Protein AF-A0A813EVW3-F1 (afdb_monomer)

pLDDT: mean 71.46, std 19.92, range [24.86, 95.69]

Nearest PDB structures (foldseek):
  7ob9-assembly1_B  TM=1.752E-01  e=8.265E-01  Homo sapiens
  9b45-assembly1_f  TM=1.928E-01  e=2.963E+00  Pseudomonas virus Pa193

Radius of gyration: 30.44 Å; Cα contacts (8 Å, |Δi|>4): 816; chains: 1; bounding box: 100×58×87 Å

Sequence (503 aa):
MAPGRTLALPTAAAERWCQHVGGEVSHIAEATGFVNFELSFDPVQQQRVLSPSHCVITWSNRDKGRARYTSSLLSLRIVPEDALPEQIQVGVEVRGKDGESVLCGGEYLEFELLSLPSDAAKQSHLAVASGPVRVNPETKQREFMRIDLGRCLRQIVADVIDDPKHKGQKLCRQRWWICVRVLRLVCSANSLSCAALDEVGVAPLEWVLCILDERAAPRIAAAASTGTNEPSIDELAKFIDGGAKKAKPKKKPSAGARVIEVDAVGEKSGTEDVGVSDVPAMPRIASSRGAIRPAPPPGWSRTVDLAPSLIDAWRDLAGCDVRHVAESTGFVHFAVSRDEERKCREVTPSSYVLAFPRVAPGQRYQSALLTIKLVDDKFLEELGGARACRTPGQGDKASDSESLLFELFSKQDESVDMTPLRFTAGPVRINAETGQRESMRLDLGSCVHWATPDIVDGTLGGRQQRLLRQRWSVSLETLKLVCVANELDCSGLESKNGPPLEW

Secondary structure (DSSP, 8-state):
-PPP------HHHHHHHHHHHTS---EEEETTSEEEEEEEEETTTTEEEEE-SEEEEEEEEEETTEEEEEEEEEEEEEEEGGGS-TTS---EEEE-TTS-EEEE-SEEEEEEEEE-HHHHTT---EEEEEEEEEE-TTT--EEE---B-GGGSEEEEEEEEE-SSSTT-EEEEEEEEEEHHHHHHHHHHTT---GGGTSTTSPPEEEEEEEEETTTHHHHHHHHHS---PPPHHHHHHHHTT--------------------------------------------------PPPPPTTS-------HHHHHHHHHHHTS---EEEETTS----EEEE-TTT-SEEEES-EEEEEE--SSTTPPPEEEEEEEEEEEHHHHHHTT-------TT--S-----EEEEEEEEEEHHHHTT-PPPP-B---EEE-TTT--EEE---B-GGGSEEEEEEEEEEEETTEEEEEEEEEEEEEHHHHHHHHHTTT---GGGTSTTSPPEE-

Structure (mmCIF, N/CA/C/O backbone):
data_AF-A0A813EVW3-F1
#
_entry.id   AF-A0A813EVW3-F1
#
loop_
_atom_site.group_PDB
_atom_site.id
_atom_site.type_symbol
_atom_site.label_atom_id
_atom_site.label_alt_id
_atom_site.label_comp_id
_atom_site.label_asym_id
_atom_site.label_entity_id
_atom_site.label_seq_id
_atom_site.pdbx_PDB_ins_code
_atom_site.Cartn_x
_atom_site.Cartn_y
_atom_site.Cartn_z
_atom_site.occupancy
_atom_site.B_iso_or_equiv
_atom_site.auth_seq_id
_atom_site.auth_comp_id
_atom_site.auth_asym_id
_atom_site.auth_atom_id
_atom_site.pdbx_PDB_model_num
ATOM 1 N N . MET A 1 1 ? -14.574 15.710 -15.502 1.00 31.70 1 MET A N 1
ATOM 2 C CA . MET A 1 1 ? -13.882 14.472 -15.918 1.00 31.70 1 MET A CA 1
ATOM 3 C C . MET A 1 1 ? -13.793 14.471 -17.431 1.00 31.70 1 MET A C 1
ATOM 5 O O . MET A 1 1 ? -14.831 14.601 -18.068 1.00 31.70 1 MET A O 1
ATOM 9 N N . ALA A 1 2 ? -12.593 14.361 -18.002 1.00 24.86 2 ALA A N 1
ATOM 10 C CA . ALA A 1 2 ? -12.486 13.951 -19.398 1.00 24.86 2 ALA A CA 1
ATOM 11 C C . ALA A 1 2 ? -13.010 12.504 -19.487 1.00 24.86 2 ALA A C 1
ATOM 13 O O . ALA A 1 2 ? -12.648 11.702 -18.621 1.00 24.86 2 ALA A O 1
ATOM 14 N N . PRO A 1 3 ? -13.887 12.165 -20.447 1.00 31.16 3 PRO A N 1
ATOM 15 C CA . PRO A 1 3 ? -14.313 10.786 -20.646 1.00 31.16 3 PRO A CA 1
ATOM 16 C C . PRO A 1 3 ? -13.063 9.926 -20.835 1.00 31.16 3 PRO A C 1
ATOM 18 O O . PRO A 1 3 ? -12.179 10.291 -21.614 1.00 31.16 3 PRO A O 1
ATOM 21 N N . GLY A 1 4 ? -12.962 8.831 -20.074 1.00 38.69 4 GLY A N 1
ATOM 22 C CA . GLY A 1 4 ? -11.855 7.887 -20.190 1.00 38.69 4 GLY A CA 1
ATOM 23 C C . GLY A 1 4 ? -11.658 7.554 -21.662 1.00 38.69 4 GLY A C 1
ATOM 24 O O . GLY A 1 4 ? -12.603 7.142 -22.334 1.00 38.69 4 GLY A O 1
ATOM 25 N N . ARG A 1 5 ? -10.463 7.841 -22.187 1.00 41.03 5 ARG A N 1
ATOM 26 C CA . ARG A 1 5 ? -10.140 7.654 -23.600 1.00 41.03 5 ARG A CA 1
ATOM 27 C C . ARG A 1 5 ? -10.386 6.181 -23.912 1.00 41.03 5 ARG A C 1
ATOM 29 O O . ARG A 1 5 ? -9.629 5.335 -23.447 1.00 41.03 5 ARG A O 1
ATOM 36 N N . THR A 1 6 ? -11.469 5.872 -24.622 1.00 44.19 6 THR A N 1
ATOM 37 C CA . THR A 1 6 ? -11.831 4.492 -24.942 1.00 44.19 6 THR A CA 1
ATOM 38 C C . THR A 1 6 ? -10.713 3.934 -25.806 1.00 44.19 6 THR A C 1
ATOM 40 O O . THR A 1 6 ? -10.545 4.328 -26.962 1.00 44.19 6 THR A O 1
ATOM 43 N N . LEU A 1 7 ? -9.870 3.094 -25.214 1.00 54.75 7 LEU A N 1
ATOM 44 C CA . LEU A 1 7 ? -8.793 2.449 -25.940 1.00 54.75 7 LEU A CA 1
ATOM 45 C C . LEU A 1 7 ? -9.442 1.503 -26.943 1.00 54.75 7 LEU A C 1
ATOM 47 O O . LEU A 1 7 ? -10.085 0.525 -26.567 1.00 54.75 7 LEU A O 1
ATOM 51 N N . ALA A 1 8 ? -9.304 1.827 -28.228 1.00 56.78 8 ALA A N 1
ATOM 52 C CA . ALA A 1 8 ? -9.753 0.968 -29.308 1.00 56.78 8 ALA A CA 1
ATOM 53 C C . ALA A 1 8 ? -8.841 -0.265 -29.356 1.00 56.78 8 ALA A C 1
ATOM 55 O O . ALA A 1 8 ? -7.832 -0.294 -30.064 1.00 56.78 8 ALA A O 1
ATOM 56 N N . LEU A 1 9 ? -9.174 -1.279 -28.558 1.00 64.31 9 LEU A N 1
ATOM 57 C CA . LEU A 1 9 ? -8.647 -2.618 -28.768 1.00 64.31 9 LEU A CA 1
ATOM 58 C C . LEU A 1 9 ? -9.052 -3.090 -30.166 1.00 64.31 9 LEU A C 1
ATOM 60 O O . LEU A 1 9 ? -10.184 -2.848 -30.587 1.00 64.31 9 LEU A O 1
ATOM 64 N N . PRO A 1 10 ? -8.176 -3.818 -30.876 1.00 67.75 10 PRO A N 1
ATOM 65 C CA . PRO A 1 10 ? -8.608 -4.583 -32.034 1.00 67.75 10 PRO A CA 1
ATOM 66 C C . PRO A 1 10 ? -9.784 -5.485 -31.634 1.00 67.75 10 PRO A C 1
ATOM 68 O O . PRO A 1 10 ? -9.663 -6.234 -30.665 1.00 67.75 10 PRO A O 1
ATOM 71 N N . THR A 1 11 ? -10.894 -5.441 -32.376 1.00 72.19 11 THR A N 1
ATOM 72 C CA . THR A 1 11 ? -12.130 -6.190 -32.070 1.00 72.19 11 THR A CA 1
ATOM 73 C C . THR A 1 11 ? -11.858 -7.673 -31.809 1.00 72.19 11 THR A C 1
ATOM 75 O O . THR A 1 11 ? -12.336 -8.227 -30.826 1.00 72.19 11 THR A O 1
ATOM 78 N N . ALA A 1 12 ? -10.961 -8.273 -32.596 1.00 75.38 12 ALA A N 1
ATOM 79 C CA . ALA A 1 12 ? -10.537 -9.664 -32.448 1.00 75.38 12 ALA A CA 1
ATOM 80 C C . ALA A 1 12 ? -9.914 -9.997 -31.074 1.00 75.38 12 ALA A C 1
ATOM 82 O O . ALA A 1 12 ? -10.013 -11.129 -30.606 1.00 75.38 12 ALA A O 1
ATOM 83 N N . ALA A 1 13 ? -9.260 -9.034 -30.415 1.00 74.50 13 ALA A N 1
ATOM 84 C CA . ALA A 1 13 ? -8.688 -9.237 -29.085 1.00 74.50 13 ALA A CA 1
ATOM 85 C C . ALA A 1 13 ? -9.771 -9.241 -27.996 1.00 74.50 13 ALA A C 1
ATOM 87 O O . ALA A 1 13 ? -9.698 -10.051 -27.077 1.00 74.50 13 ALA A O 1
ATOM 88 N N . ALA A 1 14 ? -10.784 -8.377 -28.113 1.00 79.06 14 ALA A N 1
ATOM 89 C CA . ALA A 1 14 ? -11.924 -8.363 -27.198 1.00 79.06 14 ALA A CA 1
ATOM 90 C C . ALA A 1 14 ? -12.817 -9.602 -27.396 1.00 79.06 14 ALA A C 1
ATOM 92 O O . ALA A 1 14 ? -13.114 -10.300 -26.431 1.00 79.06 14 ALA A O 1
ATOM 93 N N . GLU A 1 15 ? -13.154 -9.934 -28.647 1.00 84.56 15 GLU A N 1
ATOM 94 C CA . GLU A 1 15 ? -13.959 -11.112 -29.003 1.00 84.56 15 GLU A CA 1
ATOM 95 C C . GLU A 1 15 ? -13.355 -12.409 -28.473 1.00 84.56 15 GLU A C 1
ATOM 97 O O . GLU A 1 15 ? -14.076 -13.262 -27.958 1.00 84.56 15 GLU A O 1
ATOM 102 N N . ARG A 1 16 ? -12.027 -12.547 -28.540 1.00 86.69 16 ARG A N 1
ATOM 103 C CA . ARG A 1 16 ? -11.332 -13.708 -27.983 1.00 86.69 16 ARG A CA 1
ATOM 104 C C . ARG A 1 16 ? -11.612 -13.885 -26.491 1.00 86.69 16 ARG A C 1
ATOM 106 O O . ARG A 1 16 ? -11.860 -15.006 -26.049 1.00 86.69 16 ARG A O 1
ATOM 113 N N . TRP A 1 17 ? -11.548 -12.808 -25.713 1.00 90.25 17 TRP A N 1
ATOM 114 C CA . TRP A 1 17 ? -11.798 -12.887 -24.275 1.00 90.25 17 TRP A CA 1
ATOM 115 C C . TRP A 1 17 ? -13.274 -13.119 -23.967 1.00 90.25 17 TRP A C 1
ATOM 117 O O . TRP A 1 17 ? -13.560 -13.950 -23.112 1.00 90.25 17 TRP A O 1
ATOM 127 N N . CYS A 1 18 ? -14.193 -12.507 -24.722 1.00 87.62 18 CYS A N 1
ATOM 128 C CA . CYS A 1 18 ? -15.626 -12.809 -24.634 1.00 87.62 18 CYS A CA 1
ATOM 129 C C . CYS A 1 18 ? -15.913 -14.299 -24.896 1.00 87.62 18 CYS A C 1
ATOM 131 O O . CYS A 1 18 ? -16.654 -14.939 -24.152 1.00 87.62 18 CYS A O 1
ATOM 133 N N . GLN A 1 19 ? -15.275 -14.890 -25.914 1.00 88.00 19 GLN A N 1
ATOM 134 C CA . GLN A 1 19 ? -15.388 -16.324 -26.207 1.00 88.00 19 GLN A CA 1
ATOM 135 C C . GLN A 1 19 ? -14.820 -17.193 -25.079 1.00 88.00 19 GLN A C 1
ATOM 137 O O . GLN A 1 19 ? -15.410 -18.224 -24.751 1.00 88.00 19 GLN A O 1
ATOM 142 N N . HIS A 1 20 ? -13.698 -16.778 -24.480 1.00 88.00 20 HIS A N 1
ATOM 143 C CA . HIS A 1 20 ? -13.079 -17.485 -23.360 1.00 88.00 20 HIS A CA 1
ATOM 144 C C . HIS A 1 20 ? -14.010 -17.541 -22.140 1.00 88.00 20 HIS A C 1
ATOM 146 O O . HIS A 1 20 ? -14.264 -18.633 -21.630 1.00 88.00 20 HIS A O 1
ATOM 152 N N . VAL A 1 21 ? -14.573 -16.399 -21.721 1.00 88.94 21 VAL A N 1
ATOM 153 C CA . VAL A 1 21 ? -15.502 -16.339 -20.573 1.00 88.94 21 VAL A CA 1
ATOM 154 C C . VAL A 1 21 ? -16.900 -16.872 -20.898 1.00 88.94 21 VAL A C 1
ATOM 156 O O . VAL A 1 21 ? -17.656 -17.197 -19.991 1.00 88.94 21 VAL A O 1
ATOM 159 N N . GLY A 1 22 ? -17.245 -17.013 -22.184 1.00 82.38 22 GLY A N 1
ATOM 160 C CA . GLY A 1 22 ? -18.572 -17.458 -22.616 1.00 82.38 22 GLY A CA 1
ATOM 161 C C . GLY A 1 22 ? -19.674 -16.435 -22.328 1.00 82.38 22 GLY A C 1
ATOM 162 O O . GLY A 1 22 ? -20.823 -16.821 -22.137 1.00 82.38 22 GLY A O 1
ATOM 163 N N . GLY A 1 23 ? -19.321 -15.150 -22.278 1.00 79.06 23 GLY A N 1
ATOM 164 C CA . GLY A 1 23 ? -20.192 -14.056 -21.857 1.00 79.06 23 GLY A CA 1
ATOM 165 C C . GLY A 1 23 ? -19.641 -12.688 -22.259 1.00 79.06 23 GLY A C 1
ATOM 166 O O . GLY A 1 23 ? -18.692 -12.588 -23.042 1.00 79.06 23 GLY A O 1
ATOM 167 N N . GLU A 1 24 ? -20.249 -11.627 -21.733 1.00 75.94 24 GLU A N 1
ATOM 168 C CA . GLU A 1 24 ? -19.824 -10.256 -22.015 1.00 75.94 24 GLU A CA 1
ATOM 169 C C . GLU A 1 24 ? -18.630 -9.846 -21.147 1.00 75.94 24 GLU A C 1
ATOM 171 O O . GLU A 1 24 ? -18.611 -10.046 -19.933 1.00 75.94 24 GLU A O 1
ATOM 176 N N . VAL A 1 25 ? -17.635 -9.225 -21.782 1.00 78.75 25 VAL A N 1
ATOM 177 C CA . VAL A 1 25 ? -16.630 -8.419 -21.087 1.00 78.75 25 VAL A CA 1
ATOM 178 C C . VAL A 1 25 ? -17.163 -6.996 -21.017 1.00 78.75 25 VAL A C 1
ATOM 180 O O . VAL A 1 25 ? -17.389 -6.348 -22.035 1.00 78.75 25 VAL A O 1
ATOM 183 N N . SER A 1 26 ? -17.323 -6.495 -19.805 1.00 71.38 26 SER A N 1
ATOM 184 C CA . SER A 1 26 ? -17.969 -5.214 -19.511 1.00 71.38 26 SER A CA 1
ATOM 185 C C . SER A 1 26 ? -17.047 -4.002 -19.633 1.00 71.38 26 SER A C 1
ATOM 187 O O . SER A 1 26 ? -17.525 -2.882 -19.816 1.00 71.38 26 SER A O 1
ATOM 189 N N . HIS A 1 27 ? -15.728 -4.182 -19.494 1.00 74.75 27 HIS A N 1
ATOM 190 C CA . HIS A 1 27 ? -14.801 -3.052 -19.484 1.00 74.75 27 HIS A CA 1
ATOM 191 C C . HIS A 1 27 ? -13.446 -3.349 -20.122 1.00 74.75 27 HIS A C 1
ATOM 193 O O . HIS A 1 27 ? -12.898 -4.441 -19.980 1.00 74.75 27 HIS A O 1
ATOM 199 N N . ILE A 1 28 ? -12.893 -2.336 -20.794 1.00 75.06 28 ILE A N 1
ATOM 200 C CA . ILE A 1 28 ? -11.544 -2.337 -21.364 1.00 75.06 28 ILE A CA 1
ATOM 201 C C . ILE A 1 28 ? -10.757 -1.214 -20.686 1.00 75.06 28 ILE A C 1
ATOM 203 O O . ILE A 1 28 ? -11.106 -0.045 -20.841 1.00 75.06 28 ILE A O 1
ATOM 207 N N . ALA A 1 29 ? -9.695 -1.561 -19.959 1.00 74.50 29 ALA A N 1
ATOM 208 C CA . ALA A 1 29 ? -8.856 -0.610 -19.229 1.00 74.50 29 ALA A CA 1
ATOM 209 C C . ALA A 1 29 ? -7.390 -0.682 -19.682 1.00 74.50 29 ALA A C 1
ATOM 211 O O . ALA A 1 29 ? -6.900 -1.746 -20.057 1.00 74.50 29 ALA A O 1
ATOM 212 N N . GLU A 1 30 ? -6.661 0.436 -19.622 1.00 74.44 30 GLU A N 1
ATOM 213 C CA . GLU A 1 30 ? -5.198 0.405 -19.751 1.00 74.44 30 GLU A CA 1
ATOM 214 C C . GLU A 1 30 ? -4.576 -0.207 -18.496 1.00 74.44 30 GLU A C 1
ATOM 216 O O . GLU A 1 30 ? -5.081 0.018 -17.401 1.00 74.44 30 GLU A O 1
ATOM 221 N N . ALA A 1 31 ? -3.463 -0.928 -18.634 1.00 66.00 31 ALA A N 1
ATOM 222 C CA . ALA A 1 31 ? -2.747 -1.519 -17.506 1.00 66.00 31 ALA A CA 1
ATOM 223 C C . ALA A 1 31 ? -2.425 -0.488 -16.417 1.00 66.00 31 ALA A C 1
ATOM 225 O O . ALA A 1 31 ? -2.772 -0.665 -15.259 1.00 66.00 31 ALA A O 1
ATOM 226 N N . THR A 1 32 ? -1.880 0.663 -16.808 1.00 64.62 32 THR A N 1
ATOM 227 C CA . THR A 1 32 ? -1.575 1.769 -15.887 1.00 64.62 32 THR A CA 1
ATOM 228 C C . THR A 1 32 ? -2.813 2.542 -15.427 1.00 64.62 32 THR A C 1
ATOM 230 O O . THR A 1 32 ? -2.686 3.540 -14.720 1.00 64.62 32 THR A O 1
ATOM 233 N N . GLY A 1 33 ? -3.993 2.144 -15.899 1.00 69.25 33 GLY A N 1
ATOM 234 C CA . GLY A 1 33 ? -5.273 2.743 -15.578 1.00 69.25 33 GLY A CA 1
ATOM 235 C C . GLY A 1 33 ? -5.896 2.159 -14.315 1.00 69.25 33 GLY A C 1
ATOM 236 O O . GLY A 1 33 ? -5.333 1.309 -13.622 1.00 69.25 33 GLY A O 1
ATOM 237 N N . PHE A 1 34 ? -7.090 2.658 -14.025 1.00 77.75 34 PHE A N 1
ATOM 238 C CA . PHE A 1 34 ? -7.908 2.225 -12.905 1.00 77.75 34 PHE A CA 1
ATOM 239 C C . PHE A 1 34 ? -9.051 1.357 -13.424 1.00 77.75 34 PHE A C 1
ATOM 241 O O . PHE A 1 34 ? -9.781 1.764 -14.329 1.00 77.75 34 PHE A O 1
ATOM 248 N N . VAL A 1 35 ? -9.212 0.174 -12.840 1.00 85.38 35 VAL A N 1
ATOM 249 C CA . VAL A 1 35 ? -10.378 -0.686 -13.037 1.00 85.38 35 VAL A CA 1
ATOM 250 C C . VAL A 1 35 ? -11.311 -0.444 -11.861 1.00 85.38 35 VAL A C 1
ATOM 252 O O . VAL A 1 35 ? -10.964 -0.766 -10.727 1.00 85.38 35 VAL A O 1
ATOM 255 N N . ASN A 1 36 ? -12.471 0.147 -12.132 1.00 87.56 36 ASN A N 1
ATOM 256 C CA . ASN A 1 36 ? -13.516 0.315 -11.127 1.00 87.56 36 ASN A CA 1
ATOM 257 C C . ASN A 1 36 ? -14.357 -0.959 -11.057 1.00 87.56 36 ASN A C 1
ATOM 259 O O . ASN A 1 36 ? -14.700 -1.527 -12.096 1.00 87.56 36 ASN A O 1
ATOM 263 N N . PHE A 1 37 ? -14.705 -1.367 -9.847 1.00 92.38 37 PHE A N 1
ATOM 264 C CA . PHE A 1 37 ? -15.673 -2.419 -9.591 1.00 92.38 37 PHE A CA 1
ATOM 265 C C . PHE A 1 37 ? -16.445 -2.121 -8.308 1.00 92.38 37 PHE A C 1
ATOM 267 O O . PHE A 1 37 ? -16.025 -1.326 -7.473 1.00 92.38 37 PHE A O 1
ATOM 274 N N . GLU A 1 38 ? -17.595 -2.751 -8.170 1.00 94.50 38 GLU A N 1
ATOM 275 C CA . GLU A 1 38 ? -18.529 -2.585 -7.072 1.00 94.50 38 GLU A CA 1
ATOM 276 C C . GLU A 1 38 ? -18.637 -3.901 -6.308 1.00 94.50 38 GLU A C 1
ATOM 278 O O . GLU A 1 38 ? -18.771 -4.968 -6.915 1.00 94.50 38 GLU A O 1
ATOM 283 N N . LEU A 1 39 ? -18.587 -3.822 -4.979 1.00 95.06 39 LEU A N 1
ATOM 284 C CA . LEU A 1 39 ? -18.900 -4.927 -4.081 1.00 95.06 39 LEU A CA 1
ATOM 285 C C . LEU A 1 39 ? -20.284 -4.703 -3.471 1.00 95.06 39 LEU A C 1
ATOM 287 O O . LEU A 1 39 ? -20.567 -3.634 -2.931 1.00 95.06 39 LEU A O 1
ATOM 291 N N . SER A 1 40 ? -21.138 -5.717 -3.523 1.00 95.69 40 SER A N 1
ATOM 292 C CA . SER A 1 40 ? -22.469 -5.682 -2.907 1.00 95.69 40 SER A CA 1
ATOM 293 C C . SER A 1 40 ? -22.862 -7.054 -2.360 1.00 95.69 40 SER A C 1
ATOM 295 O O . SER A 1 40 ? -22.147 -8.036 -2.571 1.00 95.69 40 SER A O 1
ATOM 297 N N . PHE A 1 41 ? -23.986 -7.128 -1.650 1.00 95.25 41 PHE A N 1
ATOM 298 C CA . PHE A 1 41 ? -24.551 -8.369 -1.132 1.00 95.25 41 PHE A CA 1
ATOM 299 C C . PHE A 1 41 ? -25.806 -8.747 -1.927 1.00 95.25 41 PHE A C 1
ATOM 301 O O . PHE A 1 41 ? -26.782 -7.993 -1.957 1.00 95.25 41 PHE A O 1
ATOM 308 N N . ASP A 1 42 ? -25.784 -9.907 -2.587 1.00 93.94 42 ASP A N 1
ATOM 309 C CA . ASP A 1 42 ? -26.918 -10.403 -3.368 1.00 93.94 42 ASP A CA 1
ATOM 310 C C . ASP A 1 42 ? -27.948 -11.076 -2.439 1.00 93.94 42 ASP A C 1
ATOM 312 O O . ASP A 1 42 ? -27.643 -12.112 -1.837 1.00 93.94 42 ASP A O 1
ATOM 316 N N . PRO A 1 43 ? -29.186 -10.551 -2.331 1.00 91.81 43 PRO A N 1
ATOM 317 C CA . PRO A 1 43 ? -30.225 -11.153 -1.497 1.00 91.81 43 PRO A CA 1
ATOM 318 C C . PRO A 1 43 ? -30.681 -12.533 -1.967 1.00 91.81 43 PRO A C 1
ATOM 320 O O . PRO A 1 43 ? -31.180 -13.311 -1.155 1.00 91.81 43 PRO A O 1
ATOM 323 N N . VAL A 1 44 ? -30.578 -12.831 -3.262 1.00 93.81 44 VAL A N 1
ATOM 324 C CA . VAL A 1 44 ? -31.063 -14.091 -3.833 1.00 93.81 44 VAL A CA 1
ATOM 325 C C . VAL A 1 44 ? -30.073 -15.204 -3.535 1.00 93.81 44 VAL A C 1
ATOM 327 O O . VAL A 1 44 ? -30.459 -16.280 -3.086 1.00 93.81 44 VAL A O 1
ATOM 330 N N . GLN A 1 45 ? -28.793 -14.931 -3.774 1.00 90.75 45 GLN A N 1
ATOM 331 C CA . GLN A 1 45 ? -27.720 -15.901 -3.576 1.00 90.75 45 GLN A CA 1
ATOM 332 C C . GLN A 1 45 ? -27.176 -15.902 -2.141 1.00 90.75 45 GLN A C 1
ATOM 334 O O . GLN A 1 45 ? -26.436 -16.814 -1.787 1.00 90.75 45 GLN A O 1
ATOM 339 N N . GLN A 1 46 ? -27.560 -14.916 -1.316 1.00 91.88 46 GLN A N 1
ATOM 340 C CA . GLN A 1 46 ? -27.087 -14.735 0.063 1.00 91.88 46 GLN A CA 1
ATOM 341 C C . GLN A 1 46 ? -25.555 -14.707 0.153 1.00 91.88 46 GLN A C 1
ATOM 343 O O . GLN A 1 46 ? -24.957 -15.262 1.074 1.00 91.88 46 GLN A O 1
ATOM 348 N N . GLN A 1 47 ? -24.916 -14.068 -0.827 1.00 93.31 47 GLN A N 1
ATOM 349 C CA . GLN A 1 47 ? -23.463 -13.992 -0.924 1.00 93.31 47 GLN A CA 1
ATOM 350 C C . GLN A 1 47 ? -23.004 -12.638 -1.456 1.00 93.31 47 GLN A C 1
ATOM 352 O O . GLN A 1 47 ? -23.763 -11.893 -2.082 1.00 93.31 47 GLN A O 1
ATOM 357 N N . ARG A 1 48 ? -21.729 -12.329 -1.218 1.00 94.38 48 ARG A N 1
ATOM 358 C CA . ARG A 1 48 ? -21.083 -11.130 -1.755 1.00 94.38 48 ARG A CA 1
ATOM 359 C C . ARG A 1 48 ? -20.845 -11.304 -3.249 1.00 94.38 48 ARG A C 1
ATOM 361 O O . ARG A 1 48 ? -20.366 -12.344 -3.694 1.00 94.38 48 ARG A O 1
ATOM 368 N N . VAL A 1 49 ? -21.152 -10.269 -4.018 1.00 94.31 49 VAL A N 1
ATOM 369 C CA . VAL A 1 49 ? -21.011 -10.260 -5.475 1.00 94.31 49 VAL A CA 1
ATOM 370 C C . VAL A 1 49 ? -20.211 -9.050 -5.941 1.00 94.31 49 VAL A C 1
ATOM 372 O O . VAL A 1 49 ? -20.163 -8.012 -5.277 1.00 94.31 49 VAL A O 1
ATOM 375 N N . LEU A 1 50 ? -19.563 -9.213 -7.095 1.00 93.75 50 LEU A N 1
ATOM 376 C CA . LEU A 1 50 ? -18.692 -8.221 -7.718 1.00 93.75 50 LEU A CA 1
ATOM 377 C C . LEU A 1 50 ? -19.221 -7.848 -9.092 1.00 93.75 50 LEU A C 1
ATOM 379 O O . LEU A 1 50 ? -19.515 -8.733 -9.899 1.00 93.75 50 LEU A O 1
ATOM 383 N N . SER A 1 51 ? -19.256 -6.552 -9.381 1.00 92.19 51 SER A N 1
ATOM 384 C CA . SER A 1 51 ? -19.615 -6.044 -10.701 1.00 92.19 51 SER A CA 1
ATOM 385 C C . SER A 1 51 ? -18.638 -4.957 -11.156 1.00 92.19 51 SER A C 1
ATOM 387 O O . SER A 1 51 ? -18.488 -3.956 -10.464 1.00 92.19 51 SER A O 1
ATOM 389 N N . PRO A 1 52 ? -17.973 -5.097 -12.310 1.00 91.94 52 PRO A N 1
ATOM 390 C CA . PRO A 1 52 ? -18.002 -6.259 -13.189 1.00 91.94 52 PRO A CA 1
ATOM 391 C C . PRO A 1 52 ? -17.130 -7.426 -12.709 1.00 91.94 52 PRO A C 1
ATOM 393 O O . PRO A 1 52 ? -16.130 -7.226 -12.028 1.00 91.94 52 PRO A O 1
ATOM 396 N N . SER A 1 53 ? -17.453 -8.644 -13.150 1.00 91.06 53 SER A N 1
ATOM 397 C CA . SER A 1 53 ? -16.645 -9.840 -12.856 1.00 91.06 53 SER A CA 1
ATOM 398 C C . SER A 1 53 ? -15.514 -10.079 -13.865 1.00 91.06 53 SER A C 1
ATOM 400 O O . SER A 1 53 ? -14.558 -10.779 -13.544 1.00 91.06 53 SER A O 1
ATOM 402 N N . HIS A 1 54 ? -15.586 -9.503 -15.073 1.00 92.38 54 HIS A N 1
ATOM 403 C CA . HIS A 1 54 ? -14.585 -9.697 -16.128 1.00 92.38 54 HIS A CA 1
ATOM 404 C C . HIS A 1 54 ? -14.237 -8.390 -16.848 1.00 92.38 54 HIS A C 1
ATOM 406 O O . HIS A 1 54 ? -15.099 -7.713 -17.409 1.00 92.38 54 HIS A O 1
ATOM 412 N N . CYS A 1 55 ? -12.946 -8.076 -16.901 1.00 91.00 55 CYS A N 1
ATOM 413 C CA . CYS A 1 55 ? -12.397 -6.887 -17.545 1.00 91.00 55 CYS A CA 1
ATOM 414 C C . CYS A 1 55 ? -11.243 -7.271 -18.470 1.00 91.00 55 CYS A C 1
ATOM 416 O O . CYS A 1 55 ? -10.449 -8.151 -18.152 1.00 91.00 55 CYS A O 1
ATOM 418 N N . VAL A 1 56 ? -11.082 -6.575 -19.592 1.00 90.00 56 VAL A N 1
ATOM 419 C CA . VAL A 1 56 ? -9.894 -6.721 -20.440 1.00 90.00 56 VAL A CA 1
ATOM 420 C C . VAL A 1 56 ? -8.908 -5.603 -20.136 1.00 90.00 56 VAL A C 1
ATOM 422 O O . VAL A 1 56 ? -9.230 -4.419 -20.220 1.00 90.00 56 VAL A O 1
ATOM 425 N N . ILE A 1 57 ? -7.678 -5.991 -19.818 1.00 88.06 57 ILE A N 1
ATOM 426 C CA . ILE A 1 57 ? -6.570 -5.083 -19.545 1.00 88.06 57 ILE A CA 1
ATOM 427 C C . ILE A 1 57 ? -5.679 -4.998 -20.775 1.00 88.06 57 ILE A C 1
ATOM 429 O O . ILE A 1 57 ? -5.178 -6.009 -21.273 1.00 88.06 57 ILE A O 1
ATOM 433 N N . THR A 1 58 ? -5.462 -3.786 -21.270 1.00 86.44 58 THR A N 1
ATOM 434 C CA . THR A 1 58 ? -4.604 -3.514 -22.420 1.00 86.44 58 THR A CA 1
ATOM 435 C C . THR A 1 58 ? -3.249 -3.025 -21.968 1.00 86.44 58 THR A C 1
ATOM 437 O O . THR A 1 58 ? -3.140 -2.070 -21.201 1.00 86.44 58 THR A O 1
ATOM 440 N N . TRP A 1 59 ? -2.210 -3.618 -22.524 1.00 83.88 59 TRP A N 1
ATOM 441 C CA . TRP A 1 59 ? -0.831 -3.264 -22.259 1.00 83.88 59 TRP A CA 1
ATOM 442 C C . TRP A 1 59 ? -0.279 -2.583 -23.498 1.00 83.88 59 TRP A C 1
ATOM 444 O O . TRP A 1 59 ? -0.273 -3.161 -24.590 1.00 83.88 59 TRP A O 1
ATOM 454 N N . SER A 1 60 ? 0.170 -1.342 -23.346 1.00 76.94 60 SER A N 1
ATOM 455 C CA . SER A 1 60 ? 0.821 -0.624 -24.429 1.00 76.94 60 SER A CA 1
ATOM 456 C C . SER A 1 60 ? 2.243 -1.161 -24.613 1.00 76.94 60 SER A C 1
ATOM 458 O O . SER A 1 60 ? 3.083 -1.121 -23.718 1.00 76.94 60 SER A O 1
ATOM 460 N N . ASN A 1 61 ? 2.528 -1.684 -25.803 1.00 71.12 61 ASN A N 1
ATOM 461 C CA . ASN A 1 61 ? 3.852 -2.144 -26.191 1.00 71.12 61 ASN A CA 1
ATOM 462 C C . ASN A 1 61 ? 4.333 -1.340 -27.405 1.00 71.12 61 ASN A C 1
ATOM 464 O O . ASN A 1 61 ? 3.633 -1.194 -28.409 1.00 71.12 61 ASN A O 1
ATOM 468 N N . ARG A 1 62 ? 5.545 -0.789 -27.325 1.00 64.19 62 ARG A N 1
ATOM 469 C CA . ARG A 1 62 ? 6.181 -0.118 -28.462 1.00 64.19 62 ARG A CA 1
ATOM 470 C C . ARG A 1 62 ? 7.136 -1.093 -29.128 1.00 64.19 62 ARG A C 1
ATOM 472 O O . ARG A 1 62 ? 8.283 -1.223 -28.717 1.00 64.19 62 ARG A O 1
ATOM 479 N N . ASP A 1 63 ? 6.669 -1.725 -30.196 1.00 62.53 63 ASP A N 1
ATOM 480 C CA . ASP A 1 63 ? 7.501 -2.566 -31.054 1.00 62.53 63 ASP A CA 1
ATOM 481 C C . ASP A 1 63 ? 7.827 -1.790 -32.338 1.00 62.53 63 ASP A C 1
ATOM 483 O O . ASP A 1 63 ? 6.935 -1.419 -33.107 1.00 62.53 63 ASP A O 1
ATOM 487 N N . LYS A 1 64 ? 9.114 -1.481 -32.551 1.00 61.25 64 LYS A N 1
ATOM 488 C CA . LYS A 1 64 ? 9.622 -0.755 -33.737 1.00 61.25 64 LYS A CA 1
ATOM 489 C C . LYS A 1 64 ? 8.893 0.569 -34.031 1.00 61.25 64 LYS A C 1
ATOM 491 O O . LYS A 1 64 ? 8.629 0.902 -35.184 1.00 61.25 64 LYS A O 1
ATOM 496 N N . GLY A 1 65 ? 8.538 1.321 -32.988 1.00 62.28 65 GLY A N 1
ATOM 497 C CA . GLY A 1 65 ? 7.876 2.627 -33.115 1.00 62.28 65 GLY A CA 1
ATOM 498 C C . GLY A 1 65 ? 6.390 2.573 -33.488 1.00 62.28 65 GLY A C 1
ATOM 499 O O . GLY A 1 65 ? 5.759 3.622 -33.570 1.00 62.28 65 GLY A O 1
ATOM 500 N N . ARG A 1 66 ? 5.803 1.380 -33.667 1.00 62.94 66 ARG A N 1
ATOM 501 C CA . ARG A 1 66 ? 4.351 1.210 -33.801 1.00 62.94 66 ARG A CA 1
ATOM 502 C C . ARG A 1 66 ? 3.760 0.812 -32.452 1.00 62.94 66 ARG A C 1
ATOM 504 O O . ARG A 1 66 ? 4.292 -0.070 -31.777 1.00 62.94 66 ARG A O 1
ATOM 511 N N . ALA A 1 67 ? 2.661 1.457 -32.070 1.00 60.97 67 ALA A N 1
ATOM 512 C CA . ALA A 1 67 ? 1.886 1.044 -30.909 1.00 60.97 67 ALA A CA 1
ATOM 513 C C . ALA A 1 67 ? 1.251 -0.319 -31.209 1.00 60.97 67 ALA A C 1
ATOM 515 O O . ALA A 1 67 ? 0.432 -0.449 -32.119 1.00 60.97 67 ALA A O 1
ATOM 516 N N . ARG A 1 68 ? 1.676 -1.345 -30.475 1.00 72.19 68 ARG A N 1
ATOM 517 C CA . ARG A 1 68 ? 1.020 -2.648 -30.427 1.00 72.19 68 ARG A CA 1
ATOM 518 C C . ARG A 1 68 ? 0.420 -2.802 -29.043 1.00 72.19 68 ARG A C 1
ATOM 520 O O . ARG A 1 68 ? 1.092 -2.552 -28.051 1.00 72.19 68 ARG A O 1
ATOM 527 N N . TYR A 1 69 ? -0.832 -3.220 -28.985 1.00 76.25 69 TYR A N 1
ATOM 528 C CA . TYR A 1 69 ? 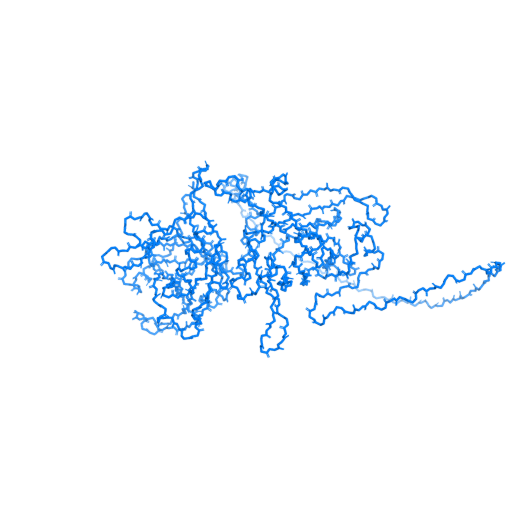-1.484 -3.525 -27.723 1.00 76.25 69 TYR A CA 1
ATOM 529 C C . TYR A 1 69 ? -1.476 -5.032 -27.535 1.00 76.25 69 TYR A C 1
ATOM 531 O O . TYR A 1 69 ? -1.832 -5.774 -28.451 1.00 76.25 69 TYR A O 1
ATOM 539 N N . THR A 1 70 ? -1.043 -5.477 -26.364 1.00 85.00 70 THR A N 1
ATOM 540 C CA . THR A 1 70 ? -1.330 -6.834 -25.897 1.00 85.00 70 THR A CA 1
ATOM 541 C C . THR A 1 70 ? -2.483 -6.753 -24.909 1.00 85.00 70 THR A C 1
ATOM 543 O O . THR A 1 70 ? -2.723 -5.705 -24.312 1.00 85.00 70 THR A O 1
ATOM 546 N N . SER A 1 71 ? -3.238 -7.832 -24.765 1.00 89.69 71 SER A N 1
ATOM 547 C CA . SER A 1 71 ? -4.433 -7.857 -23.919 1.00 89.69 71 SER A CA 1
ATOM 548 C C . SER A 1 71 ? -4.361 -9.016 -22.943 1.00 89.69 71 SER A C 1
ATOM 550 O O . SER A 1 71 ? -3.937 -10.104 -23.336 1.00 89.69 71 SER A O 1
ATOM 552 N N . SER A 1 72 ? -4.853 -8.789 -21.737 1.00 91.94 72 SER A N 1
ATOM 553 C CA . SER A 1 72 ? -5.045 -9.797 -20.700 1.00 91.94 72 SER A CA 1
ATOM 554 C C . SER A 1 72 ? -6.489 -9.752 -20.217 1.00 91.94 72 SER A C 1
ATOM 556 O O . SER A 1 72 ? -7.121 -8.698 -20.275 1.00 91.94 72 SER A O 1
ATOM 558 N N . LEU A 1 73 ? -7.002 -10.871 -19.725 1.00 93.38 73 LEU A N 1
ATOM 559 C CA . LEU A 1 73 ? -8.302 -10.938 -19.067 1.00 93.38 73 LEU A CA 1
ATOM 560 C C . LEU A 1 73 ? -8.099 -10.884 -17.557 1.00 93.38 73 LEU A C 1
ATOM 562 O O . LEU A 1 73 ? -7.391 -11.720 -17.011 1.00 93.38 73 LEU A O 1
ATOM 566 N N . LEU A 1 74 ? -8.711 -9.907 -16.902 1.00 93.38 74 LEU A N 1
ATOM 567 C CA . LEU A 1 74 ? -8.813 -9.811 -15.455 1.00 93.38 74 LEU A CA 1
ATOM 568 C C . LEU A 1 74 ? -10.192 -10.318 -15.027 1.00 93.38 74 LEU A C 1
ATOM 570 O O . LEU A 1 74 ? -11.207 -9.738 -15.412 1.00 93.38 74 LEU A O 1
ATOM 574 N N . SER A 1 75 ? -10.218 -11.360 -14.210 1.00 93.88 75 SER A N 1
ATOM 575 C CA . SER A 1 75 ? -11.417 -11.885 -13.568 1.00 93.88 75 SER A CA 1
ATOM 576 C C . SER A 1 75 ? -11.411 -11.526 -12.084 1.00 93.88 75 SER A C 1
ATOM 578 O O . SER A 1 75 ? -10.392 -11.675 -11.409 1.00 93.88 75 SER A O 1
ATOM 580 N N . LEU A 1 76 ? -12.552 -11.055 -11.590 1.00 93.94 76 LEU A N 1
ATOM 581 C CA . LEU A 1 76 ? -12.796 -10.678 -10.202 1.00 93.94 76 LEU A CA 1
ATOM 582 C C . LEU A 1 76 ? -13.849 -11.622 -9.622 1.00 93.94 76 LEU A C 1
ATOM 584 O O . LEU A 1 76 ? -14.941 -11.742 -10.181 1.00 93.94 76 LEU A O 1
ATOM 588 N N . ARG A 1 77 ? -13.539 -12.293 -8.510 1.00 94.62 77 ARG A N 1
ATOM 589 C CA . ARG A 1 77 ? -14.495 -13.176 -7.819 1.00 94.62 77 ARG A CA 1
ATOM 590 C C . ARG A 1 77 ? -14.286 -13.184 -6.309 1.00 94.62 77 ARG A C 1
ATOM 592 O O . ARG A 1 77 ? -13.173 -12.983 -5.835 1.00 94.62 77 ARG A O 1
ATOM 599 N N . ILE A 1 78 ? -15.361 -13.434 -5.566 1.00 95.06 78 ILE A N 1
ATOM 600 C CA . ILE A 1 78 ? -15.285 -13.776 -4.145 1.00 95.06 78 ILE A CA 1
ATOM 601 C C . ILE A 1 78 ? -15.115 -15.290 -4.049 1.00 95.06 78 ILE A C 1
ATOM 603 O O . ILE A 1 78 ? -15.854 -16.037 -4.690 1.00 95.06 78 ILE A O 1
ATOM 607 N N . VAL A 1 79 ? -14.121 -15.735 -3.290 1.00 93.62 79 VAL A N 1
ATOM 608 C CA . VAL A 1 79 ? -13.833 -17.149 -3.055 1.00 93.62 79 VAL A CA 1
ATOM 609 C C . VAL A 1 79 ? -13.801 -17.430 -1.556 1.00 93.62 79 VAL A C 1
ATOM 611 O O . VAL A 1 79 ? -13.321 -16.589 -0.786 1.00 93.62 79 VAL A O 1
ATOM 614 N N . PRO A 1 80 ? -14.311 -18.589 -1.119 1.00 92.19 80 PRO A N 1
ATOM 615 C CA . PRO A 1 80 ? -14.148 -19.019 0.257 1.00 92.19 80 PRO A CA 1
ATOM 616 C C . PRO A 1 80 ? -12.685 -19.392 0.538 1.00 92.19 80 PRO A C 1
ATOM 618 O O . PRO A 1 80 ? -11.893 -19.667 -0.364 1.00 92.19 80 PRO A O 1
ATOM 621 N N . GLU A 1 81 ? -12.325 -19.373 1.813 1.00 87.75 81 GLU A N 1
ATOM 622 C CA . GLU A 1 81 ? -10.988 -19.675 2.324 1.00 87.75 81 GLU A CA 1
ATOM 623 C C . GLU A 1 81 ? -10.485 -21.073 1.936 1.00 87.75 81 GLU A C 1
ATOM 625 O O . GLU A 1 81 ? -9.308 -21.235 1.631 1.00 87.75 81 GLU A O 1
ATOM 630 N N . ASP A 1 82 ? -11.366 -22.068 1.878 1.00 87.44 82 ASP A N 1
ATOM 631 C CA . ASP A 1 82 ? -11.037 -23.441 1.480 1.00 87.44 82 ASP A CA 1
ATOM 632 C C . ASP A 1 82 ? -10.731 -23.593 -0.021 1.00 87.44 82 ASP A C 1
ATOM 634 O O . ASP A 1 82 ? -10.117 -24.577 -0.432 1.00 87.44 82 ASP A O 1
ATOM 638 N N . ALA A 1 83 ? -11.110 -22.612 -0.845 1.00 89.25 83 ALA A N 1
ATOM 639 C CA . ALA A 1 83 ? -10.762 -22.559 -2.263 1.00 89.25 83 ALA A CA 1
ATOM 640 C C . ALA A 1 83 ? -9.373 -21.944 -2.521 1.00 89.25 83 ALA A C 1
ATOM 642 O O . ALA A 1 83 ? -8.907 -21.914 -3.668 1.00 89.25 83 ALA A O 1
ATOM 643 N N . LEU A 1 84 ? -8.705 -21.437 -1.481 1.00 85.50 84 LEU A N 1
ATOM 644 C CA . LEU A 1 84 ? -7.357 -20.896 -1.590 1.00 85.50 84 LEU A CA 1
ATOM 645 C C . LEU A 1 84 ? -6.324 -22.024 -1.780 1.00 85.50 84 LEU A C 1
ATOM 647 O O . LEU A 1 84 ? -6.443 -23.088 -1.176 1.00 85.50 84 LEU A O 1
ATOM 651 N N . PRO A 1 85 ? -5.270 -21.812 -2.591 1.00 83.19 85 PRO A N 1
ATOM 652 C CA . PRO A 1 85 ? -4.138 -22.734 -2.650 1.00 83.19 85 PRO A CA 1
ATOM 653 C C . PRO A 1 85 ? -3.519 -22.983 -1.266 1.00 83.19 85 PRO A C 1
ATOM 655 O O . PRO A 1 85 ? -3.305 -22.033 -0.518 1.00 83.19 85 PRO A O 1
ATOM 658 N N . GLU A 1 86 ? -3.132 -24.229 -0.971 1.00 77.69 86 GLU A N 1
ATOM 659 C CA . GLU A 1 86 ? -2.546 -24.645 0.323 1.00 77.69 86 GLU A CA 1
ATOM 660 C C . GLU A 1 86 ? -1.324 -23.813 0.756 1.00 77.69 86 GLU A C 1
ATOM 662 O O . GLU A 1 86 ? -1.004 -23.721 1.938 1.00 77.69 86 GLU A O 1
ATOM 667 N N . GLN A 1 87 ? -0.620 -23.197 -0.199 1.00 72.56 87 GLN A N 1
ATOM 668 C CA . GLN A 1 87 ? 0.549 -22.357 0.071 1.00 72.56 87 GLN A CA 1
ATOM 669 C C . GLN A 1 87 ? 0.178 -20.981 0.653 1.00 72.56 87 GLN A C 1
ATOM 671 O O . GLN A 1 87 ? 1.052 -20.258 1.137 1.00 72.56 87 GLN A O 1
ATOM 676 N N . ILE A 1 88 ? -1.098 -20.588 0.599 1.00 71.00 88 ILE A N 1
ATOM 677 C CA . ILE A 1 88 ? -1.591 -19.373 1.241 1.00 71.00 88 ILE A CA 1
ATOM 678 C C . ILE A 1 88 ? -1.834 -19.691 2.715 1.00 71.00 88 ILE A C 1
ATOM 680 O O . ILE A 1 88 ? -2.809 -20.347 3.056 1.00 71.00 88 ILE A O 1
ATOM 684 N N . GLN A 1 89 ? -0.973 -19.195 3.611 1.00 63.72 89 GLN A N 1
ATOM 685 C CA . GLN A 1 89 ? -1.298 -19.235 5.042 1.00 63.72 89 GLN A CA 1
ATOM 686 C C . GLN A 1 89 ? -2.542 -18.378 5.301 1.00 63.72 89 GLN A C 1
ATOM 688 O O . GLN A 1 89 ? -2.560 -17.187 4.970 1.00 63.72 89 GLN A O 1
ATOM 693 N N . VAL A 1 90 ? -3.565 -18.986 5.889 1.00 63.56 90 VAL A N 1
ATOM 694 C CA . VAL A 1 90 ? -4.821 -18.325 6.239 1.00 63.56 90 VAL A CA 1
ATOM 695 C C . VAL A 1 90 ? -4.904 -18.105 7.751 1.00 63.56 90 VAL A C 1
ATOM 697 O O . VAL A 1 90 ? -4.153 -18.726 8.501 1.00 63.56 90 VAL A O 1
ATOM 700 N N . GLY A 1 91 ? -5.753 -17.180 8.211 1.00 53.62 91 GLY A N 1
ATOM 701 C CA . GLY A 1 91 ? -5.945 -16.922 9.641 1.00 53.62 91 GLY A CA 1
ATOM 702 C C . GLY A 1 91 ? -5.059 -15.830 10.246 1.00 53.62 91 GLY A C 1
ATOM 703 O O . GLY A 1 91 ? -4.875 -15.822 11.459 1.00 53.62 91 GLY A O 1
ATOM 704 N N . VAL A 1 92 ? -4.521 -14.897 9.450 1.00 56.91 92 VAL A N 1
ATOM 705 C CA . VAL A 1 92 ? -3.747 -13.760 9.993 1.00 56.91 92 VAL A CA 1
ATOM 706 C C . VAL A 1 92 ? -4.653 -12.897 10.864 1.00 56.91 92 VAL A C 1
ATOM 708 O O . VAL A 1 92 ? -5.613 -12.303 10.380 1.00 56.91 92 VAL A O 1
ATOM 711 N N . GLU A 1 93 ? -4.368 -12.815 12.154 1.00 54.91 93 GLU A N 1
ATOM 712 C CA . GLU A 1 93 ? -5.089 -11.939 13.067 1.00 54.91 93 GLU A CA 1
ATOM 713 C C . GLU A 1 93 ? -4.695 -10.477 12.799 1.00 54.91 93 GLU A C 1
ATOM 715 O O . GLU A 1 93 ? -3.561 -10.071 13.029 1.00 54.91 93 GLU A O 1
ATOM 720 N N . VAL A 1 94 ? -5.625 -9.671 12.284 1.00 53.03 94 VAL A N 1
ATOM 721 C CA . VAL A 1 94 ? -5.406 -8.245 12.012 1.00 53.03 94 VAL A CA 1
ATOM 722 C C . VAL A 1 94 ? -6.178 -7.435 13.042 1.00 53.03 94 VAL A C 1
ATOM 724 O O . VAL A 1 94 ? -7.393 -7.572 13.152 1.00 53.03 94 VAL A O 1
ATOM 727 N N . ARG A 1 95 ? -5.499 -6.587 13.821 1.00 47.00 95 ARG A N 1
ATOM 728 C CA . ARG A 1 95 ? -6.180 -5.719 14.793 1.00 47.00 95 ARG A CA 1
ATOM 729 C C . ARG A 1 95 ? -6.753 -4.469 14.132 1.00 47.00 95 ARG A C 1
ATOM 731 O O . ARG A 1 95 ? -6.063 -3.794 13.371 1.00 47.00 95 ARG A O 1
ATOM 738 N N . GLY A 1 96 ? -8.013 -4.170 14.438 1.00 47.84 96 GLY A N 1
ATOM 739 C CA . GLY A 1 96 ? -8.672 -2.919 14.069 1.00 47.84 96 GLY A CA 1
ATOM 740 C C . GLY A 1 96 ? -8.289 -1.750 14.983 1.00 47.84 96 GLY A C 1
ATOM 741 O O . GLY A 1 96 ? -7.615 -1.932 15.996 1.00 47.84 96 GLY A O 1
ATOM 742 N N . LYS A 1 97 ? -8.765 -0.544 14.635 1.00 42.00 97 LYS A N 1
ATOM 743 C CA . LYS A 1 97 ? -8.526 0.713 15.380 1.00 42.00 97 LYS A CA 1
ATOM 744 C C . LYS A 1 97 ? -8.936 0.657 16.860 1.00 42.00 97 LYS A C 1
ATOM 746 O O . LYS A 1 97 ? -8.350 1.363 17.670 1.00 42.00 97 LYS A O 1
ATOM 751 N N . ASP A 1 98 ? -9.898 -0.195 17.213 1.00 48.19 98 ASP A N 1
ATOM 752 C CA . ASP A 1 98 ? -10.402 -0.344 18.586 1.00 48.19 98 ASP A CA 1
ATOM 753 C C . ASP A 1 98 ? -9.646 -1.414 19.401 1.00 48.19 98 ASP A C 1
ATOM 755 O O . ASP A 1 98 ? -10.036 -1.750 20.517 1.00 48.19 98 ASP A O 1
ATOM 759 N N . GLY A 1 99 ? -8.567 -1.985 18.849 1.00 47.75 99 GLY A N 1
ATOM 760 C CA . GLY A 1 99 ? -7.808 -3.072 19.474 1.00 47.75 99 GLY A CA 1
ATOM 761 C C . GLY A 1 99 ? -8.451 -4.456 19.327 1.00 47.75 99 GLY A C 1
ATOM 762 O O . GLY A 1 99 ? -7.841 -5.446 19.733 1.00 47.75 99 GLY A O 1
ATOM 763 N N . GLU A 1 100 ? -9.636 -4.547 18.713 1.00 45.81 100 GLU A N 1
ATOM 764 C CA . GLU A 1 100 ? -10.270 -5.821 18.375 1.00 45.81 100 GLU A CA 1
ATOM 765 C C . GLU A 1 100 ? -9.421 -6.588 17.370 1.00 45.81 100 GLU A C 1
ATOM 767 O O . GLU A 1 100 ? -9.051 -6.078 16.309 1.00 45.81 100 GLU A O 1
ATOM 772 N N . SER A 1 101 ? -9.108 -7.828 17.717 1.00 49.31 101 SER A N 1
ATOM 773 C CA . SER A 1 101 ? -8.325 -8.709 16.882 1.00 49.31 101 SER A CA 1
ATOM 774 C C . SER A 1 101 ? -9.240 -9.487 15.938 1.00 49.31 101 SER A C 1
ATOM 776 O O . SER A 1 101 ? -10.160 -10.201 16.335 1.00 49.31 101 SER A O 1
ATOM 778 N N . VAL A 1 102 ? -9.039 -9.279 14.639 1.00 56.34 102 VAL A N 1
ATOM 779 C CA . VAL A 1 102 ? -9.881 -9.831 13.584 1.00 56.34 102 VAL A CA 1
ATOM 780 C C . VAL A 1 102 ? -9.088 -10.917 12.873 1.00 56.34 102 VAL A C 1
ATOM 782 O O . VAL A 1 102 ? -8.252 -10.637 12.021 1.00 56.34 102 VAL A O 1
ATOM 785 N N . LEU A 1 103 ? -9.373 -12.179 13.191 1.00 61.22 103 LEU A N 1
ATOM 786 C CA . LEU A 1 103 ? -8.885 -13.326 12.416 1.00 61.22 103 LEU A CA 1
ATOM 787 C C . LEU A 1 103 ? -9.261 -13.150 10.937 1.00 61.22 103 LEU A C 1
ATOM 789 O O . LEU A 1 103 ? -10.442 -13.166 10.593 1.00 61.22 103 LEU A O 1
ATOM 793 N N . CYS A 1 104 ? -8.292 -12.935 10.052 1.00 66.25 104 CYS A N 1
ATOM 794 C CA . CYS A 1 104 ? -8.535 -12.884 8.615 1.00 66.25 104 CYS A CA 1
ATOM 795 C C . CYS A 1 104 ? -8.800 -14.297 8.113 1.00 66.25 104 CYS A C 1
ATOM 797 O O . CYS A 1 104 ? -7.872 -15.077 7.915 1.00 66.25 104 CYS A O 1
ATOM 799 N N . GLY A 1 105 ? -10.081 -14.588 7.928 1.00 68.19 105 GLY A N 1
ATOM 800 C CA . GLY A 1 105 ? -10.590 -15.835 7.388 1.00 68.19 105 GLY A CA 1
ATOM 801 C C . GLY A 1 105 ? -12.017 -15.661 6.871 1.00 68.19 105 GLY A C 1
ATOM 802 O O . GLY A 1 105 ? -12.638 -14.599 7.033 1.00 68.19 105 GLY A O 1
ATOM 803 N N . GLY A 1 106 ? -12.530 -16.706 6.236 1.00 84.94 106 GLY A N 1
ATOM 804 C CA . GLY A 1 106 ? -13.848 -16.756 5.615 1.00 84.94 106 GLY A CA 1
ATOM 805 C C . GLY A 1 106 ? -13.784 -16.536 4.110 1.00 84.94 106 GLY A C 1
ATOM 806 O O . GLY A 1 106 ? -13.693 -17.496 3.358 1.00 84.94 106 GLY A O 1
ATOM 807 N N . GLU A 1 107 ? -13.852 -15.283 3.661 1.00 91.50 107 GLU A N 1
ATOM 808 C CA . GLU A 1 107 ? -13.930 -14.952 2.234 1.00 91.50 107 GLU A CA 1
ATOM 809 C C . GLU A 1 107 ? -12.805 -14.031 1.774 1.00 91.50 107 GLU A C 1
ATOM 811 O O . GLU A 1 107 ? -12.344 -13.131 2.491 1.00 91.50 107 GLU A O 1
ATOM 816 N N . TYR A 1 108 ? -12.411 -14.241 0.524 1.00 91.69 108 TYR A N 1
ATOM 817 C CA . TYR A 1 108 ? -11.341 -13.540 -0.157 1.00 91.69 108 TYR A CA 1
ATOM 818 C C . TYR A 1 108 ? -11.838 -13.007 -1.491 1.00 91.69 108 TYR A C 1
ATOM 820 O O . TYR A 1 108 ? -12.504 -13.700 -2.252 1.00 91.69 108 TYR A O 1
ATOM 828 N N . LEU A 1 109 ? -11.475 -11.770 -1.790 1.00 92.88 109 LEU A N 1
ATOM 829 C CA . LEU A 1 109 ? -11.556 -11.229 -3.133 1.00 92.88 109 LEU A CA 1
ATOM 830 C C . LEU A 1 109 ? -10.324 -11.700 -3.906 1.00 92.88 109 LEU A C 1
ATOM 832 O O . LEU A 1 109 ? -9.195 -11.391 -3.523 1.00 92.88 109 LEU A O 1
ATOM 836 N N . GLU A 1 110 ? -10.547 -12.452 -4.976 1.00 92.81 110 GLU A N 1
ATOM 837 C CA . GLU A 1 110 ? -9.510 -12.902 -5.892 1.00 92.81 110 GLU A CA 1
ATOM 838 C C . GLU A 1 110 ? -9.476 -12.036 -7.153 1.00 92.81 110 GLU A C 1
ATOM 840 O O . GLU A 1 110 ? -10.500 -11.774 -7.791 1.00 92.81 110 GLU A O 1
ATOM 845 N N . PHE A 1 111 ? -8.259 -11.657 -7.530 1.00 92.06 111 PHE A N 1
ATOM 846 C CA . PHE A 1 111 ? -7.912 -11.062 -8.808 1.00 92.06 111 PHE A CA 1
ATOM 847 C C . PHE A 1 111 ? -7.165 -12.118 -9.623 1.00 92.06 111 PHE A C 1
ATOM 849 O O . PHE A 1 111 ? -6.062 -12.513 -9.250 1.00 92.06 111 PHE A O 1
ATOM 856 N N . GLU A 1 112 ? -7.737 -12.577 -10.732 1.00 92.69 112 GLU A N 1
ATOM 857 C CA . GLU A 1 112 ? -7.096 -13.532 -11.640 1.00 92.69 112 GLU A CA 1
ATOM 858 C C . GLU A 1 112 ? -6.798 -12.844 -12.972 1.00 92.69 112 GLU A C 1
ATOM 860 O O . GLU A 1 112 ? -7.708 -12.410 -13.670 1.00 92.69 112 GLU A O 1
ATOM 865 N N . LEU A 1 113 ? -5.523 -12.746 -13.344 1.00 92.50 113 LEU A N 1
ATOM 866 C CA . LEU A 1 113 ? -5.087 -12.187 -14.618 1.00 92.50 113 LEU A CA 1
ATOM 867 C C . LEU A 1 113 ? -4.595 -13.303 -15.544 1.00 92.50 113 LEU A C 1
ATOM 869 O O . LEU A 1 113 ? -3.607 -13.978 -15.253 1.00 92.50 113 LEU A O 1
ATOM 873 N N . LEU A 1 114 ? -5.263 -13.464 -16.684 1.00 93.44 114 LEU A N 1
ATOM 874 C CA . LEU A 1 114 ? -4.896 -14.391 -17.748 1.00 93.44 114 LEU A CA 1
ATOM 875 C C . LEU A 1 114 ? -4.239 -13.641 -18.907 1.00 93.44 114 LEU A C 1
ATOM 877 O O . LEU A 1 114 ? -4.825 -12.747 -19.518 1.00 93.44 114 LEU A O 1
ATOM 881 N N . SER A 1 115 ? -3.027 -14.057 -19.251 1.00 91.62 115 SER A N 1
ATOM 882 C CA . SER A 1 115 ? -2.215 -13.488 -20.325 1.00 91.62 115 SER A CA 1
ATOM 883 C C . SER A 1 115 ? -1.726 -14.586 -21.264 1.00 91.62 115 SER A C 1
ATOM 885 O O . SER A 1 115 ? -1.564 -15.743 -20.881 1.00 91.62 115 SER A O 1
ATOM 887 N N . LEU A 1 116 ? -1.402 -14.235 -22.508 1.00 89.62 116 LEU A N 1
ATOM 888 C CA . LEU A 1 116 ? -0.595 -15.130 -23.341 1.00 89.62 116 LEU A CA 1
ATOM 889 C C . LEU A 1 116 ? 0.803 -15.303 -22.722 1.00 89.62 116 LEU A C 1
ATOM 891 O O . LEU A 1 116 ? 1.368 -14.309 -22.265 1.00 89.62 116 LEU A O 1
ATOM 895 N N . PRO A 1 117 ? 1.426 -16.497 -22.766 1.00 87.62 117 PRO A N 1
ATOM 896 C CA . PRO A 1 117 ? 2.769 -16.708 -22.216 1.00 87.62 117 PRO A CA 1
ATOM 897 C C . PRO A 1 117 ? 3.822 -15.738 -22.773 1.00 87.62 117 PRO A C 1
ATOM 899 O O . PRO A 1 117 ? 4.661 -15.230 -22.032 1.00 87.62 117 PRO A O 1
ATOM 902 N N . SER A 1 118 ? 3.738 -15.412 -24.068 1.00 85.00 118 SER A N 1
ATOM 903 C CA . SER A 1 118 ? 4.617 -14.433 -24.723 1.00 85.00 118 SER A CA 1
ATOM 904 C C . SER A 1 118 ? 4.467 -13.011 -24.185 1.00 85.00 118 SER A C 1
ATOM 906 O O . SER A 1 118 ? 5.389 -12.207 -24.318 1.00 85.00 118 SER A O 1
ATOM 908 N N . ASP A 1 119 ? 3.304 -12.682 -23.630 1.00 83.75 119 ASP A N 1
ATOM 909 C CA . ASP A 1 119 ? 2.998 -11.359 -23.093 1.00 83.75 119 ASP A CA 1
ATOM 910 C C . ASP A 1 119 ? 3.258 -11.313 -21.590 1.00 83.75 119 ASP A C 1
ATOM 912 O O . ASP A 1 119 ? 3.877 -10.363 -21.120 1.00 83.75 119 ASP A O 1
ATOM 916 N N . ALA A 1 120 ? 2.941 -12.387 -20.865 1.00 83.38 120 ALA A N 1
ATOM 917 C CA . ALA A 1 120 ? 3.284 -12.544 -19.455 1.00 83.38 120 ALA A CA 1
ATOM 918 C C . ALA A 1 120 ? 4.799 -12.449 -19.205 1.00 83.38 120 ALA A C 1
ATOM 920 O O . ALA A 1 120 ? 5.230 -11.815 -18.247 1.00 83.38 120 ALA A O 1
ATOM 921 N N . ALA A 1 121 ? 5.628 -12.988 -20.107 1.00 78.12 121 ALA A N 1
ATOM 922 C CA . ALA A 1 121 ? 7.086 -12.847 -20.027 1.00 78.12 121 ALA A CA 1
ATOM 923 C C . ALA A 1 121 ? 7.560 -11.379 -20.085 1.00 78.12 121 ALA A C 1
ATOM 925 O O . ALA A 1 121 ? 8.626 -11.042 -19.569 1.00 78.12 121 ALA A O 1
ATOM 926 N N . LYS A 1 122 ? 6.770 -10.492 -20.701 1.00 75.31 122 LYS A N 1
ATOM 927 C CA . LYS A 1 122 ? 7.041 -9.048 -20.755 1.00 75.31 122 LYS A CA 1
ATOM 928 C C . LYS A 1 122 ? 6.533 -8.326 -19.500 1.00 75.31 122 LYS A C 1
ATOM 930 O O . LYS A 1 122 ? 7.026 -7.245 -19.210 1.00 75.31 122 LYS A O 1
ATOM 935 N N . GLN A 1 123 ? 5.614 -8.947 -18.758 1.00 73.00 123 GLN A N 1
ATOM 936 C CA . GLN A 1 123 ? 4.923 -8.447 -17.561 1.00 73.00 123 GLN A CA 1
ATOM 937 C C . GLN A 1 123 ? 5.533 -9.008 -16.261 1.00 73.00 123 GLN A C 1
ATOM 939 O O . GLN A 1 123 ? 4.826 -9.286 -15.300 1.00 73.00 123 GLN A O 1
ATOM 944 N N . SER A 1 124 ? 6.843 -9.257 -16.209 1.00 63.25 124 SER A N 1
ATOM 945 C CA . SER A 1 124 ? 7.421 -10.076 -15.130 1.00 63.25 124 SER A CA 1
ATOM 946 C C . SER A 1 124 ? 7.464 -9.412 -13.740 1.00 63.25 124 SER A C 1
ATOM 948 O O . SER A 1 124 ? 7.907 -10.061 -12.800 1.00 63.25 124 SER A O 1
ATOM 950 N N . HIS A 1 125 ? 7.037 -8.149 -13.604 1.00 72.75 125 HIS A N 1
ATOM 951 C CA . HIS A 1 125 ? 6.951 -7.423 -12.327 1.00 72.75 125 HIS A CA 1
ATOM 952 C C . HIS A 1 125 ? 5.660 -6.601 -12.274 1.00 72.75 125 HIS A C 1
ATOM 954 O O . HIS A 1 125 ? 5.676 -5.387 -12.483 1.00 72.75 125 HIS A O 1
ATOM 960 N N . LEU A 1 126 ? 4.531 -7.284 -12.069 1.00 77.81 126 LEU A N 1
ATOM 961 C CA . LEU A 1 126 ? 3.259 -6.610 -11.826 1.00 77.81 126 LEU A CA 1
ATOM 962 C C . LEU A 1 126 ? 3.062 -6.379 -10.330 1.00 77.81 126 LEU A C 1
ATOM 964 O O . LEU A 1 126 ? 3.060 -7.335 -9.557 1.00 77.81 126 LEU A O 1
ATOM 968 N N . ALA A 1 127 ? 2.842 -5.125 -9.957 1.00 76.88 127 ALA A N 1
ATOM 969 C CA . ALA A 1 127 ? 2.359 -4.724 -8.646 1.00 76.88 127 ALA A CA 1
ATOM 970 C C . ALA A 1 127 ? 0.869 -4.387 -8.731 1.00 76.88 127 ALA A C 1
ATOM 972 O O . ALA A 1 127 ? 0.398 -3.837 -9.728 1.00 76.88 127 ALA A O 1
ATOM 973 N N . VAL A 1 128 ? 0.121 -4.698 -7.679 1.00 79.25 128 VAL A N 1
ATOM 974 C CA . VAL A 1 128 ? -1.312 -4.415 -7.609 1.00 79.25 128 VAL A CA 1
ATOM 975 C C . VAL A 1 128 ? -1.553 -3.439 -6.468 1.00 79.25 128 VAL A C 1
ATOM 977 O O . VAL A 1 128 ? -1.267 -3.739 -5.315 1.00 79.25 128 VAL A O 1
ATOM 980 N N . ALA A 1 129 ? -2.095 -2.271 -6.795 1.00 79.19 129 ALA A N 1
ATOM 981 C CA . ALA A 1 129 ? -2.595 -1.318 -5.813 1.00 79.19 129 ALA A CA 1
ATOM 982 C C . ALA A 1 129 ? -4.120 -1.311 -5.878 1.00 79.19 129 ALA A C 1
ATOM 984 O O . ALA A 1 129 ? -4.698 -1.366 -6.965 1.00 79.19 129 ALA A O 1
ATOM 985 N N . SER A 1 130 ? -4.791 -1.243 -4.733 1.00 83.81 130 SER A N 1
ATOM 986 C CA . SER A 1 130 ? -6.249 -1.256 -4.709 1.00 83.81 130 SER A CA 1
ATOM 987 C C . SER A 1 130 ? -6.791 -0.536 -3.487 1.00 83.81 130 SER A C 1
ATOM 989 O O . SER A 1 130 ? -6.199 -0.594 -2.416 1.00 83.81 130 SER A O 1
ATOM 991 N N . GLY A 1 131 ? -7.925 0.137 -3.634 1.00 85.25 131 GLY A N 1
ATOM 992 C CA . GLY A 1 131 ? -8.572 0.811 -2.519 1.00 85.25 131 GLY A CA 1
ATOM 993 C C . GLY A 1 131 ? -9.955 1.349 -2.870 1.00 85.25 131 GLY A C 1
ATOM 994 O O . GLY A 1 131 ? -10.363 1.303 -4.036 1.00 85.25 131 GLY A O 1
ATOM 995 N N . PRO A 1 132 ? -10.694 1.833 -1.863 1.00 86.31 132 PRO A N 1
ATOM 996 C CA . PRO A 1 132 ? -12.067 2.267 -2.044 1.00 86.31 132 PRO A CA 1
ATOM 997 C C . PRO A 1 132 ? -12.156 3.592 -2.807 1.00 86.31 132 PRO A C 1
ATOM 999 O O . PRO A 1 132 ? -11.228 4.411 -2.808 1.00 86.31 132 PRO A O 1
ATOM 1002 N N . VAL A 1 133 ? -13.318 3.826 -3.411 1.00 84.75 133 VAL A N 1
ATOM 1003 C CA . VAL A 1 133 ? -13.696 5.137 -3.945 1.00 84.75 133 VAL A CA 1
ATOM 1004 C C . VAL A 1 133 ? -14.493 5.882 -2.886 1.00 84.75 133 VAL A C 1
ATOM 1006 O O . VAL A 1 133 ? -15.425 5.340 -2.294 1.00 84.75 133 VAL A O 1
ATOM 1009 N N . ARG A 1 134 ? -14.143 7.147 -2.649 1.00 82.88 134 ARG A N 1
ATOM 1010 C CA . ARG A 1 134 ? -14.907 8.031 -1.763 1.00 82.88 134 ARG A CA 1
ATOM 1011 C C . ARG A 1 134 ? -15.370 9.272 -2.503 1.00 82.88 134 ARG A C 1
ATOM 1013 O O . ARG A 1 134 ? -14.716 9.729 -3.435 1.00 82.88 134 ARG A O 1
ATOM 1020 N N . VAL A 1 135 ? -16.473 9.860 -2.059 1.00 78.38 135 VAL A N 1
ATOM 1021 C CA . VAL A 1 135 ? -16.888 11.192 -2.507 1.00 78.38 135 VAL A CA 1
ATOM 1022 C C . VAL A 1 135 ? -16.421 12.193 -1.466 1.00 78.38 135 VAL A C 1
ATOM 1024 O O . VAL A 1 135 ? -16.843 12.134 -0.313 1.00 78.38 135 VAL A O 1
ATOM 1027 N N . ASN A 1 136 ? -15.546 13.113 -1.862 1.00 74.56 136 ASN A N 1
ATOM 1028 C CA . ASN A 1 136 ? -15.099 14.175 -0.979 1.00 74.56 136 ASN A CA 1
ATOM 1029 C C . ASN A 1 136 ? -16.308 15.052 -0.592 1.00 74.56 136 ASN A C 1
ATOM 1031 O O . ASN A 1 136 ? -17.006 15.565 -1.476 1.00 74.56 136 ASN A O 1
ATOM 1035 N N . PRO A 1 137 ? -16.591 15.230 0.710 1.00 74.19 137 PRO A N 1
ATOM 1036 C CA . PRO A 1 137 ? -17.776 15.950 1.157 1.00 74.19 137 PRO A CA 1
ATOM 1037 C C . PRO A 1 137 ? -17.747 17.437 0.786 1.00 74.19 137 PRO A C 1
ATOM 1039 O O . PRO A 1 137 ? -18.820 18.009 0.575 1.00 74.19 137 PRO A O 1
ATOM 1042 N N . GLU A 1 138 ? -16.559 18.034 0.674 1.00 77.25 138 GLU A N 1
ATOM 1043 C CA . GLU A 1 138 ? -16.343 19.446 0.352 1.00 77.25 138 GLU A CA 1
ATOM 1044 C C . GLU A 1 138 ? -16.421 19.685 -1.158 1.00 77.25 138 GLU A C 1
ATOM 1046 O O . GLU A 1 138 ? -17.213 20.502 -1.623 1.00 77.25 138 GLU A O 1
ATOM 1051 N N . THR A 1 139 ? -15.638 18.940 -1.942 1.00 79.19 139 THR A N 1
ATOM 1052 C CA . THR A 1 139 ? -15.523 19.172 -3.392 1.00 79.19 139 THR A CA 1
ATOM 1053 C C . THR A 1 139 ? -16.593 18.448 -4.207 1.00 79.19 139 THR A C 1
ATOM 1055 O O . THR A 1 139 ? -16.753 18.726 -5.396 1.00 79.19 139 THR A O 1
ATOM 1058 N N . LYS A 1 140 ? -17.306 17.491 -3.595 1.00 79.88 140 LYS A N 1
ATOM 1059 C CA . LYS A 1 140 ? -18.206 16.529 -4.259 1.00 79.88 140 LYS A CA 1
ATOM 1060 C C . LYS A 1 140 ? -17.526 15.708 -5.357 1.00 79.88 140 LYS A C 1
ATOM 1062 O O . LYS A 1 140 ? -18.203 15.063 -6.157 1.00 79.88 140 LYS A O 1
ATOM 1067 N N . GLN A 1 141 ? -16.195 15.716 -5.409 1.00 76.06 141 GLN A N 1
ATOM 1068 C CA . GLN A 1 141 ? -15.437 14.941 -6.379 1.00 76.06 141 GLN A CA 1
ATOM 1069 C C . GLN A 1 141 ? -15.229 13.517 -5.874 1.00 76.06 141 GLN A C 1
ATOM 1071 O O . GLN A 1 141 ? -15.093 13.274 -4.675 1.00 76.06 141 GLN A O 1
ATOM 1076 N N . ARG A 1 142 ? -15.205 12.574 -6.816 1.00 75.38 142 ARG A N 1
ATOM 1077 C CA . ARG A 1 142 ? -14.823 11.188 -6.548 1.00 75.38 142 ARG A CA 1
ATOM 1078 C C . ARG A 1 142 ? -13.308 11.125 -6.408 1.00 75.38 142 ARG A C 1
ATOM 1080 O O . ARG A 1 142 ? -12.587 11.569 -7.299 1.00 75.38 142 ARG A O 1
ATOM 1087 N N . GLU A 1 143 ? -12.849 10.577 -5.298 1.00 75.19 143 GLU A N 1
ATOM 1088 C CA . GLU A 1 143 ? -11.445 10.381 -4.979 1.00 75.19 143 GLU A CA 1
ATOM 1089 C C . GLU A 1 143 ? -11.145 8.889 -4.903 1.00 75.19 143 GLU A C 1
ATOM 1091 O O . GLU A 1 143 ? -11.838 8.125 -4.228 1.00 75.19 143 GLU A O 1
ATOM 1096 N N . PHE A 1 144 ? -10.087 8.490 -5.601 1.00 76.88 144 PHE A N 1
ATOM 1097 C CA . PHE A 1 144 ? -9.607 7.118 -5.624 1.00 76.88 144 PHE A CA 1
ATOM 1098 C C . PHE A 1 144 ? -8.504 6.966 -4.590 1.00 76.88 144 PHE A C 1
ATOM 1100 O O . PHE A 1 144 ? -7.449 7.596 -4.701 1.00 76.88 144 PHE A O 1
ATOM 1107 N N . MET A 1 145 ? -8.732 6.124 -3.590 1.00 68.44 145 MET A N 1
ATOM 1108 C CA . MET A 1 145 ? -7.710 5.843 -2.594 1.00 68.44 145 MET A CA 1
ATOM 1109 C C . MET A 1 145 ? -6.787 4.763 -3.140 1.00 68.44 145 MET A C 1
ATOM 1111 O O . MET A 1 145 ? -7.101 3.578 -3.106 1.00 68.44 145 MET A O 1
ATOM 1115 N N . ARG A 1 146 ? -5.642 5.167 -3.692 1.00 67.56 146 ARG A N 1
ATOM 1116 C CA . ARG A 1 146 ? -4.638 4.214 -4.166 1.00 67.56 146 ARG A CA 1
ATOM 1117 C C . ARG A 1 146 ? -3.798 3.741 -2.989 1.00 67.56 146 ARG A C 1
ATOM 1119 O O . ARG A 1 146 ? -2.784 4.347 -2.664 1.00 67.56 146 ARG A O 1
ATOM 1126 N N . ILE A 1 147 ? -4.238 2.655 -2.373 1.00 65.25 147 ILE A N 1
ATOM 1127 C CA . ILE A 1 147 ? -3.502 2.002 -1.297 1.00 65.25 147 ILE A CA 1
ATOM 1128 C C . ILE A 1 147 ? -2.632 0.926 -1.941 1.00 65.25 147 ILE A C 1
ATOM 1130 O O . ILE A 1 147 ? -3.128 0.057 -2.665 1.00 65.25 147 ILE A O 1
ATOM 1134 N N . ASP A 1 148 ? -1.321 1.020 -1.729 1.00 66.38 148 ASP A N 1
ATOM 1135 C CA . ASP A 1 148 ? -0.453 -0.119 -1.989 1.00 66.38 148 ASP A CA 1
ATOM 1136 C C . ASP A 1 148 ? -0.736 -1.150 -0.903 1.00 66.38 148 ASP A C 1
ATOM 1138 O O . ASP A 1 148 ? -0.431 -0.956 0.274 1.00 66.38 148 ASP A O 1
ATOM 1142 N N . LEU A 1 149 ? -1.419 -2.218 -1.294 1.00 62.44 149 LEU A N 1
ATOM 1143 C CA . LEU A 1 149 ? -1.807 -3.258 -0.360 1.00 62.44 149 LEU A CA 1
ATOM 1144 C C . LEU A 1 149 ? -0.638 -4.202 -0.060 1.00 62.44 149 LEU A C 1
ATOM 1146 O O . LEU A 1 149 ? -0.789 -5.044 0.819 1.00 62.44 149 LEU A O 1
ATOM 1150 N N . GLY A 1 150 ? 0.519 -4.063 -0.723 1.00 61.94 150 GLY A N 1
ATOM 1151 C CA . GLY A 1 150 ? 1.762 -4.759 -0.393 1.00 61.94 150 GLY A CA 1
ATOM 1152 C C . GLY A 1 150 ? 1.555 -6.235 -0.037 1.00 61.94 150 GLY A C 1
ATOM 1153 O O . GLY A 1 150 ? 1.064 -7.019 -0.843 1.00 61.94 150 GLY A O 1
ATOM 1154 N N . ARG A 1 151 ? 1.892 -6.606 1.208 1.00 52.38 151 ARG A N 1
ATOM 1155 C CA . ARG A 1 151 ? 1.754 -7.973 1.759 1.00 52.38 151 ARG A CA 1
ATOM 1156 C C . ARG A 1 151 ? 0.315 -8.399 2.085 1.00 52.38 151 ARG A C 1
ATOM 1158 O O . ARG A 1 151 ? 0.073 -9.591 2.264 1.00 52.38 151 ARG A O 1
ATOM 1165 N N . CYS A 1 152 ? -0.632 -7.463 2.162 1.00 55.06 152 CYS A N 1
ATOM 1166 C CA . CYS A 1 152 ? -2.059 -7.765 2.321 1.00 55.06 152 CYS A CA 1
ATOM 1167 C C . CYS A 1 152 ? -2.649 -8.382 1.046 1.00 55.06 152 CYS A C 1
ATOM 1169 O O . CYS A 1 152 ? -3.654 -9.089 1.120 1.00 55.06 152 CYS A O 1
ATOM 1171 N N . LEU A 1 153 ? -2.011 -8.139 -0.105 1.00 62.97 153 LEU A N 1
ATOM 1172 C CA . LEU A 1 153 ? -2.212 -8.911 -1.323 1.00 62.97 153 LEU A CA 1
ATOM 1173 C C . LEU A 1 153 ? -1.211 -10.058 -1.348 1.00 62.97 153 LEU A C 1
ATOM 1175 O O . LEU A 1 153 ? -0.030 -9.889 -1.652 1.00 62.97 153 LEU A O 1
ATOM 1179 N N . ARG A 1 154 ? -1.688 -11.263 -1.052 1.00 65.31 154 ARG A N 1
ATOM 1180 C CA . ARG A 1 154 ? -0.856 -12.453 -1.214 1.00 65.31 154 ARG A CA 1
ATOM 1181 C C . ARG A 1 154 ? -0.800 -12.774 -2.702 1.00 65.31 154 ARG A C 1
ATOM 1183 O O . ARG A 1 154 ? -1.795 -13.197 -3.277 1.00 65.31 154 ARG A O 1
ATOM 1190 N N . GLN A 1 155 ? 0.339 -12.531 -3.342 1.00 64.62 155 GLN A N 1
ATOM 1191 C CA . GLN A 1 155 ? 0.586 -13.014 -4.697 1.00 64.62 155 GLN A CA 1
ATOM 1192 C C . GLN A 1 155 ? 1.101 -14.441 -4.596 1.00 64.62 155 GLN A C 1
ATOM 1194 O O . GLN A 1 155 ? 2.235 -14.664 -4.177 1.00 64.62 155 GLN A O 1
ATOM 1199 N N . ILE A 1 156 ? 0.291 -15.409 -4.999 1.00 59.94 156 ILE A N 1
ATOM 1200 C CA . ILE A 1 156 ? 0.759 -16.782 -5.138 1.00 59.94 156 ILE A CA 1
ATOM 1201 C C . ILE A 1 156 ? 0.317 -17.276 -6.509 1.00 59.94 156 ILE A C 1
ATOM 1203 O O . ILE A 1 156 ? -0.852 -17.226 -6.872 1.00 59.94 156 ILE A O 1
ATOM 1207 N N . VAL A 1 157 ? 1.288 -17.807 -7.245 1.00 60.38 157 VAL A N 1
ATOM 1208 C CA . VAL A 1 157 ? 1.123 -18.540 -8.500 1.00 60.38 157 VAL A CA 1
ATOM 1209 C C . VAL A 1 157 ? 1.056 -17.658 -9.750 1.00 60.38 157 VAL A C 1
ATOM 1211 O O . VAL A 1 157 ? 0.014 -17.124 -10.120 1.00 60.38 157 VAL A O 1
ATOM 1214 N N . ALA A 1 158 ? 2.198 -17.588 -10.441 1.00 70.69 158 ALA A N 1
ATOM 1215 C CA . ALA A 1 158 ? 2.209 -17.546 -11.895 1.00 70.69 158 ALA A CA 1
ATOM 1216 C C . ALA A 1 158 ? 2.284 -18.999 -12.394 1.00 70.69 158 ALA A C 1
ATOM 1218 O O . ALA A 1 158 ? 3.325 -19.640 -12.246 1.00 70.69 158 ALA A O 1
ATOM 1219 N N . ASP A 1 159 ? 1.193 -19.538 -12.931 1.00 85.50 159 ASP A N 1
ATOM 1220 C CA . ASP A 1 159 ? 1.157 -20.874 -13.532 1.00 85.50 159 ASP A CA 1
ATOM 1221 C C . ASP A 1 159 ? 0.721 -20.827 -14.993 1.00 85.50 159 ASP A C 1
ATOM 1223 O O . ASP A 1 159 ? 0.259 -19.809 -15.507 1.00 85.50 159 ASP A O 1
ATOM 1227 N N . VAL A 1 160 ? 0.933 -21.937 -15.696 1.00 88.62 160 VAL A N 1
ATOM 1228 C CA . VAL A 1 160 ? 0.543 -22.078 -17.096 1.00 88.62 160 VAL A CA 1
ATOM 1229 C C . VAL A 1 160 ? -0.582 -23.095 -17.181 1.00 88.62 160 VAL A C 1
ATOM 1231 O O . VAL A 1 160 ? -0.388 -24.259 -16.837 1.00 88.62 160 VAL A O 1
ATOM 1234 N N . ILE A 1 161 ? -1.735 -22.650 -17.667 1.00 91.06 161 ILE A N 1
ATOM 1235 C CA . ILE A 1 161 ? -2.939 -23.462 -17.846 1.00 91.06 161 ILE A CA 1
ATOM 1236 C C . ILE A 1 161 ? -3.248 -23.632 -19.335 1.00 91.06 161 ILE A C 1
ATOM 1238 O O . ILE A 1 161 ? -2.872 -22.791 -20.155 1.00 91.06 161 ILE A O 1
ATOM 1242 N N . ASP A 1 162 ? -3.936 -24.710 -19.698 1.00 91.75 162 ASP A N 1
ATOM 1243 C CA . ASP A 1 162 ? -4.470 -24.869 -21.052 1.00 91.75 162 ASP A CA 1
ATOM 1244 C C . ASP A 1 162 ? -5.739 -24.014 -21.217 1.00 91.75 162 ASP A C 1
ATOM 1246 O O . ASP A 1 162 ? -6.567 -23.936 -20.309 1.00 91.75 162 ASP A O 1
ATOM 1250 N N . ASP A 1 163 ? -5.898 -23.358 -22.370 1.00 89.12 163 ASP A N 1
ATOM 1251 C CA . ASP A 1 163 ? -7.112 -22.605 -22.691 1.00 89.12 163 ASP A CA 1
ATOM 1252 C C . ASP A 1 163 ? -8.257 -23.597 -22.980 1.00 89.12 163 ASP A C 1
ATOM 1254 O O . ASP A 1 163 ? -8.197 -24.325 -23.979 1.00 89.12 163 ASP A O 1
ATOM 1258 N N . PRO A 1 164 ? -9.319 -23.639 -22.152 1.00 84.56 164 PRO A N 1
ATOM 1259 C CA . PRO A 1 164 ? -10.398 -24.608 -22.308 1.00 84.56 164 PRO A CA 1
ATOM 1260 C C . PRO A 1 164 ? -11.192 -24.413 -23.607 1.00 84.56 164 PRO A C 1
ATOM 1262 O O . PRO A 1 164 ? -11.853 -25.347 -24.060 1.00 84.56 164 PRO A O 1
ATOM 1265 N N . LYS A 1 165 ? -11.148 -23.220 -24.218 1.00 85.69 165 LYS A N 1
ATOM 1266 C CA . LYS A 1 165 ? -11.852 -22.922 -25.475 1.00 85.69 165 LYS A CA 1
ATOM 1267 C C . LYS A 1 165 ? -10.965 -23.103 -26.705 1.00 85.69 165 LYS A C 1
ATOM 1269 O O . LYS A 1 165 ? -11.476 -23.428 -27.775 1.00 85.69 165 LYS A O 1
ATOM 1274 N N . HIS A 1 166 ? -9.650 -22.949 -26.560 1.00 84.56 166 HIS A N 1
ATOM 1275 C CA . HIS A 1 166 ? -8.694 -23.012 -27.666 1.00 84.56 166 HIS A CA 1
ATOM 1276 C C . HIS A 1 166 ? -7.710 -24.169 -27.471 1.00 84.56 166 HIS A C 1
ATOM 1278 O O . HIS A 1 166 ? -6.640 -24.022 -26.882 1.00 84.56 166 HIS A O 1
ATOM 1284 N N . LYS A 1 167 ? -8.062 -25.346 -28.001 1.00 84.75 167 LYS A N 1
ATOM 1285 C CA . LYS A 1 167 ? -7.259 -26.569 -27.848 1.00 84.75 167 LYS A CA 1
ATOM 1286 C C . LYS A 1 167 ? -5.802 -26.357 -28.288 1.00 84.75 167 LYS A C 1
ATOM 1288 O O . LYS A 1 167 ? -5.539 -25.983 -29.428 1.00 84.75 167 LYS A O 1
ATOM 1293 N N . GLY A 1 168 ? -4.862 -26.660 -27.391 1.00 85.44 168 GLY A N 1
ATOM 1294 C CA . GLY A 1 168 ? -3.418 -26.537 -27.626 1.00 85.44 168 GLY A CA 1
ATOM 1295 C C . GLY A 1 168 ? -2.841 -25.145 -27.349 1.00 85.44 168 GLY A C 1
ATOM 1296 O O . GLY A 1 168 ? -1.624 -24.971 -27.406 1.00 85.44 168 GLY A O 1
ATOM 1297 N N . GLN A 1 169 ? -3.683 -24.163 -27.022 1.00 88.62 169 GLN A N 1
ATOM 1298 C CA . GLN A 1 169 ? -3.236 -22.863 -26.549 1.00 88.62 169 GLN A CA 1
ATOM 1299 C C . GLN A 1 169 ? -3.013 -22.898 -25.038 1.00 88.62 169 GLN A C 1
ATOM 1301 O O . GLN A 1 169 ? -3.806 -23.464 -24.293 1.00 88.62 169 GLN A O 1
ATOM 1306 N N . LYS A 1 170 ? -1.935 -22.252 -24.592 1.00 91.88 170 LYS A N 1
ATOM 1307 C CA . LYS A 1 170 ? -1.612 -22.080 -23.176 1.00 91.88 170 LYS A CA 1
ATOM 1308 C C . LYS A 1 170 ? -1.809 -20.631 -22.756 1.00 91.88 170 LYS A C 1
ATOM 1310 O O . LYS A 1 170 ? -1.539 -19.721 -23.544 1.00 91.88 170 LYS A O 1
ATOM 1315 N N . LEU A 1 171 ? -2.229 -20.429 -21.515 1.00 92.38 171 LEU A N 1
ATOM 1316 C CA . LEU A 1 171 ? -2.370 -19.137 -20.857 1.00 92.38 171 LEU A CA 1
ATOM 1317 C C . LEU A 1 171 ? -1.480 -19.112 -19.619 1.00 92.38 171 LEU A C 1
ATOM 1319 O O . LEU A 1 171 ? -1.361 -20.106 -18.913 1.00 92.38 171 LEU A O 1
ATOM 1323 N N . CYS A 1 172 ? -0.845 -17.975 -19.372 1.00 91.50 172 CYS A N 1
ATOM 1324 C CA . CYS A 1 172 ? -0.212 -17.688 -18.097 1.00 91.50 172 CYS A CA 1
ATOM 1325 C C . CYS A 1 172 ? -1.262 -17.062 -17.185 1.00 91.50 172 CYS A C 1
ATOM 1327 O O . CYS A 1 172 ? -1.906 -16.087 -17.579 1.00 91.50 172 CYS A O 1
ATOM 1329 N N . ARG A 1 173 ? -1.430 -17.624 -15.995 1.00 91.62 173 ARG A N 1
ATOM 1330 C CA . ARG A 1 173 ? -2.361 -17.161 -14.979 1.00 91.62 173 ARG A CA 1
ATOM 1331 C C . ARG A 1 173 ? -1.579 -16.595 -13.809 1.00 91.62 173 ARG A C 1
ATOM 1333 O O . ARG A 1 173 ? -0.675 -17.248 -13.308 1.00 91.62 173 ARG A O 1
ATOM 1340 N N . GLN A 1 174 ? -1.945 -15.395 -13.379 1.00 89.31 174 GLN A N 1
ATOM 1341 C CA . GLN A 1 174 ? -1.437 -14.746 -12.173 1.00 89.31 174 GLN A CA 1
ATOM 1342 C C . GLN A 1 174 ? -2.604 -14.463 -11.236 1.00 89.31 174 GLN A C 1
ATOM 1344 O O . GLN A 1 174 ? -3.654 -14.015 -11.698 1.00 89.31 174 GLN A O 1
ATOM 1349 N N . ARG A 1 175 ? -2.442 -14.742 -9.941 1.00 88.88 175 ARG A N 1
ATOM 1350 C CA . ARG A 1 175 ? -3.507 -14.558 -8.950 1.00 88.88 175 ARG A CA 1
ATOM 1351 C C . ARG A 1 175 ? -3.045 -13.763 -7.736 1.00 88.88 175 ARG A C 1
ATOM 1353 O O . ARG A 1 175 ? -1.918 -13.924 -7.261 1.00 88.88 175 ARG A O 1
ATOM 1360 N N . TRP A 1 176 ? -3.948 -12.926 -7.242 1.00 89.19 176 TRP A N 1
ATOM 1361 C CA . TRP A 1 176 ? -3.804 -12.179 -5.999 1.00 89.19 176 TRP A CA 1
ATOM 1362 C C . TRP A 1 176 ? -5.081 -12.314 -5.179 1.00 89.19 176 TRP A C 1
ATOM 1364 O O . TRP A 1 176 ? -6.173 -12.324 -5.743 1.00 89.19 176 TRP A O 1
ATOM 1374 N N . TRP A 1 177 ? -4.948 -12.355 -3.856 1.00 88.12 177 TRP A N 1
ATOM 1375 C CA . TRP A 1 177 ? -6.089 -12.418 -2.944 1.00 88.12 177 TRP A CA 1
ATOM 1376 C C . TRP A 1 177 ? -5.999 -11.333 -1.881 1.00 88.12 177 TRP A C 1
ATOM 1378 O O . TRP A 1 177 ? -4.924 -11.094 -1.327 1.00 88.12 177 TRP A O 1
ATOM 1388 N N . ILE A 1 178 ? -7.142 -10.730 -1.558 1.00 87.19 178 ILE A N 1
ATOM 1389 C CA . ILE A 1 178 ? -7.327 -9.859 -0.395 1.00 87.19 178 ILE A CA 1
ATOM 1390 C C . ILE A 1 178 ? -8.506 -10.358 0.437 1.00 87.19 178 ILE A C 1
ATOM 1392 O O . ILE A 1 178 ? -9.591 -10.605 -0.081 1.00 87.19 178 ILE A O 1
ATOM 1396 N N . CYS A 1 179 ? -8.306 -10.511 1.745 1.00 87.50 179 CYS A N 1
ATOM 1397 C CA . CYS A 1 179 ? -9.381 -10.920 2.646 1.00 87.50 179 CYS A CA 1
ATOM 1398 C C . CYS A 1 179 ? -10.472 -9.839 2.708 1.00 87.50 179 CYS A C 1
ATOM 1400 O O . CYS A 1 179 ? -10.171 -8.652 2.864 1.00 87.50 179 CYS A O 1
ATOM 1402 N N . VAL A 1 180 ? -11.745 -10.240 2.685 1.00 89.94 180 VAL A N 1
ATOM 1403 C CA . VAL A 1 180 ? -12.880 -9.310 2.828 1.00 89.94 180 VAL A CA 1
ATOM 1404 C C . VAL A 1 180 ? -12.823 -8.551 4.160 1.00 89.94 180 VAL A C 1
ATOM 1406 O O . VAL A 1 180 ? -13.194 -7.381 4.231 1.00 89.94 180 VAL A O 1
ATOM 1409 N N . ARG A 1 181 ? -12.285 -9.161 5.223 1.00 84.88 181 ARG A N 1
ATOM 1410 C CA . ARG A 1 181 ? -12.059 -8.469 6.505 1.00 84.88 181 ARG A CA 1
ATOM 1411 C C . ARG A 1 181 ? -11.030 -7.339 6.385 1.00 84.88 181 ARG A C 1
ATOM 1413 O O . ARG A 1 181 ? -11.244 -6.282 6.967 1.00 84.88 181 ARG A O 1
ATOM 1420 N N . VAL A 1 182 ? -9.979 -7.504 5.578 1.00 81.56 182 VAL A N 1
ATOM 1421 C CA . VAL A 1 182 ? -9.010 -6.427 5.295 1.00 81.56 182 VAL A CA 1
ATOM 1422 C C . VAL A 1 182 ? -9.672 -5.294 4.515 1.00 81.56 182 VAL A C 1
ATOM 1424 O O . VAL A 1 182 ? -9.447 -4.132 4.838 1.00 81.56 182 VAL A O 1
ATOM 1427 N N . LEU A 1 183 ? -10.548 -5.606 3.552 1.00 86.25 183 LEU A N 1
ATOM 1428 C CA . LEU A 1 183 ? -11.343 -4.583 2.861 1.00 86.25 183 LEU A CA 1
ATOM 1429 C C . LEU A 1 183 ? -12.186 -3.765 3.852 1.00 86.25 183 LEU A C 1
ATOM 1431 O O . LEU A 1 183 ? -12.161 -2.537 3.797 1.00 86.25 183 LEU A O 1
ATOM 1435 N N . ARG A 1 184 ? -12.856 -4.423 4.814 1.00 85.12 184 ARG A N 1
ATOM 1436 C CA . ARG A 1 184 ? -13.600 -3.731 5.885 1.00 85.12 184 ARG A CA 1
ATOM 1437 C C . ARG A 1 184 ? -12.697 -2.830 6.717 1.00 85.12 184 ARG A C 1
ATOM 1439 O O . ARG A 1 184 ? -13.052 -1.685 6.959 1.00 85.12 184 ARG A O 1
ATOM 1446 N N . LEU A 1 185 ? -11.528 -3.320 7.123 1.00 77.12 185 LEU A N 1
ATOM 1447 C CA . LEU A 1 185 ? -10.568 -2.532 7.896 1.00 77.12 185 LEU A CA 1
ATOM 1448 C C . LEU A 1 185 ? -10.109 -1.288 7.132 1.00 77.12 185 LEU A C 1
ATOM 1450 O O . LEU A 1 185 ? -10.070 -0.201 7.703 1.00 77.12 185 LEU A O 1
ATOM 1454 N N . VAL A 1 186 ? -9.827 -1.425 5.835 1.00 78.38 186 VAL A N 1
ATOM 1455 C CA . VAL A 1 186 ? -9.493 -0.296 4.961 1.00 78.38 186 VAL A CA 1
ATOM 1456 C C . VAL A 1 186 ? -10.664 0.688 4.864 1.00 78.38 186 VAL A C 1
ATOM 1458 O O . VAL A 1 186 ? -10.445 1.893 4.976 1.00 78.38 186 VAL A O 1
ATOM 1461 N N . CYS A 1 187 ? -11.905 0.215 4.710 1.00 82.12 187 CYS A N 1
ATOM 1462 C CA . CYS A 1 187 ? -13.091 1.075 4.745 1.00 82.12 187 CYS A CA 1
ATOM 1463 C C . CYS A 1 187 ? -13.206 1.830 6.075 1.00 82.12 187 CYS A C 1
ATOM 1465 O O . CYS A 1 187 ? -13.288 3.057 6.068 1.00 82.12 187 CYS A O 1
ATOM 1467 N N . SER A 1 188 ? -13.140 1.124 7.206 1.00 78.44 188 SER A N 1
ATOM 1468 C CA . SER A 1 188 ? -13.244 1.706 8.548 1.00 78.44 188 SER A CA 1
ATOM 1469 C C . SER A 1 188 ? -12.135 2.720 8.822 1.00 78.44 188 SER A C 1
ATOM 1471 O O . SER A 1 188 ? -12.401 3.811 9.324 1.00 78.44 188 SER A O 1
ATOM 1473 N N . ALA A 1 189 ? -10.893 2.418 8.429 1.00 70.50 189 ALA A N 1
ATOM 1474 C CA . ALA A 1 189 ? -9.768 3.343 8.554 1.00 70.50 189 ALA A CA 1
ATOM 1475 C C . ALA A 1 189 ? -10.014 4.658 7.796 1.00 70.50 189 ALA A C 1
ATOM 1477 O O . ALA A 1 189 ? -9.597 5.717 8.268 1.00 70.50 189 ALA A O 1
ATOM 1478 N N . ASN A 1 190 ? -10.744 4.587 6.678 1.00 69.88 190 ASN A N 1
ATOM 1479 C CA . ASN A 1 190 ? -11.081 5.710 5.805 1.00 69.88 190 ASN A CA 1
ATOM 1480 C C . ASN A 1 190 ? -12.507 6.249 6.003 1.00 69.88 190 ASN A C 1
ATOM 1482 O O . ASN A 1 190 ? -12.978 7.043 5.189 1.00 69.88 190 ASN A O 1
ATOM 1486 N N . SER A 1 191 ? -13.179 5.870 7.098 1.00 73.81 191 SER A N 1
ATOM 1487 C CA . SER A 1 191 ? -14.539 6.320 7.443 1.00 73.81 191 SER A CA 1
ATOM 1488 C C . SER A 1 191 ? -15.588 6.025 6.363 1.00 73.81 191 SER A C 1
ATOM 1490 O O . SER A 1 191 ? -16.503 6.816 6.134 1.00 73.81 191 SER A O 1
ATOM 1492 N N . LEU A 1 192 ? -15.454 4.889 5.682 1.00 80.56 192 LEU A N 1
ATOM 1493 C CA . LEU A 1 192 ? -16.411 4.413 4.690 1.00 80.56 192 LEU A CA 1
ATOM 1494 C C . LEU A 1 192 ? -17.275 3.302 5.278 1.00 80.56 192 LEU A C 1
ATOM 1496 O O . LEU A 1 192 ? -16.776 2.407 5.960 1.00 80.56 192 LEU A O 1
ATOM 1500 N N . SER A 1 193 ? -18.574 3.345 4.978 1.00 87.25 193 SER A N 1
ATOM 1501 C CA . SER A 1 193 ? -19.477 2.252 5.330 1.00 87.25 193 SER A CA 1
ATOM 1502 C C . SER A 1 193 ? -19.141 1.010 4.507 1.00 87.25 193 SER A C 1
ATOM 1504 O O . SER A 1 193 ? -19.016 1.084 3.286 1.00 87.25 193 SER A O 1
ATOM 1506 N N . CYS A 1 194 ? -19.028 -0.134 5.179 1.00 90.19 194 CYS A N 1
ATOM 1507 C CA . CYS A 1 194 ? -18.891 -1.445 4.548 1.00 90.19 194 CYS A CA 1
ATOM 1508 C C . CYS A 1 194 ? -20.176 -2.284 4.635 1.00 90.19 194 CYS A C 1
ATOM 1510 O O . CYS A 1 194 ? -20.149 -3.459 4.284 1.00 90.19 194 CYS A O 1
ATOM 1512 N N . ALA A 1 195 ? -21.304 -1.686 5.045 1.00 92.12 195 ALA A N 1
ATOM 1513 C CA . ALA A 1 195 ? -22.586 -2.384 5.189 1.00 92.12 195 ALA A CA 1
ATOM 1514 C C . ALA A 1 195 ? -23.049 -3.055 3.883 1.00 92.12 195 ALA A C 1
ATOM 1516 O O . ALA A 1 195 ? -23.666 -4.112 3.918 1.00 92.12 195 ALA A O 1
ATOM 1517 N N . ALA A 1 196 ? -22.653 -2.518 2.724 1.00 92.31 196 ALA A N 1
ATOM 1518 C CA . ALA A 1 196 ? -22.904 -3.115 1.409 1.00 92.31 196 ALA A CA 1
ATOM 1519 C C . ALA A 1 196 ? -22.373 -4.549 1.248 1.00 92.31 196 ALA A C 1
ATOM 1521 O O . ALA A 1 196 ? -22.813 -5.268 0.357 1.00 92.31 196 ALA A O 1
ATOM 1522 N N . LEU A 1 197 ? -21.413 -4.961 2.080 1.00 92.38 197 LEU A N 1
ATOM 1523 C CA . LEU A 1 197 ? -20.843 -6.306 2.060 1.00 92.38 197 LEU A CA 1
ATOM 1524 C C . LEU A 1 197 ? -21.683 -7.327 2.833 1.00 92.38 197 LEU A C 1
ATOM 1526 O O . LEU A 1 197 ? -21.393 -8.516 2.735 1.00 92.38 197 LEU A O 1
ATOM 1530 N N . ASP A 1 198 ? -22.656 -6.886 3.629 1.00 91.19 198 ASP A N 1
ATOM 1531 C CA . ASP A 1 198 ? -23.370 -7.732 4.593 1.00 91.19 198 ASP A CA 1
ATOM 1532 C C . ASP A 1 198 ? -24.893 -7.519 4.574 1.00 91.19 198 ASP A C 1
ATOM 1534 O O . ASP A 1 198 ? -25.646 -8.396 4.994 1.00 91.19 198 ASP A O 1
ATOM 1538 N N . GLU A 1 199 ? -25.361 -6.378 4.069 1.00 92.94 199 GLU A N 1
ATOM 1539 C CA . GLU A 1 199 ? -26.761 -5.975 4.104 1.00 92.94 199 GLU A CA 1
ATOM 1540 C C . GLU A 1 199 ? -27.350 -5.803 2.703 1.00 92.94 199 GLU A C 1
ATOM 1542 O O . GLU A 1 199 ? -26.752 -5.230 1.789 1.00 92.94 199 GLU A O 1
ATOM 1547 N N . VAL A 1 200 ? -28.592 -6.259 2.558 1.00 92.19 200 VAL A N 1
ATOM 1548 C CA . VAL A 1 200 ? -29.373 -6.120 1.329 1.00 92.19 200 VAL A CA 1
ATOM 1549 C C . VAL A 1 200 ? -29.892 -4.689 1.196 1.00 92.19 200 VAL A C 1
ATOM 1551 O O . VAL A 1 200 ? -30.438 -4.124 2.140 1.00 92.19 200 VAL A O 1
ATOM 1554 N N . GLY A 1 201 ? -29.804 -4.123 -0.010 1.00 88.81 201 GLY A N 1
ATOM 1555 C CA . GLY A 1 201 ? -30.383 -2.811 -0.329 1.00 88.81 201 GLY A CA 1
ATOM 1556 C C . GLY A 1 201 ? -29.513 -1.614 0.063 1.00 88.81 201 GLY A C 1
ATOM 1557 O O . GLY A 1 201 ? -29.926 -0.473 -0.141 1.00 88.81 201 GLY A O 1
ATOM 1558 N N . VAL A 1 202 ? -28.306 -1.855 0.581 1.00 94.44 202 VAL A N 1
ATOM 1559 C CA . VAL A 1 202 ? -27.290 -0.818 0.793 1.00 94.44 202 VAL A CA 1
ATOM 1560 C C . VAL A 1 202 ? -26.576 -0.515 -0.529 1.00 94.44 202 VAL A C 1
ATOM 1562 O O . VAL A 1 202 ? -26.368 -1.403 -1.356 1.00 94.44 202 VAL A O 1
ATOM 1565 N N . ALA A 1 203 ? -26.214 0.753 -0.743 1.00 91.38 203 ALA A N 1
ATOM 1566 C CA . ALA A 1 203 ? -25.486 1.178 -1.938 1.00 91.38 203 ALA A CA 1
ATOM 1567 C C . ALA A 1 203 ? -24.152 0.413 -2.074 1.00 91.38 203 ALA A C 1
ATOM 1569 O O . ALA A 1 203 ? -23.444 0.310 -1.070 1.00 91.38 203 ALA A O 1
ATOM 1570 N N . PRO A 1 204 ? -23.786 -0.089 -3.271 1.00 94.06 204 PRO A N 1
ATOM 1571 C CA . PRO A 1 204 ? -22.564 -0.865 -3.456 1.00 94.06 204 PRO A CA 1
ATOM 1572 C C . PRO A 1 204 ? -21.304 -0.119 -3.009 1.00 94.06 204 PRO A C 1
ATOM 1574 O O . PRO A 1 204 ? -21.172 1.094 -3.191 1.00 94.06 204 PRO A O 1
ATOM 1577 N N . LEU A 1 205 ? -20.353 -0.864 -2.452 1.00 93.50 205 LEU A N 1
ATOM 1578 C CA . LEU A 1 205 ? -19.029 -0.352 -2.134 1.00 93.50 205 LEU A CA 1
ATOM 1579 C C . LEU A 1 205 ? -18.213 -0.262 -3.424 1.00 93.50 205 LEU A C 1
ATOM 1581 O O . LEU A 1 205 ? -17.781 -1.274 -3.973 1.00 93.50 205 LEU A O 1
ATOM 1585 N N . GLU A 1 206 ? -17.986 0.959 -3.893 1.00 92.00 206 GLU A N 1
ATOM 1586 C CA . GLU A 1 206 ? -17.119 1.215 -5.037 1.00 92.00 206 GLU A CA 1
ATOM 1587 C C . GLU A 1 206 ? -15.642 1.031 -4.667 1.00 92.00 206 GLU A C 1
ATOM 1589 O O . GLU A 1 206 ? -15.147 1.547 -3.658 1.00 92.00 206 GLU A O 1
ATOM 1594 N N . TRP A 1 207 ? -14.912 0.339 -5.533 1.00 91.00 207 TRP A N 1
ATOM 1595 C CA . TRP A 1 207 ? -13.516 -0.003 -5.336 1.00 91.00 207 TRP A CA 1
ATOM 1596 C C . TRP A 1 207 ? -12.728 0.121 -6.635 1.00 91.00 207 TRP A C 1
ATOM 1598 O O . TRP A 1 207 ? -13.256 -0.025 -7.738 1.00 91.00 207 TRP A O 1
ATOM 1608 N N . VAL A 1 208 ? -11.436 0.402 -6.506 1.00 87.62 208 VAL A N 1
ATOM 1609 C CA . VAL A 1 208 ? 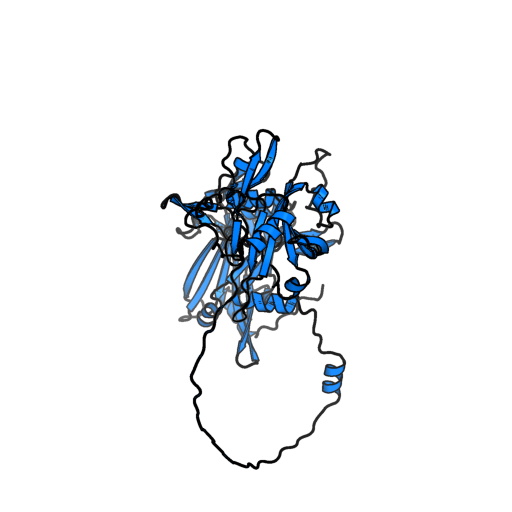-10.527 0.555 -7.637 1.00 87.62 208 VAL A CA 1
ATOM 1610 C C . VAL A 1 208 ? -9.352 -0.390 -7.524 1.00 87.62 208 VAL A C 1
ATOM 1612 O O . VAL A 1 208 ? -8.730 -0.512 -6.472 1.00 87.62 208 VAL A O 1
ATOM 1615 N N . LEU A 1 209 ? -9.015 -1.018 -8.645 1.00 87.19 209 LEU A N 1
ATOM 1616 C CA . LEU A 1 209 ? -7.804 -1.799 -8.851 1.00 87.19 209 LEU A CA 1
ATOM 1617 C C . LEU A 1 209 ? -6.886 -1.086 -9.847 1.00 87.19 209 LEU A C 1
ATOM 1619 O O . LEU A 1 209 ? -7.336 -0.586 -10.876 1.00 87.19 209 LEU A O 1
ATOM 1623 N N . CYS A 1 210 ? -5.589 -1.076 -9.572 1.00 84.06 210 CYS A N 1
ATOM 1624 C CA . CYS A 1 210 ? -4.553 -0.585 -10.469 1.00 84.06 210 CYS A CA 1
ATOM 1625 C C . CYS A 1 210 ? -3.458 -1.648 -10.594 1.00 84.06 210 CYS A C 1
ATOM 1627 O O . CYS A 1 210 ? -2.913 -2.089 -9.582 1.00 84.06 210 CYS A O 1
ATOM 1629 N N . ILE A 1 211 ? -3.141 -2.057 -11.827 1.00 83.19 211 ILE A N 1
ATOM 1630 C CA . ILE A 1 211 ? -2.147 -3.101 -12.108 1.00 83.19 211 ILE A CA 1
ATOM 1631 C C . ILE A 1 211 ? -0.931 -2.459 -12.773 1.00 83.19 211 ILE A C 1
ATOM 1633 O O . ILE A 1 211 ? -0.930 -2.101 -13.944 1.00 83.19 211 ILE A O 1
ATOM 1637 N N . LEU A 1 212 ? 0.142 -2.311 -12.019 1.00 75.62 212 LEU A N 1
ATOM 1638 C CA . LEU A 1 212 ? 1.309 -1.549 -12.425 1.00 75.62 212 LEU A CA 1
ATOM 1639 C C . LEU A 1 212 ? 2.398 -2.491 -12.911 1.00 75.62 212 LEU A C 1
ATOM 1641 O O . LEU A 1 212 ? 2.805 -3.384 -12.181 1.00 75.62 212 LEU A O 1
ATOM 1645 N N . ASP A 1 213 ? 2.936 -2.243 -14.101 1.00 74.56 213 ASP A N 1
ATOM 1646 C CA . ASP A 1 213 ? 4.246 -2.784 -14.462 1.00 74.56 213 ASP A CA 1
ATOM 1647 C C . ASP A 1 213 ? 5.325 -1.919 -13.795 1.00 74.56 213 ASP A C 1
ATOM 1649 O O . ASP A 1 213 ? 5.536 -0.759 -14.172 1.00 74.56 213 ASP A O 1
ATOM 1653 N N . GLU A 1 214 ? 6.012 -2.463 -12.791 1.00 67.31 214 GLU A N 1
ATOM 1654 C CA . GLU A 1 214 ? 7.035 -1.743 -12.023 1.00 67.31 214 GLU A CA 1
ATOM 1655 C C . GLU A 1 214 ? 8.176 -1.226 -12.912 1.00 67.31 214 GLU A C 1
ATOM 1657 O O . GLU A 1 214 ? 8.776 -0.186 -12.625 1.00 67.31 214 GLU A O 1
ATOM 1662 N N . ARG A 1 215 ? 8.444 -1.877 -14.053 1.00 65.44 215 ARG A N 1
ATOM 1663 C CA . ARG A 1 215 ? 9.447 -1.404 -15.023 1.00 65.44 215 ARG A CA 1
ATOM 1664 C C . ARG A 1 215 ? 8.996 -0.146 -15.760 1.00 65.44 215 ARG A C 1
ATOM 1666 O O . ARG A 1 215 ? 9.833 0.631 -16.226 1.00 65.44 215 ARG A O 1
ATOM 1673 N N . ALA A 1 216 ? 7.688 0.060 -15.888 1.00 57.72 216 ALA A N 1
ATOM 1674 C CA . ALA A 1 216 ? 7.100 1.239 -16.512 1.00 57.72 216 ALA A CA 1
ATOM 1675 C C . ALA A 1 216 ? 6.947 2.414 -15.528 1.00 57.72 216 ALA A C 1
ATOM 1677 O O . ALA A 1 216 ? 6.887 3.564 -15.971 1.00 57.72 216 ALA A O 1
ATOM 1678 N N . ALA A 1 217 ? 6.959 2.164 -14.213 1.00 53.69 217 ALA A N 1
ATOM 1679 C CA . ALA A 1 217 ? 6.775 3.185 -13.178 1.00 53.69 217 ALA A CA 1
ATOM 1680 C C . ALA A 1 217 ? 7.725 4.405 -13.288 1.00 53.69 217 ALA A C 1
ATOM 1682 O O . ALA A 1 217 ? 7.237 5.532 -13.168 1.00 53.69 217 ALA A O 1
ATOM 1683 N N . PRO A 1 218 ? 9.033 4.266 -13.611 1.00 51.22 218 PRO A N 1
ATOM 1684 C CA . PRO A 1 218 ? 9.913 5.421 -13.826 1.00 51.22 218 PRO A CA 1
ATOM 1685 C C . PRO A 1 218 ? 9.478 6.310 -15.002 1.00 51.22 218 PRO A C 1
ATOM 1687 O O . PRO A 1 218 ? 9.691 7.518 -14.975 1.00 51.22 218 PRO A O 1
ATOM 1690 N N . ARG A 1 219 ? 8.847 5.731 -16.034 1.00 52.31 219 ARG A N 1
ATOM 1691 C CA . ARG A 1 219 ? 8.384 6.460 -17.227 1.00 52.31 219 ARG A CA 1
ATOM 1692 C C . ARG A 1 219 ? 7.068 7.187 -16.979 1.00 52.31 219 ARG A C 1
ATOM 1694 O O . ARG A 1 219 ? 6.895 8.291 -17.477 1.00 52.31 219 ARG A O 1
ATOM 1701 N N . ILE A 1 220 ? 6.169 6.585 -16.201 1.00 50.28 220 ILE A N 1
ATOM 1702 C CA . ILE A 1 220 ? 4.887 7.196 -15.820 1.00 50.28 220 ILE A CA 1
ATOM 1703 C C . ILE A 1 220 ? 5.132 8.366 -14.864 1.00 50.28 220 ILE A C 1
ATOM 1705 O O . ILE A 1 220 ? 4.553 9.428 -15.052 1.00 50.28 220 ILE A O 1
ATOM 1709 N N . ALA A 1 221 ? 6.050 8.217 -13.902 1.00 44.97 221 ALA A N 1
ATOM 1710 C CA . ALA A 1 221 ? 6.454 9.310 -13.019 1.00 44.97 221 ALA A CA 1
ATOM 1711 C C . ALA A 1 221 ? 7.101 10.475 -13.794 1.00 44.97 221 ALA A C 1
ATOM 1713 O O . ALA A 1 221 ? 6.792 11.630 -13.523 1.00 44.97 221 ALA A O 1
ATOM 1714 N N . ALA A 1 222 ? 7.932 10.178 -14.803 1.00 43.25 222 ALA A N 1
ATOM 1715 C CA . ALA A 1 222 ? 8.515 11.189 -15.689 1.00 43.25 222 ALA A CA 1
ATOM 1716 C C . ALA A 1 222 ? 7.479 11.860 -16.616 1.00 43.25 222 ALA A C 1
ATOM 1718 O O . ALA A 1 222 ? 7.627 13.030 -16.961 1.00 43.25 222 ALA A O 1
ATOM 1719 N N . ALA A 1 223 ? 6.427 11.140 -17.016 1.00 40.88 223 ALA A N 1
ATOM 1720 C CA . ALA A 1 223 ? 5.316 11.680 -17.802 1.00 40.88 223 ALA A CA 1
ATOM 1721 C C . ALA A 1 223 ? 4.338 12.512 -16.950 1.00 40.88 223 ALA A C 1
ATOM 1723 O O . ALA A 1 223 ? 3.768 13.475 -17.440 1.00 40.88 223 ALA A O 1
ATOM 1724 N N . ALA A 1 224 ? 4.158 12.172 -15.671 1.00 41.28 224 ALA A N 1
ATOM 1725 C CA . ALA A 1 224 ? 3.338 12.943 -14.736 1.00 41.28 224 ALA A CA 1
ATOM 1726 C C . ALA A 1 224 ? 4.039 14.229 -14.260 1.00 41.28 224 ALA A C 1
ATOM 1728 O O . ALA A 1 224 ? 3.369 15.221 -13.989 1.00 41.28 224 ALA A O 1
ATOM 1729 N N . SER A 1 225 ? 5.378 14.239 -14.191 1.00 37.69 225 SER A N 1
ATOM 1730 C CA . SER A 1 225 ? 6.167 15.446 -13.901 1.00 37.69 225 SER A CA 1
ATOM 1731 C C . SER A 1 225 ? 6.376 16.352 -15.119 1.00 37.69 225 SER A C 1
ATOM 1733 O O . SER A 1 225 ? 6.733 17.518 -14.964 1.00 37.69 225 SER A O 1
ATOM 1735 N N . THR A 1 226 ? 6.118 15.849 -16.328 1.00 35.06 226 THR A N 1
ATOM 1736 C CA . THR A 1 226 ? 6.038 16.650 -17.553 1.00 35.06 226 THR A CA 1
ATOM 1737 C C . THR A 1 226 ? 4.570 16.896 -17.881 1.00 35.06 226 THR A C 1
ATOM 1739 O O . THR A 1 226 ? 3.975 16.221 -18.716 1.00 35.06 226 THR A O 1
ATOM 1742 N N . GLY A 1 227 ? 3.961 17.856 -17.176 1.00 37.16 227 GLY A N 1
ATOM 1743 C CA . GLY A 1 227 ? 2.605 18.313 -17.477 1.00 37.16 227 GLY A CA 1
ATOM 1744 C C . GLY A 1 227 ? 2.430 18.529 -18.982 1.00 37.16 227 GLY A C 1
ATOM 1745 O O . GLY A 1 227 ? 3.245 19.207 -19.596 1.00 37.16 227 GLY A O 1
ATOM 1746 N N . THR A 1 228 ? 1.419 17.871 -19.556 1.00 36.97 228 THR A N 1
ATOM 1747 C CA . THR A 1 228 ? 0.839 18.125 -20.885 1.00 36.97 228 THR A CA 1
ATOM 1748 C C . THR A 1 228 ? 1.760 18.857 -21.868 1.00 36.97 228 THR A C 1
ATOM 1750 O O . THR A 1 228 ? 1.574 20.043 -22.129 1.00 36.97 228 THR A O 1
ATOM 1753 N N . ASN A 1 229 ? 2.701 18.144 -22.492 1.00 34.94 229 ASN A N 1
ATOM 1754 C CA . ASN A 1 229 ? 3.158 18.553 -23.820 1.00 34.94 229 ASN A CA 1
ATOM 1755 C C . ASN A 1 229 ? 2.029 18.234 -24.809 1.00 34.94 229 ASN A C 1
ATOM 1757 O O . ASN A 1 229 ? 2.072 17.242 -25.542 1.00 34.94 229 ASN A O 1
ATOM 1761 N N . GLU A 1 230 ? 0.988 19.068 -24.798 1.00 38.59 230 GLU A N 1
ATOM 1762 C CA . GLU A 1 230 ? 0.317 19.372 -26.054 1.00 38.59 230 GLU A CA 1
ATOM 1763 C C . GLU A 1 230 ? 1.409 19.881 -27.008 1.00 38.59 230 GLU A C 1
ATOM 1765 O O . GLU A 1 230 ? 2.225 20.713 -26.594 1.00 38.59 230 GLU A O 1
ATOM 1770 N N . PRO A 1 231 ? 1.505 19.356 -28.244 1.00 41.28 231 PRO A N 1
ATOM 1771 C CA . PRO A 1 231 ? 2.404 19.942 -29.231 1.00 41.28 231 PRO A CA 1
ATOM 1772 C C . PRO A 1 231 ? 2.074 21.430 -29.307 1.00 41.28 231 PRO A C 1
ATOM 1774 O O . PRO A 1 231 ? 0.894 21.789 -29.375 1.00 41.28 231 PRO A O 1
ATOM 1777 N N . SER A 1 232 ? 3.090 22.294 -29.218 1.00 43.00 232 SER A N 1
ATOM 1778 C CA . SER A 1 232 ? 2.838 23.733 -29.204 1.00 43.00 232 SER A CA 1
ATOM 1779 C C . SER A 1 232 ? 2.015 24.104 -30.441 1.00 43.00 232 SER A C 1
ATOM 1781 O O . SER A 1 232 ? 2.125 23.470 -31.496 1.00 43.00 232 SER A O 1
ATOM 1783 N N . ILE A 1 233 ? 1.174 25.130 -30.327 1.00 51.50 233 ILE A N 1
ATOM 1784 C CA . ILE A 1 233 ? 0.362 25.625 -31.449 1.00 51.50 233 ILE A CA 1
ATOM 1785 C C . ILE A 1 233 ? 1.247 25.899 -32.686 1.00 51.50 233 ILE A C 1
ATOM 1787 O O . ILE A 1 233 ? 0.800 25.701 -33.815 1.00 51.50 233 ILE A O 1
ATOM 1791 N N . ASP A 1 234 ? 2.531 26.220 -32.489 1.00 47.12 234 ASP A N 1
ATOM 1792 C CA . ASP A 1 234 ? 3.518 26.402 -33.560 1.00 47.12 234 ASP A CA 1
ATOM 1793 C C . ASP A 1 234 ? 3.919 25.095 -34.273 1.00 47.12 234 ASP A C 1
ATOM 1795 O O . ASP A 1 234 ? 4.234 25.107 -35.466 1.00 47.12 234 ASP A O 1
ATOM 1799 N N . GLU A 1 235 ? 3.913 23.951 -33.583 1.00 52.66 235 GLU A N 1
ATOM 1800 C CA . GLU A 1 235 ? 4.126 22.633 -34.198 1.00 52.66 235 GLU A CA 1
ATOM 1801 C C . GLU A 1 235 ? 2.890 22.166 -34.972 1.00 52.66 235 GLU A C 1
ATOM 1803 O O . GLU A 1 235 ? 3.020 21.595 -36.059 1.00 52.66 235 GLU A O 1
ATOM 1808 N N . LEU A 1 236 ? 1.693 22.473 -34.461 1.00 44.62 236 LEU A N 1
ATOM 1809 C CA . LEU A 1 236 ? 0.438 22.205 -35.160 1.00 44.62 236 LEU A CA 1
ATOM 1810 C C . LEU A 1 236 ? 0.304 23.076 -36.423 1.00 44.62 236 LEU A C 1
ATOM 1812 O O . LEU A 1 236 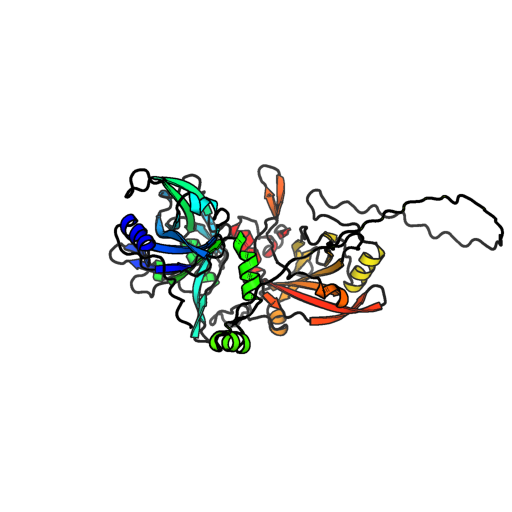? -0.095 22.573 -37.472 1.00 44.62 236 LEU A O 1
ATOM 1816 N N . ALA A 1 237 ? 0.720 24.347 -36.361 1.00 50.00 237 ALA A N 1
ATOM 1817 C CA . ALA A 1 237 ? 0.751 25.258 -37.507 1.00 50.00 237 ALA A CA 1
ATOM 1818 C C . ALA A 1 237 ? 1.709 24.768 -38.609 1.00 50.00 237 ALA A C 1
ATOM 1820 O O . ALA A 1 237 ? 1.334 24.717 -39.778 1.00 50.00 237 ALA A O 1
ATOM 1821 N N . LYS A 1 238 ? 2.905 24.281 -38.243 1.00 58.06 238 LYS A N 1
ATOM 1822 C CA . LYS A 1 238 ? 3.861 23.688 -39.202 1.00 58.06 238 LYS A CA 1
ATOM 1823 C C . LYS A 1 238 ? 3.353 22.407 -39.868 1.00 58.06 238 LYS A C 1
ATOM 1825 O O . LYS A 1 238 ? 3.782 22.090 -40.978 1.00 58.06 238 LYS A O 1
ATOM 1830 N N . PHE A 1 239 ? 2.473 21.663 -39.200 1.00 57.47 239 PHE A N 1
ATOM 1831 C CA . PHE A 1 239 ? 1.839 20.471 -39.761 1.00 57.47 239 PHE A CA 1
ATOM 1832 C C . PHE A 1 239 ? 0.668 20.823 -40.695 1.00 57.47 239 PHE A C 1
ATOM 1834 O O . PHE A 1 239 ? 0.528 20.205 -41.751 1.00 57.47 239 PHE A O 1
ATOM 1841 N N . ILE A 1 240 ? -0.135 21.836 -40.344 1.00 56.06 240 ILE A N 1
ATOM 1842 C CA . ILE A 1 240 ? -1.269 22.319 -41.152 1.00 56.06 240 ILE A CA 1
ATOM 1843 C C . ILE A 1 240 ? -0.788 23.032 -42.428 1.00 56.06 240 ILE A C 1
ATOM 1845 O O . ILE A 1 240 ? -1.388 22.846 -43.485 1.00 56.06 240 ILE A O 1
ATOM 1849 N N . ASP A 1 241 ? 0.346 23.738 -42.379 1.00 44.69 241 ASP A N 1
ATOM 1850 C CA . ASP A 1 241 ? 0.902 24.480 -43.523 1.00 44.69 241 ASP A CA 1
ATOM 1851 C C . ASP A 1 241 ? 1.589 23.610 -44.597 1.00 44.69 241 ASP A C 1
ATOM 1853 O O . ASP A 1 241 ? 2.227 24.128 -45.515 1.00 44.69 241 ASP A O 1
ATOM 1857 N N . GLY A 1 242 ? 1.446 22.280 -44.545 1.00 44.75 242 GLY A N 1
ATOM 1858 C CA . GLY A 1 242 ? 1.732 21.423 -45.701 1.00 44.75 242 GLY A CA 1
ATOM 1859 C C . GLY A 1 242 ? 3.161 21.548 -46.244 1.00 44.75 242 GLY A C 1
ATOM 1860 O O . GLY A 1 242 ? 3.361 21.672 -47.454 1.00 44.75 242 GLY A O 1
ATOM 1861 N N . GLY A 1 243 ? 4.163 21.498 -45.361 1.00 37.53 243 GLY A N 1
ATOM 1862 C CA . GLY A 1 243 ? 5.586 21.615 -45.693 1.00 37.53 243 GLY A CA 1
ATOM 1863 C C . GLY A 1 243 ? 6.151 20.445 -46.508 1.00 37.53 243 GLY A C 1
ATOM 1864 O O . GLY A 1 243 ? 7.007 19.695 -46.044 1.00 37.53 243 GLY A O 1
ATOM 1865 N N . ALA A 1 244 ? 5.713 20.294 -47.754 1.00 44.50 244 ALA A N 1
ATOM 1866 C CA . ALA A 1 244 ? 6.409 19.520 -48.764 1.00 44.50 244 ALA A CA 1
ATOM 1867 C C . ALA A 1 244 ? 7.502 20.387 -49.401 1.00 44.50 244 ALA A C 1
ATOM 1869 O O . ALA A 1 244 ? 7.193 21.403 -50.020 1.00 44.50 244 ALA A O 1
ATOM 1870 N N . LYS A 1 245 ? 8.762 19.929 -49.363 1.00 42.06 245 LYS A N 1
ATOM 1871 C CA . LYS A 1 245 ? 9.605 19.850 -50.571 1.00 42.06 245 LYS A CA 1
ATOM 1872 C C . LYS A 1 245 ? 10.892 19.048 -50.365 1.00 42.06 245 LYS A C 1
ATOM 1874 O O . LYS A 1 245 ? 11.616 19.164 -49.386 1.00 42.06 245 LYS A O 1
ATOM 1879 N N . LYS A 1 246 ? 11.127 18.219 -51.381 1.00 46.72 246 LYS A N 1
ATOM 1880 C CA . LYS A 1 246 ? 12.280 17.366 -51.672 1.00 46.72 246 LYS A CA 1
ATOM 1881 C C . LYS A 1 246 ? 13.562 18.190 -51.862 1.00 46.72 246 LYS A C 1
ATOM 1883 O O . LYS A 1 246 ? 13.494 19.196 -52.556 1.00 46.72 246 LYS A O 1
ATOM 1888 N N . ALA A 1 247 ? 14.712 17.654 -51.440 1.00 34.41 247 ALA A N 1
ATOM 1889 C CA . ALA A 1 247 ? 15.945 17.612 -52.249 1.00 34.41 247 ALA A CA 1
ATOM 1890 C C . ALA A 1 247 ? 17.068 16.780 -51.577 1.00 34.41 247 ALA A C 1
ATOM 1892 O O . ALA A 1 247 ? 17.643 17.178 -50.573 1.00 34.41 247 ALA A O 1
ATOM 1893 N N . LYS A 1 248 ? 17.425 15.639 -52.186 1.00 43.03 248 LYS A N 1
ATOM 1894 C CA . LYS A 1 248 ? 18.834 15.193 -52.346 1.00 43.03 248 LYS A CA 1
ATOM 1895 C C . LYS A 1 248 ? 19.421 15.996 -53.529 1.00 43.03 248 LYS A C 1
ATOM 1897 O O . LYS A 1 248 ? 18.599 16.360 -54.373 1.00 43.03 248 LYS A O 1
ATOM 1902 N N . PRO A 1 249 ? 20.748 16.221 -53.714 1.00 42.31 249 PRO A N 1
ATOM 1903 C CA . PRO A 1 249 ? 21.912 15.343 -53.436 1.00 42.31 249 PRO A CA 1
ATOM 1904 C C . PRO A 1 249 ? 23.101 16.133 -52.787 1.00 42.31 249 PRO A C 1
ATOM 1906 O O . PRO A 1 249 ? 22.904 17.278 -52.422 1.00 42.31 249 PRO A O 1
ATOM 1909 N N . LYS A 1 250 ? 24.351 15.691 -52.543 1.00 34.22 250 LYS A N 1
ATOM 1910 C CA . LYS A 1 250 ? 25.315 14.852 -53.285 1.00 34.22 250 LYS A CA 1
ATOM 1911 C C . LYS A 1 250 ? 26.575 14.623 -52.400 1.00 34.22 250 LYS A C 1
ATOM 1913 O O . LYS A 1 250 ? 26.952 15.495 -51.629 1.00 34.22 250 LYS A O 1
ATOM 1918 N N . LYS A 1 251 ? 27.241 13.471 -52.560 1.00 40.81 251 LYS A N 1
ATOM 1919 C CA . LYS A 1 251 ? 28.576 13.100 -52.022 1.00 40.81 251 LYS A CA 1
ATOM 1920 C C . LYS A 1 251 ? 29.723 13.928 -52.646 1.00 40.81 251 LYS A C 1
ATOM 1922 O O . LYS A 1 251 ? 29.707 14.084 -53.866 1.00 40.81 251 LYS A O 1
ATOM 1927 N N . LYS A 1 252 ? 30.803 14.202 -51.890 1.00 35.44 252 LYS A N 1
ATOM 1928 C CA . LYS A 1 252 ? 32.179 13.702 -52.172 1.00 35.44 252 LYS A CA 1
ATOM 1929 C C . LYS A 1 252 ? 33.171 13.947 -50.998 1.00 35.44 252 LYS A C 1
ATOM 1931 O O . LYS A 1 252 ? 32.892 14.811 -50.178 1.00 35.44 252 LYS A O 1
ATOM 1936 N N . PRO A 1 253 ? 34.275 13.167 -50.914 1.00 48.88 253 PRO A N 1
ATOM 1937 C CA . PRO A 1 253 ? 35.164 13.037 -49.751 1.00 48.88 253 PRO A CA 1
ATOM 1938 C C . PRO A 1 253 ? 36.511 13.775 -49.908 1.00 48.88 253 PRO A C 1
ATOM 1940 O O . PRO A 1 253 ? 36.917 14.072 -51.031 1.00 48.88 253 PRO A O 1
ATOM 1943 N N . SER A 1 254 ? 37.263 13.930 -48.813 1.00 35.59 254 SER A N 1
ATOM 1944 C CA . SER A 1 254 ? 38.725 14.101 -48.853 1.00 35.59 254 SER A CA 1
ATOM 1945 C C . SER A 1 254 ? 39.396 13.543 -47.594 1.00 35.59 254 SER A C 1
ATOM 1947 O O . SER A 1 254 ? 38.917 13.736 -46.481 1.00 35.59 254 SER A O 1
ATOM 1949 N N . ALA A 1 255 ? 40.497 12.832 -47.824 1.00 34.94 255 ALA A N 1
ATOM 1950 C CA . ALA A 1 255 ? 41.372 12.171 -46.864 1.00 34.94 255 ALA A CA 1
ATOM 1951 C C . ALA A 1 255 ? 42.574 13.052 -46.455 1.00 34.94 255 ALA A C 1
ATOM 1953 O O . ALA A 1 255 ? 42.860 14.044 -47.122 1.00 34.94 255 ALA A O 1
ATOM 1954 N N . GLY A 1 256 ? 43.312 12.606 -45.427 1.00 29.80 256 GLY A N 1
ATOM 1955 C CA . GLY A 1 256 ? 44.672 13.043 -45.047 1.00 29.80 256 GLY A CA 1
ATOM 1956 C C . GLY A 1 256 ? 44.760 13.347 -43.541 1.00 29.80 256 GLY A C 1
ATOM 1957 O O . GLY A 1 256 ? 44.151 14.312 -43.110 1.00 29.80 256 GLY A O 1
ATOM 1958 N N . ALA A 1 257 ? 45.284 12.504 -42.640 1.00 32.03 257 ALA A N 1
ATOM 1959 C CA . ALA A 1 257 ? 46.610 11.870 -42.487 1.00 32.03 257 ALA A CA 1
ATOM 1960 C C . ALA A 1 257 ? 47.717 12.797 -41.926 1.00 32.03 257 ALA A C 1
ATOM 1962 O O . ALA A 1 257 ? 48.114 13.740 -42.605 1.00 32.03 257 ALA A O 1
ATOM 1963 N N . ARG A 1 258 ? 48.211 12.444 -40.717 1.00 32.62 258 ARG A N 1
ATOM 1964 C CA . ARG A 1 258 ? 49.526 12.664 -40.031 1.00 32.62 258 ARG A CA 1
ATOM 1965 C C . ARG A 1 258 ? 49.244 12.705 -38.515 1.00 32.62 258 ARG A C 1
ATOM 1967 O O . ARG A 1 258 ? 48.427 13.517 -38.110 1.00 32.62 258 ARG A O 1
ATOM 1974 N N . VAL A 1 259 ? 49.684 11.806 -37.623 1.00 35.22 259 VAL A N 1
ATOM 1975 C CA . VAL A 1 259 ? 51.000 11.192 -37.316 1.00 35.22 259 VAL A CA 1
ATOM 1976 C C . VAL A 1 259 ? 52.114 12.218 -37.164 1.00 35.22 259 VAL A C 1
ATOM 1978 O O . VAL A 1 259 ? 52.658 12.622 -38.186 1.00 35.22 259 VAL A O 1
ATOM 1981 N N . ILE A 1 260 ? 52.447 12.554 -35.906 1.00 37.25 260 ILE A N 1
ATOM 1982 C CA . ILE A 1 260 ? 53.803 12.814 -35.380 1.00 37.25 260 ILE A CA 1
ATOM 1983 C C . ILE A 1 260 ? 53.813 12.424 -33.881 1.00 37.25 260 ILE A C 1
ATOM 1985 O O . ILE A 1 260 ? 53.141 13.058 -33.071 1.00 37.25 260 ILE A O 1
ATOM 1989 N N . GLU A 1 261 ? 54.545 11.356 -33.552 1.00 31.50 261 GLU A N 1
ATOM 1990 C CA . GLU A 1 261 ? 55.209 11.119 -32.257 1.00 31.50 261 GLU A CA 1
ATOM 1991 C C . GLU A 1 261 ? 56.443 12.031 -32.141 1.00 31.50 261 GLU A C 1
ATOM 1993 O O . GLU A 1 261 ? 57.001 12.411 -33.169 1.00 31.50 261 GLU A O 1
ATOM 1998 N N . VAL A 1 262 ? 56.894 12.329 -30.917 1.00 34.44 262 VAL A N 1
ATOM 1999 C CA . VAL A 1 262 ? 58.263 12.058 -30.414 1.00 34.44 262 VAL A CA 1
ATOM 2000 C C . VAL A 1 262 ? 58.447 12.704 -29.028 1.00 34.44 262 VAL A C 1
ATOM 2002 O O . VAL A 1 262 ? 58.254 13.904 -28.843 1.00 34.44 262 VAL A O 1
ATOM 2005 N N . ASP A 1 263 ? 58.787 11.823 -28.087 1.00 30.23 263 ASP A N 1
ATOM 2006 C CA . ASP A 1 263 ? 59.661 11.881 -26.904 1.00 30.23 263 ASP A CA 1
ATOM 2007 C C . ASP A 1 263 ? 60.315 13.192 -26.427 1.00 30.23 263 ASP A C 1
ATOM 2009 O O . ASP A 1 263 ? 60.862 13.969 -27.205 1.00 30.23 263 ASP A O 1
ATOM 2013 N N . ALA A 1 264 ? 60.423 13.320 -25.094 1.00 33.59 264 ALA A N 1
ATOM 2014 C CA . ALA A 1 264 ? 61.678 13.155 -24.322 1.00 33.59 264 ALA A CA 1
ATOM 2015 C C . ALA A 1 264 ? 61.564 13.860 -22.945 1.00 33.59 264 ALA A C 1
ATOM 2017 O O . ALA A 1 264 ? 61.202 15.028 -22.868 1.00 33.59 264 ALA A O 1
ATOM 2018 N N . VAL A 1 265 ? 61.649 13.121 -21.829 1.00 31.97 265 VAL A N 1
ATOM 2019 C CA . VAL A 1 265 ? 62.816 12.985 -20.918 1.00 31.97 265 VAL A CA 1
ATOM 2020 C C . VAL A 1 265 ? 63.276 14.290 -20.243 1.00 31.97 265 VAL A C 1
ATOM 2022 O O . VAL A 1 265 ? 63.737 15.216 -20.898 1.00 31.97 265 VAL A O 1
ATOM 2025 N N . GLY A 1 266 ? 63.263 14.298 -18.904 1.00 30.30 266 GLY A N 1
ATOM 2026 C CA . GLY A 1 266 ? 63.897 15.330 -18.077 1.00 30.30 266 GLY A CA 1
ATOM 2027 C C . GLY A 1 266 ? 63.857 14.992 -16.584 1.00 30.30 266 GLY A C 1
ATOM 2028 O O . GLY A 1 266 ? 62.939 15.389 -15.878 1.00 30.30 266 GLY A O 1
ATOM 2029 N N . GLU A 1 267 ? 64.841 14.213 -16.137 1.00 32.47 267 GLU A N 1
ATOM 2030 C CA . GLU A 1 267 ? 65.168 13.880 -14.744 1.00 32.47 267 GLU A CA 1
ATOM 2031 C C . GLU A 1 267 ? 65.686 15.078 -13.913 1.00 32.47 267 GLU A C 1
ATOM 2033 O O . GLU A 1 267 ? 66.275 15.998 -14.475 1.00 32.47 267 GLU A O 1
ATOM 2038 N N . LYS A 1 268 ? 65.659 14.889 -12.573 1.00 31.98 268 LYS A N 1
ATOM 2039 C CA . LYS A 1 268 ? 66.576 15.441 -11.534 1.00 31.98 268 LYS A CA 1
ATOM 2040 C C . LYS A 1 268 ? 66.421 16.938 -11.214 1.00 31.98 268 LYS A C 1
ATOM 2042 O O . LYS A 1 268 ? 66.071 17.733 -12.064 1.00 31.98 268 LYS A O 1
ATOM 2047 N N . SER A 1 269 ? 66.672 17.450 -10.011 1.00 29.08 269 SER A N 1
ATOM 2048 C CA . SER A 1 269 ? 67.218 16.979 -8.726 1.00 29.08 269 SER A CA 1
ATOM 2049 C C . SER A 1 269 ? 67.206 18.197 -7.786 1.00 29.08 269 SER A C 1
ATOM 2051 O O . SER A 1 269 ? 67.208 19.319 -8.286 1.00 29.08 269 SER A O 1
ATOM 2053 N N . GLY A 1 270 ? 67.357 18.003 -6.473 1.00 29.77 270 GLY A N 1
ATOM 2054 C CA . GLY A 1 270 ? 68.088 18.988 -5.661 1.00 29.77 270 GLY A CA 1
ATOM 2055 C C . GLY A 1 270 ? 67.351 19.550 -4.452 1.00 29.77 270 GLY A C 1
ATOM 2056 O O . GLY A 1 270 ? 66.656 20.553 -4.534 1.00 29.77 270 GLY A O 1
ATOM 2057 N N . THR A 1 271 ? 67.586 18.882 -3.331 1.00 33.72 271 THR A N 1
ATOM 2058 C CA . THR A 1 271 ? 67.629 19.390 -1.955 1.00 33.72 271 THR A CA 1
ATOM 2059 C C . THR A 1 271 ? 68.398 20.703 -1.802 1.00 33.72 271 THR A C 1
ATOM 2061 O O . THR A 1 271 ? 69.460 20.824 -2.403 1.00 33.72 271 THR A O 1
ATOM 2064 N N . GLU A 1 272 ? 67.962 21.574 -0.885 1.00 35.81 272 GLU A N 1
ATOM 2065 C CA . GLU A 1 272 ? 68.834 22.110 0.173 1.00 35.81 272 GLU A CA 1
ATOM 2066 C C . GLU A 1 272 ? 68.035 22.733 1.333 1.00 35.81 272 GLU A C 1
ATOM 2068 O O . GLU A 1 272 ? 66.995 23.364 1.150 1.00 35.81 272 GLU A O 1
ATOM 2073 N N . ASP A 1 273 ? 68.550 22.447 2.528 1.00 31.00 273 ASP A N 1
ATOM 2074 C CA . ASP A 1 273 ? 68.137 22.851 3.870 1.00 31.00 273 ASP A CA 1
ATOM 2075 C C . ASP A 1 273 ? 68.390 24.342 4.167 1.00 31.00 273 ASP A C 1
ATOM 2077 O O . ASP A 1 273 ? 69.205 24.994 3.521 1.00 31.00 273 ASP A O 1
ATOM 2081 N N . VAL A 1 274 ? 67.759 24.828 5.244 1.00 33.75 274 VAL A N 1
ATOM 2082 C CA . VAL A 1 274 ? 68.378 25.468 6.433 1.00 33.75 274 VAL A CA 1
ATOM 2083 C C . VAL A 1 274 ? 67.407 26.487 7.042 1.00 33.75 274 VAL A C 1
ATOM 2085 O O . VAL A 1 274 ? 66.997 27.449 6.398 1.00 33.75 274 VAL A O 1
ATOM 2088 N N . GLY A 1 275 ? 67.114 26.329 8.339 1.00 29.00 275 GLY A N 1
ATOM 2089 C CA . GLY A 1 275 ? 66.525 27.403 9.141 1.00 29.00 275 GLY A CA 1
ATOM 2090 C C . GLY A 1 275 ? 65.950 26.975 10.489 1.00 29.00 275 GLY A C 1
ATOM 2091 O O . GLY A 1 275 ? 64.745 27.061 10.693 1.00 29.00 275 GLY A O 1
ATOM 2092 N N . VAL A 1 276 ? 66.806 26.525 11.409 1.00 33.56 276 VAL A N 1
ATOM 2093 C CA . VAL A 1 276 ? 66.474 26.279 12.825 1.00 33.56 276 VAL A CA 1
ATOM 2094 C C . VAL A 1 276 ? 66.327 27.610 13.573 1.00 33.56 276 VAL A C 1
ATOM 2096 O O . VAL A 1 276 ? 67.210 28.462 13.484 1.00 33.56 276 VAL A O 1
ATOM 2099 N N . SER A 1 277 ? 65.270 27.759 14.377 1.00 31.27 277 SER A N 1
ATOM 2100 C CA . SER A 1 277 ? 65.283 28.637 15.553 1.00 31.27 277 SER A CA 1
ATOM 2101 C C . SER A 1 277 ? 64.318 28.118 16.629 1.00 31.27 277 SER A C 1
ATOM 2103 O O . SER A 1 277 ? 63.108 28.050 16.417 1.00 31.27 277 SER A O 1
ATOM 2105 N N . ASP A 1 278 ? 64.898 27.705 17.758 1.00 31.44 278 ASP A N 1
ATOM 2106 C CA . ASP A 1 278 ? 64.258 27.326 19.024 1.00 31.44 278 ASP A CA 1
ATOM 2107 C C . ASP A 1 278 ? 63.617 28.530 19.723 1.00 31.44 278 ASP A C 1
ATOM 2109 O O . ASP A 1 278 ? 64.266 29.567 19.740 1.00 31.44 278 ASP A O 1
ATOM 2113 N N . VAL A 1 279 ? 62.443 28.370 20.368 1.00 32.38 279 VAL A N 1
ATOM 2114 C CA . VAL A 1 279 ? 62.141 28.618 21.814 1.00 32.38 279 VAL A CA 1
ATOM 2115 C C . VAL A 1 279 ? 60.698 28.100 22.136 1.00 32.38 279 VAL A C 1
ATOM 2117 O O . VAL A 1 279 ? 59.922 27.866 21.214 1.00 32.38 279 VAL A O 1
ATOM 2120 N N . PRO A 1 280 ? 60.249 27.993 23.408 1.00 35.84 280 PRO A N 1
ATOM 2121 C CA . PRO A 1 280 ? 60.366 26.863 24.327 1.00 35.84 280 PRO A CA 1
ATOM 2122 C C . PRO A 1 280 ? 59.061 26.057 24.521 1.00 35.84 280 PRO A C 1
ATOM 2124 O O . PRO A 1 280 ? 57.945 26.503 24.256 1.00 35.84 280 PRO A O 1
ATOM 2127 N N . ALA A 1 281 ? 59.227 24.864 25.092 1.00 37.47 281 ALA A N 1
ATOM 2128 C CA . ALA A 1 281 ? 58.174 23.936 25.478 1.00 37.47 281 ALA A CA 1
ATOM 2129 C C . ALA A 1 281 ? 57.147 24.523 26.470 1.00 37.47 281 ALA A C 1
ATOM 2131 O O . ALA A 1 281 ? 57.494 25.013 27.544 1.00 37.47 281 ALA A O 1
ATOM 2132 N N . MET A 1 282 ? 55.867 24.351 26.135 1.00 32.66 282 MET A N 1
ATOM 2133 C CA . MET A 1 282 ? 54.714 24.494 27.025 1.00 32.66 282 MET A CA 1
ATOM 2134 C C . MET A 1 282 ? 53.816 23.246 26.917 1.00 32.66 282 MET A C 1
ATOM 2136 O O . MET A 1 282 ? 53.945 22.471 25.967 1.00 32.66 282 MET A O 1
ATOM 2140 N N . PRO A 1 283 ? 53.006 22.955 27.949 1.00 30.17 283 PRO A N 1
ATOM 2141 C CA . PRO A 1 283 ? 52.725 21.591 28.376 1.00 30.17 283 PRO A CA 1
ATOM 2142 C C . PRO A 1 283 ? 51.850 20.831 27.381 1.00 30.17 283 PRO A C 1
ATOM 2144 O O . PRO A 1 283 ? 50.821 21.322 26.920 1.00 30.17 283 PRO A O 1
ATOM 2147 N N . ARG A 1 284 ? 52.248 19.582 27.107 1.00 27.25 284 ARG A N 1
ATOM 2148 C CA . ARG A 1 284 ? 51.426 18.580 26.423 1.00 27.25 284 ARG A CA 1
ATOM 2149 C C . ARG A 1 284 ? 50.114 18.410 27.189 1.00 27.25 284 ARG A C 1
ATOM 2151 O O . ARG A 1 284 ? 50.058 17.661 28.163 1.00 27.25 284 ARG A O 1
ATOM 2158 N N . ILE A 1 285 ? 49.055 19.068 26.724 1.00 31.42 285 ILE A N 1
ATOM 2159 C CA . ILE A 1 285 ? 47.692 18.613 26.981 1.00 31.42 285 ILE A CA 1
ATOM 2160 C C . ILE A 1 285 ? 47.625 17.216 26.377 1.00 31.42 285 ILE A C 1
ATOM 2162 O O . ILE A 1 285 ? 47.909 17.021 25.193 1.00 31.42 285 ILE A O 1
ATOM 2166 N N . ALA A 1 286 ? 47.363 16.234 27.234 1.00 26.66 286 ALA A N 1
ATOM 2167 C CA . ALA A 1 286 ? 47.228 14.849 26.846 1.00 26.66 286 ALA A CA 1
ATOM 2168 C C . ALA A 1 286 ? 46.255 14.760 25.666 1.00 26.66 286 ALA A C 1
ATOM 2170 O O . ALA A 1 286 ? 45.069 15.047 25.804 1.00 26.66 286 ALA A O 1
ATOM 2171 N N . SER A 1 287 ? 46.786 14.370 24.506 1.00 29.59 287 SER A N 1
ATOM 2172 C CA . SER A 1 287 ? 46.010 13.835 23.396 1.00 29.59 287 SER A CA 1
ATOM 2173 C C . SER A 1 287 ? 45.154 12.719 23.985 1.00 29.59 287 SER A C 1
ATOM 2175 O O . SER A 1 287 ? 45.669 11.634 24.282 1.00 29.59 287 SER A O 1
ATOM 2177 N N . SER A 1 288 ? 43.868 12.996 24.196 1.00 30.59 288 SER A N 1
ATOM 2178 C CA . SER A 1 288 ? 42.878 11.968 24.456 1.00 30.59 288 SER A CA 1
ATOM 2179 C C . SER A 1 288 ? 42.966 11.006 23.279 1.00 30.59 288 SER A C 1
ATOM 2181 O O . SER A 1 288 ? 42.607 11.325 22.147 1.00 30.59 288 SER A O 1
ATOM 2183 N N . ARG A 1 289 ? 43.563 9.838 23.538 1.00 29.17 289 ARG A N 1
ATOM 2184 C CA . ARG A 1 289 ? 43.528 8.701 22.626 1.00 29.17 289 ARG A CA 1
ATOM 2185 C C . ARG A 1 289 ? 42.073 8.549 22.217 1.00 29.17 289 ARG A C 1
ATOM 2187 O O . ARG A 1 289 ? 41.228 8.354 23.089 1.00 29.17 289 ARG A O 1
ATOM 2194 N N . GLY A 1 290 ? 41.812 8.727 20.922 1.00 30.30 290 GLY A N 1
ATOM 2195 C CA . GLY A 1 290 ? 40.479 8.617 20.356 1.00 30.30 290 GLY A CA 1
ATOM 2196 C C . GLY A 1 290 ? 39.835 7.352 20.892 1.00 30.30 290 GLY A C 1
ATOM 2197 O O . GLY A 1 290 ? 40.370 6.258 20.702 1.00 30.30 290 GLY A O 1
ATOM 2198 N N . ALA A 1 291 ? 38.737 7.521 21.627 1.00 29.80 291 ALA A N 1
ATOM 2199 C CA . ALA A 1 291 ? 37.880 6.408 21.969 1.00 29.80 291 ALA A CA 1
ATOM 2200 C C . ALA A 1 291 ? 37.540 5.726 20.643 1.00 29.80 291 ALA A C 1
ATOM 2202 O O . ALA A 1 291 ? 36.957 6.347 19.751 1.00 29.80 291 ALA A O 1
ATOM 2203 N N . ILE A 1 292 ? 38.012 4.490 20.482 1.00 34.78 292 ILE A N 1
ATOM 2204 C CA . ILE A 1 292 ? 37.686 3.659 19.332 1.00 34.78 292 ILE A CA 1
ATOM 2205 C C . ILE A 1 292 ? 36.163 3.591 19.317 1.00 34.78 292 ILE A C 1
ATOM 2207 O O . ILE A 1 292 ? 35.555 3.065 20.250 1.00 34.78 292 ILE A O 1
ATOM 2211 N N . ARG A 1 293 ? 35.557 4.222 18.305 1.00 44.78 293 ARG A N 1
ATOM 2212 C CA . ARG A 1 293 ? 34.109 4.206 18.111 1.00 44.78 293 ARG A CA 1
ATOM 2213 C C . ARG A 1 293 ? 33.687 2.735 18.064 1.00 44.78 293 ARG A C 1
ATOM 2215 O O . ARG A 1 293 ? 34.280 1.995 17.275 1.00 44.78 293 ARG A O 1
ATOM 2222 N N . PRO A 1 294 ? 32.722 2.283 18.881 1.00 35.53 294 PRO A N 1
ATOM 2223 C CA . PRO A 1 294 ? 32.187 0.944 18.708 1.00 35.53 294 PRO A CA 1
ATOM 2224 C C . PRO A 1 294 ? 31.619 0.861 17.290 1.00 35.53 294 PRO A C 1
ATOM 2226 O O . PRO A 1 294 ? 30.818 1.707 16.887 1.00 35.53 294 PRO A O 1
ATOM 2229 N N . ALA A 1 295 ? 32.098 -0.110 16.511 1.00 36.44 295 ALA A N 1
ATOM 2230 C CA . ALA A 1 295 ? 31.524 -0.390 15.206 1.00 36.44 295 ALA A CA 1
ATOM 2231 C C . ALA A 1 295 ? 30.026 -0.683 15.397 1.00 36.44 295 ALA A C 1
ATOM 2233 O O . ALA A 1 295 ? 29.669 -1.364 16.367 1.00 36.44 295 ALA A O 1
ATOM 2234 N N . PRO A 1 296 ? 29.143 -0.164 14.526 1.00 42.81 296 PRO A N 1
ATOM 2235 C CA . PRO A 1 296 ? 27.738 -0.514 14.613 1.00 42.81 296 PRO A CA 1
ATOM 2236 C C . PRO A 1 296 ? 27.587 -2.040 14.457 1.00 42.81 296 PRO A C 1
ATOM 2238 O O . PRO A 1 296 ? 28.406 -2.668 13.776 1.00 42.81 296 PRO A O 1
ATOM 2241 N N . PRO A 1 297 ? 26.580 -2.656 15.101 1.00 43.25 297 PRO A N 1
ATOM 2242 C CA . PRO A 1 297 ? 26.350 -4.090 15.000 1.00 43.25 297 PRO A CA 1
ATOM 2243 C C . PRO A 1 297 ? 26.302 -4.566 13.535 1.00 43.25 297 PRO A C 1
ATOM 2245 O O . PRO A 1 297 ? 25.814 -3.835 12.665 1.00 43.25 297 PRO A O 1
ATOM 2248 N N . PRO A 1 298 ? 26.772 -5.790 13.233 1.00 35.97 298 PRO A N 1
ATOM 2249 C CA . PRO A 1 298 ? 26.682 -6.358 11.890 1.00 35.97 298 PRO A CA 1
ATOM 2250 C C . PRO A 1 298 ? 25.239 -6.298 11.361 1.00 35.97 298 PRO A C 1
ATOM 2252 O O . PRO A 1 298 ? 24.315 -6.730 12.047 1.00 35.97 298 PRO A O 1
ATOM 2255 N N . GLY A 1 299 ? 25.046 -5.750 10.156 1.00 43.25 299 GLY A N 1
ATOM 2256 C CA . GLY A 1 299 ? 23.725 -5.570 9.532 1.00 43.25 299 GLY A CA 1
ATOM 2257 C C . GLY A 1 299 ? 23.149 -4.151 9.609 1.00 43.25 299 GLY A C 1
ATOM 2258 O O . GLY A 1 299 ? 22.105 -3.898 9.019 1.00 43.25 299 GLY A O 1
ATOM 2259 N N . TRP A 1 300 ? 23.826 -3.218 10.282 1.00 49.56 300 TRP A N 1
ATOM 2260 C CA . TRP A 1 300 ? 23.451 -1.801 10.284 1.00 49.56 300 TRP A CA 1
ATOM 2261 C C . TRP A 1 300 ? 23.852 -1.105 8.972 1.00 49.56 300 TRP A C 1
ATOM 2263 O O . TRP A 1 300 ? 24.698 -1.599 8.224 1.00 49.56 300 TRP A O 1
ATOM 2273 N N . SER A 1 301 ? 23.217 0.041 8.699 1.00 52.88 301 SER A N 1
ATOM 2274 C CA . SER A 1 301 ? 23.473 0.974 7.588 1.00 52.88 301 SER A CA 1
ATOM 2275 C C . SER A 1 301 ? 24.920 0.952 7.071 1.00 52.88 301 SER A C 1
ATOM 2277 O O . SER A 1 301 ? 25.845 1.022 7.882 1.00 52.88 301 SER A O 1
ATOM 2279 N N . ARG A 1 302 ? 25.144 0.949 5.744 1.00 54.12 302 ARG A N 1
ATOM 2280 C CA . ARG A 1 302 ? 26.493 1.168 5.188 1.00 54.12 302 ARG A CA 1
ATOM 2281 C C . ARG A 1 302 ? 27.030 2.499 5.712 1.00 54.12 302 ARG A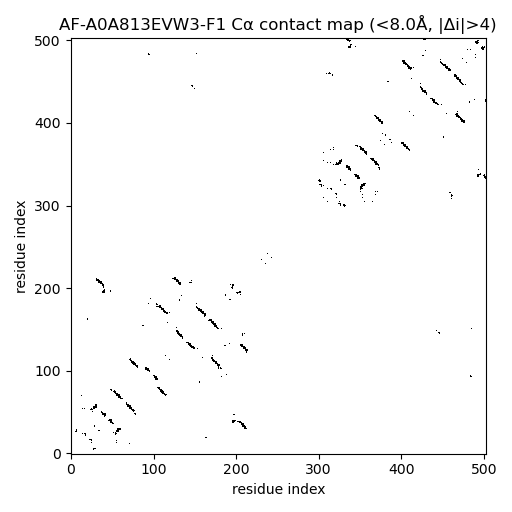 C 1
ATOM 2283 O O . ARG A 1 302 ? 26.517 3.559 5.355 1.00 54.12 302 ARG A O 1
ATOM 2290 N N . THR A 1 303 ? 28.024 2.434 6.590 1.00 61.94 303 THR A N 1
ATOM 2291 C CA . THR A 1 303 ? 28.686 3.619 7.125 1.00 61.94 303 THR A CA 1
ATOM 2292 C C . THR A 1 303 ? 29.733 4.086 6.134 1.00 61.94 303 THR A C 1
ATOM 2294 O O . THR A 1 303 ? 30.580 3.302 5.705 1.00 61.94 303 THR A O 1
ATOM 2297 N N . VAL A 1 304 ? 29.674 5.363 5.778 1.00 69.88 304 VAL A N 1
ATOM 2298 C CA . VAL A 1 304 ? 30.659 6.009 4.913 1.00 69.88 304 VAL A CA 1
ATOM 2299 C C . VAL A 1 304 ? 31.612 6.819 5.779 1.00 69.88 304 VAL A C 1
ATOM 2301 O O . VAL A 1 304 ? 31.177 7.542 6.678 1.00 69.88 304 VAL A O 1
ATOM 2304 N N . ASP A 1 305 ? 32.904 6.752 5.470 1.00 71.94 305 ASP A N 1
ATOM 2305 C CA . ASP A 1 305 ? 33.903 7.616 6.090 1.00 71.94 305 ASP A CA 1
ATOM 2306 C C . ASP A 1 305 ? 33.781 9.042 5.534 1.00 71.94 305 ASP A C 1
ATOM 2308 O O . ASP A 1 305 ? 34.372 9.409 4.516 1.00 71.94 305 ASP A O 1
ATOM 2312 N N . LEU A 1 306 ? 32.975 9.864 6.206 1.00 76.56 306 LEU A N 1
ATOM 2313 C CA . LEU A 1 306 ? 32.971 11.310 6.006 1.00 76.56 306 LEU A CA 1
ATOM 2314 C C . LEU A 1 306 ? 34.103 11.961 6.809 1.00 76.56 306 LEU A C 1
ATOM 2316 O O . LEU A 1 306 ? 34.475 11.500 7.889 1.00 76.56 306 LEU A O 1
ATOM 2320 N N . ALA A 1 307 ? 34.625 13.079 6.301 1.00 79.75 307 ALA A N 1
ATOM 2321 C CA . ALA A 1 307 ? 35.623 13.863 7.022 1.00 79.75 307 ALA A CA 1
ATOM 2322 C C . ALA A 1 307 ? 35.077 14.281 8.407 1.00 79.75 307 ALA A C 1
ATOM 2324 O O . ALA A 1 307 ? 33.963 14.809 8.463 1.00 79.75 307 ALA A O 1
ATOM 2325 N N . PRO A 1 308 ? 35.834 14.112 9.511 1.00 82.00 308 PRO A N 1
ATOM 2326 C CA . PRO A 1 308 ? 35.362 14.456 10.855 1.00 82.00 308 PRO A CA 1
ATOM 2327 C C . PRO A 1 308 ? 34.831 15.886 10.967 1.00 82.00 308 PRO A C 1
ATOM 2329 O O . PRO A 1 308 ? 33.745 16.085 11.494 1.00 82.00 308 PRO A O 1
ATOM 2332 N N . SER A 1 309 ? 35.511 16.853 10.344 1.00 82.12 309 SER A N 1
ATOM 2333 C CA . SER A 1 309 ? 35.085 18.257 10.321 1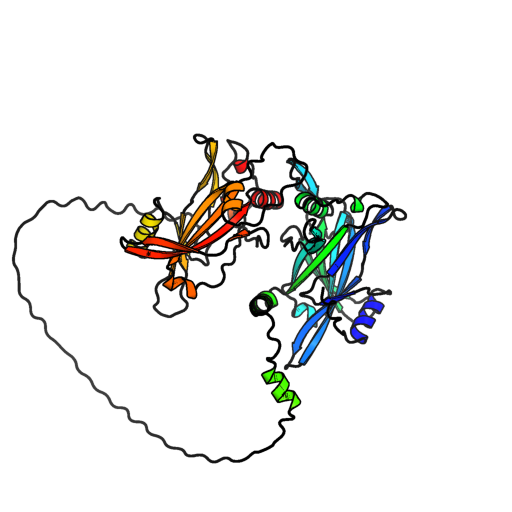.00 82.12 309 SER A CA 1
ATOM 2334 C C . SER A 1 309 ? 33.721 18.488 9.662 1.00 82.12 309 SER A C 1
ATOM 2336 O O . SER A 1 309 ? 33.022 19.431 10.018 1.00 82.12 309 SER A O 1
ATOM 2338 N N . LEU A 1 310 ? 33.323 17.638 8.711 1.00 83.75 310 LEU A N 1
ATOM 2339 C CA . LEU A 1 310 ? 31.999 17.696 8.095 1.00 83.75 310 LEU A CA 1
ATOM 2340 C C . LEU A 1 310 ? 30.927 17.141 9.037 1.00 83.75 310 LEU A C 1
ATOM 2342 O O . LEU A 1 310 ? 29.842 17.706 9.129 1.00 83.75 310 LEU A O 1
ATOM 2346 N N . ILE A 1 311 ? 31.236 16.050 9.743 1.00 83.94 311 ILE A N 1
ATOM 2347 C CA . ILE A 1 311 ? 30.339 15.470 10.751 1.00 83.94 311 ILE A CA 1
ATOM 2348 C C . ILE A 1 311 ? 30.152 16.460 11.902 1.00 83.94 311 ILE A C 1
ATOM 2350 O O . ILE A 1 311 ? 29.025 16.684 12.328 1.00 83.94 311 ILE A O 1
ATOM 2354 N N . ASP A 1 3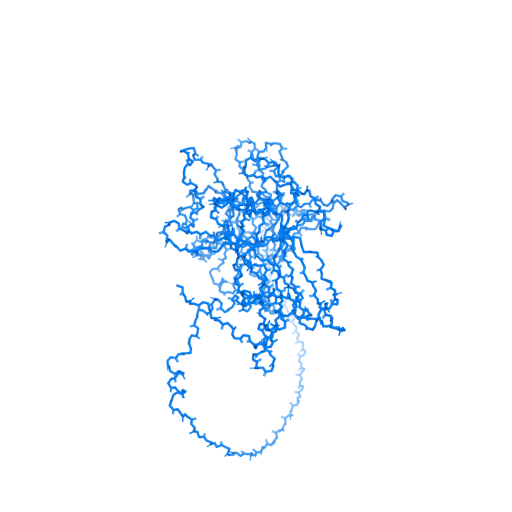12 ? 31.238 17.076 12.369 1.00 85.44 312 ASP A N 1
ATOM 2355 C CA . ASP A 1 312 ? 31.212 18.066 13.445 1.00 85.44 312 ASP A CA 1
ATOM 2356 C C . ASP A 1 312 ? 30.366 19.281 13.044 1.00 85.44 312 ASP A C 1
ATOM 2358 O O . ASP A 1 312 ? 29.504 19.696 13.807 1.00 85.44 312 ASP A O 1
ATOM 2362 N N . ALA A 1 313 ? 30.495 19.763 11.802 1.00 86.75 313 ALA A N 1
ATOM 2363 C CA . ALA A 1 313 ? 29.659 20.850 11.296 1.00 86.75 313 ALA A CA 1
ATOM 2364 C C . ALA A 1 313 ? 28.154 20.521 11.337 1.00 86.75 313 ALA A C 1
ATOM 2366 O O . ALA A 1 313 ? 27.356 21.362 11.751 1.00 86.75 313 ALA A O 1
ATOM 2367 N N . TRP A 1 314 ? 27.753 19.312 10.928 1.00 90.00 314 TRP A N 1
ATOM 2368 C CA . TRP A 1 314 ? 26.353 18.880 11.025 1.00 90.00 314 TRP A CA 1
ATOM 2369 C C . TRP A 1 314 ? 25.907 18.637 12.468 1.00 90.00 314 TRP A C 1
ATOM 2371 O O . TRP A 1 314 ? 24.751 18.901 12.791 1.00 90.00 314 TRP A O 1
ATOM 2381 N N . ARG A 1 315 ? 26.808 18.166 13.338 1.00 87.44 315 ARG A N 1
ATOM 2382 C CA . ARG A 1 315 ? 26.543 17.996 14.772 1.00 87.44 315 ARG A CA 1
ATOM 2383 C C . ARG A 1 315 ? 26.257 19.339 15.441 1.00 87.44 315 ARG A C 1
ATOM 2385 O O . ARG A 1 315 ? 25.289 19.443 16.189 1.00 87.44 315 ARG A O 1
ATOM 2392 N N . ASP A 1 316 ? 27.046 20.359 15.115 1.00 86.44 316 ASP A N 1
ATOM 2393 C CA . ASP A 1 316 ? 26.854 21.722 15.610 1.00 86.44 316 ASP A CA 1
ATOM 2394 C C . ASP A 1 316 ? 25.491 22.277 15.178 1.00 86.44 316 ASP A C 1
ATOM 2396 O O . ASP A 1 316 ? 24.779 22.861 15.992 1.00 86.44 316 ASP A O 1
ATOM 2400 N N . LEU A 1 317 ? 25.091 22.037 13.921 1.00 87.50 317 LEU A N 1
ATOM 2401 C CA . LEU A 1 317 ? 23.770 22.431 13.424 1.00 87.50 317 LEU A CA 1
ATOM 2402 C C . LEU A 1 317 ? 22.633 21.677 14.136 1.00 87.50 317 LEU A C 1
ATOM 2404 O O . LEU A 1 317 ? 21.613 22.276 14.466 1.00 87.50 317 LEU A O 1
ATOM 2408 N N . ALA A 1 318 ? 22.796 20.372 14.368 1.00 86.81 318 ALA A N 1
ATOM 2409 C CA . ALA A 1 318 ? 21.790 19.543 15.031 1.00 86.81 318 ALA A CA 1
ATOM 2410 C C . ALA A 1 318 ? 21.614 19.891 16.519 1.00 86.81 318 ALA A C 1
ATOM 2412 O O . ALA A 1 318 ? 20.584 19.558 17.106 1.00 86.81 318 ALA A O 1
ATOM 2413 N N . GLY A 1 319 ? 22.627 20.501 17.147 1.00 85.06 319 GLY A N 1
ATOM 2414 C CA . GLY A 1 319 ? 22.635 20.819 18.577 1.00 85.06 319 GLY A CA 1
ATOM 2415 C C . GLY A 1 319 ? 22.610 19.587 19.492 1.00 85.06 319 GLY A C 1
ATOM 2416 O O . GLY A 1 319 ? 22.357 19.712 20.689 1.00 85.06 319 GLY A O 1
ATOM 2417 N N . CYS A 1 320 ? 22.844 18.392 18.946 1.00 79.31 320 CYS A N 1
ATOM 2418 C CA . CYS A 1 320 ? 22.818 17.121 19.663 1.00 79.31 320 CYS A CA 1
ATOM 2419 C C . CYS A 1 320 ? 23.864 16.151 19.101 1.00 79.31 320 CYS A C 1
ATOM 2421 O O . CYS A 1 320 ? 24.486 16.402 18.069 1.00 79.31 320 CYS A O 1
ATOM 2423 N N . ASP A 1 321 ? 24.093 15.039 19.799 1.00 74.88 321 ASP A N 1
ATOM 2424 C CA . ASP A 1 321 ? 25.103 14.060 19.406 1.00 74.88 321 ASP A CA 1
ATOM 2425 C C . ASP A 1 321 ? 24.657 13.256 18.171 1.00 74.88 321 ASP A C 1
ATOM 2427 O O . ASP A 1 321 ? 23.862 12.320 18.261 1.00 74.88 321 ASP A O 1
ATOM 2431 N N . VAL A 1 322 ? 25.178 13.620 16.996 1.00 75.06 322 VAL A N 1
ATOM 2432 C CA . VAL A 1 322 ? 24.957 12.879 15.749 1.00 75.06 322 VAL A CA 1
ATOM 2433 C C . VAL A 1 322 ? 25.949 11.719 15.672 1.00 75.06 322 VAL A C 1
ATOM 2435 O O . VAL A 1 322 ? 27.123 11.895 15.328 1.00 75.06 322 VAL A O 1
ATOM 2438 N N . ARG A 1 323 ? 25.472 10.520 16.022 1.00 63.50 323 ARG A N 1
ATOM 2439 C CA . ARG A 1 323 ? 26.289 9.295 16.102 1.00 63.50 323 ARG A CA 1
ATOM 2440 C C . ARG A 1 323 ? 26.318 8.470 14.819 1.00 63.50 323 ARG A C 1
ATOM 2442 O O . ARG A 1 323 ? 27.208 7.637 14.659 1.00 63.50 323 ARG A O 1
ATOM 2449 N N . HIS A 1 324 ? 25.373 8.697 13.911 1.00 67.00 324 HIS A N 1
ATOM 2450 C CA . HIS A 1 324 ? 25.134 7.807 12.779 1.00 67.00 324 HIS A CA 1
ATOM 2451 C C . HIS A 1 324 ? 25.380 8.520 11.451 1.00 67.00 324 HIS A C 1
ATOM 2453 O O . HIS A 1 324 ? 24.724 9.512 11.129 1.00 67.00 324 HIS A O 1
ATOM 2459 N N . VAL A 1 325 ? 26.342 7.993 10.691 1.00 71.50 325 VAL A N 1
ATOM 2460 C CA . VAL A 1 325 ? 26.609 8.378 9.304 1.00 71.50 325 VAL A CA 1
ATOM 2461 C C . VAL A 1 325 ? 26.140 7.238 8.413 1.00 71.50 325 VAL A C 1
ATOM 2463 O O . VAL A 1 325 ? 26.699 6.144 8.488 1.00 71.50 325 VAL A O 1
ATOM 2466 N N . ALA A 1 326 ? 25.129 7.483 7.587 1.00 74.44 326 ALA A N 1
ATOM 2467 C CA . ALA A 1 326 ? 24.571 6.483 6.683 1.00 74.44 326 ALA A CA 1
ATOM 2468 C C . ALA A 1 326 ? 24.771 6.907 5.225 1.00 74.44 326 ALA A C 1
ATOM 2470 O O . ALA A 1 326 ? 24.576 8.069 4.871 1.00 74.44 326 ALA A O 1
ATOM 2471 N N . GLU A 1 327 ? 25.146 5.967 4.360 1.00 74.44 327 GLU A N 1
ATOM 2472 C CA . GLU A 1 327 ? 25.010 6.152 2.915 1.00 74.44 327 GLU A CA 1
ATOM 2473 C C . GLU A 1 327 ? 23.522 6.309 2.561 1.00 74.44 327 GLU A C 1
ATOM 2475 O O . GLU A 1 327 ? 22.688 5.560 3.067 1.00 74.44 327 GLU A O 1
ATOM 2480 N N . SER A 1 328 ? 23.168 7.242 1.675 1.00 66.62 328 SER A N 1
ATOM 2481 C CA . SER A 1 328 ? 21.770 7.509 1.298 1.00 66.62 328 SER A CA 1
ATOM 2482 C C . SER A 1 328 ? 21.084 6.350 0.566 1.00 66.62 328 SER A C 1
ATOM 2484 O O . SER A 1 328 ? 19.860 6.309 0.483 1.00 66.62 328 SER A O 1
ATOM 2486 N N . THR A 1 329 ? 21.863 5.406 0.031 1.00 65.00 329 THR A N 1
ATOM 2487 C CA . THR A 1 329 ? 21.382 4.145 -0.557 1.00 65.00 329 THR A CA 1
ATOM 2488 C C . THR A 1 329 ? 21.202 3.036 0.491 1.00 65.00 329 THR A C 1
ATOM 2490 O O . THR A 1 329 ? 20.703 1.952 0.176 1.00 65.00 329 THR A O 1
ATOM 2493 N N . GLY A 1 330 ? 21.641 3.287 1.727 1.00 67.62 330 GLY A N 1
ATOM 2494 C CA . GLY A 1 330 ? 21.551 2.387 2.867 1.00 67.62 330 GLY A CA 1
ATOM 2495 C C . GLY A 1 330 ? 20.255 2.548 3.662 1.00 67.62 330 GLY A C 1
ATOM 2496 O O . GLY A 1 330 ? 19.370 3.327 3.326 1.00 67.62 330 GLY A O 1
ATOM 2497 N N . PHE A 1 331 ? 20.151 1.771 4.737 1.00 73.62 331 PHE A N 1
ATOM 2498 C CA . PHE A 1 331 ? 19.055 1.872 5.697 1.00 73.62 331 PHE A CA 1
ATOM 2499 C C . PHE A 1 331 ? 19.347 2.954 6.737 1.00 73.62 331 PHE A C 1
ATOM 2501 O O . PHE A 1 331 ? 20.494 3.115 7.144 1.00 73.62 331 PHE A O 1
ATOM 2508 N N . VAL A 1 332 ? 18.314 3.653 7.201 1.00 82.69 332 VAL A N 1
ATOM 2509 C CA . VAL A 1 332 ? 18.372 4.495 8.400 1.00 82.69 332 VAL A CA 1
ATOM 2510 C C . VAL A 1 332 ? 17.506 3.811 9.440 1.00 82.69 332 VAL A C 1
ATOM 2512 O O . VAL A 1 332 ? 16.315 3.653 9.204 1.00 82.69 332 VAL A O 1
ATOM 2515 N N . HIS A 1 333 ? 18.114 3.388 10.545 1.00 84.75 333 HIS A N 1
ATOM 2516 C CA . HIS A 1 333 ? 17.415 2.654 11.594 1.00 84.75 333 HIS A CA 1
ATOM 2517 C C . HIS A 1 333 ? 17.121 3.553 12.775 1.00 84.75 333 HIS A C 1
ATOM 2519 O O . HIS A 1 333 ? 18.056 4.147 13.312 1.00 84.75 333 HIS A O 1
ATOM 2525 N N . PHE A 1 334 ? 15.871 3.587 13.218 1.00 89.94 334 PHE A N 1
ATOM 2526 C CA . PHE A 1 334 ? 15.473 4.297 14.428 1.00 89.94 334 PHE A CA 1
ATOM 2527 C C . PHE A 1 334 ? 14.483 3.471 15.241 1.00 89.94 334 PHE A C 1
ATOM 2529 O O . PHE A 1 334 ? 13.800 2.595 14.726 1.00 89.94 334 PHE A O 1
ATOM 2536 N N . ALA A 1 335 ? 14.400 3.756 16.531 1.00 90.56 335 ALA A N 1
ATOM 2537 C CA . ALA A 1 335 ? 13.422 3.168 17.422 1.00 90.56 335 ALA A CA 1
ATOM 2538 C C . ALA A 1 335 ? 12.470 4.240 17.939 1.00 90.56 335 ALA A C 1
ATOM 2540 O O . ALA A 1 335 ? 12.879 5.375 18.194 1.00 90.56 335 ALA A O 1
ATOM 2541 N N . VAL A 1 336 ? 11.211 3.857 18.120 1.00 91.19 336 VAL A N 1
ATOM 2542 C CA . VAL A 1 336 ? 10.220 4.646 18.847 1.00 91.19 336 VAL A CA 1
ATOM 2543 C C . VAL A 1 336 ? 9.913 3.928 20.156 1.00 91.19 336 VAL A C 1
ATOM 2545 O O . VAL A 1 336 ? 9.507 2.764 20.158 1.00 91.19 336 VAL A O 1
ATOM 2548 N N . SER A 1 337 ? 10.113 4.621 21.269 1.00 89.62 337 SER A N 1
ATOM 2549 C CA . SER A 1 337 ? 9.882 4.119 22.627 1.00 89.62 337 SER A CA 1
ATOM 2550 C C . SER A 1 337 ? 9.096 5.133 23.446 1.00 89.62 337 SER A C 1
ATOM 2552 O O . SER A 1 337 ? 8.877 6.267 23.022 1.00 89.62 337 SER A O 1
ATOM 2554 N N . ARG A 1 338 ? 8.639 4.724 24.629 1.00 86.56 338 ARG A N 1
ATOM 2555 C CA . ARG A 1 338 ? 8.034 5.621 25.611 1.00 86.56 338 ARG A CA 1
ATOM 2556 C C . ARG A 1 338 ? 9.060 5.946 26.696 1.00 86.56 338 ARG A C 1
ATOM 2558 O O . ARG A 1 338 ? 9.492 5.044 27.401 1.00 86.56 338 ARG A O 1
ATOM 2565 N N . ASP A 1 339 ? 9.423 7.218 26.826 1.00 83.12 339 ASP A N 1
ATOM 2566 C CA . ASP A 1 339 ? 10.260 7.717 27.919 1.00 83.12 339 ASP A CA 1
ATOM 2567 C C . ASP A 1 339 ? 9.425 7.733 29.211 1.00 83.12 339 ASP A C 1
ATOM 2569 O O . ASP A 1 339 ? 8.369 8.376 29.296 1.00 83.12 339 ASP A O 1
ATOM 2573 N N . GLU A 1 340 ? 9.878 6.987 30.218 1.00 79.12 340 GLU A N 1
ATOM 2574 C CA . GLU A 1 340 ? 9.185 6.857 31.499 1.00 79.12 340 GLU A CA 1
ATOM 2575 C C . GLU A 1 340 ? 9.214 8.141 32.332 1.00 79.12 340 GLU A C 1
ATOM 2577 O O . GLU A 1 340 ? 8.207 8.490 32.960 1.00 79.12 340 GLU A O 1
ATOM 2582 N N . GLU A 1 341 ? 10.342 8.852 32.334 1.00 82.38 341 GLU A N 1
ATOM 2583 C CA . GLU A 1 341 ? 10.542 10.052 33.147 1.00 82.38 341 GLU A CA 1
ATOM 2584 C C . GLU A 1 341 ? 9.704 11.203 32.600 1.00 82.38 341 GLU A C 1
ATOM 2586 O O . GLU A 1 341 ? 9.031 11.919 33.348 1.00 82.38 341 GLU A O 1
ATOM 2591 N N . ARG A 1 342 ? 9.699 11.349 31.273 1.00 82.12 342 ARG A N 1
ATOM 2592 C CA . ARG A 1 342 ? 8.987 12.433 30.584 1.00 82.12 342 ARG A CA 1
ATOM 2593 C C . ARG A 1 342 ? 7.542 12.088 30.257 1.00 82.12 342 ARG A C 1
ATOM 2595 O O . ARG A 1 342 ? 6.763 12.980 29.925 1.00 82.12 342 ARG A O 1
ATOM 2602 N N . LYS A 1 343 ? 7.167 10.808 30.372 1.00 82.69 343 LYS A N 1
ATOM 2603 C CA . LYS A 1 343 ? 5.854 10.254 30.000 1.00 82.69 343 LYS A CA 1
ATOM 2604 C C . LYS A 1 343 ? 5.459 10.521 28.542 1.00 82.69 343 LYS A C 1
ATOM 2606 O O . LYS A 1 343 ? 4.278 10.392 28.212 1.00 82.69 343 LYS A O 1
ATOM 2611 N N . CYS A 1 344 ? 6.416 10.849 27.679 1.00 85.31 344 CYS A N 1
ATOM 2612 C CA . CYS A 1 344 ? 6.209 11.092 26.255 1.00 85.31 344 CYS A CA 1
ATOM 2613 C C . CYS A 1 344 ? 6.847 9.979 25.425 1.00 85.31 344 CYS A C 1
ATOM 2615 O O . CYS A 1 344 ? 7.654 9.197 25.925 1.00 85.31 344 CYS A O 1
ATOM 2617 N N . ARG A 1 345 ? 6.459 9.872 24.155 1.00 89.12 345 ARG A N 1
ATOM 2618 C CA . ARG A 1 345 ? 7.195 9.024 23.220 1.00 89.12 345 ARG A CA 1
ATOM 2619 C C . ARG A 1 345 ? 8.487 9.731 22.812 1.00 89.12 345 ARG A C 1
ATOM 2621 O O . ARG A 1 345 ? 8.551 10.960 22.783 1.00 89.12 345 ARG A O 1
ATOM 2628 N N . GLU A 1 346 ? 9.512 8.955 22.510 1.00 90.25 346 GLU A N 1
ATOM 2629 C CA . GLU A 1 346 ? 10.789 9.447 22.014 1.00 90.25 346 GLU A CA 1
ATOM 2630 C C . GLU A 1 346 ? 11.249 8.644 20.797 1.00 90.25 346 GLU A C 1
ATOM 2632 O O . GLU A 1 346 ? 10.834 7.503 20.583 1.00 90.25 346 GLU A O 1
ATOM 2637 N N . VAL A 1 347 ? 12.102 9.273 19.988 1.00 91.44 347 VAL A N 1
ATOM 2638 C CA . VAL A 1 347 ? 12.724 8.660 18.814 1.00 91.44 347 VAL A CA 1
ATOM 2639 C C . VAL A 1 347 ? 14.222 8.613 19.034 1.00 91.44 347 VAL A C 1
ATOM 2641 O O . VAL A 1 347 ? 14.849 9.654 19.240 1.00 91.44 347 VAL A O 1
ATOM 2644 N N . THR A 1 348 ? 14.799 7.422 18.926 1.00 89.38 348 THR A N 1
ATOM 2645 C CA . THR A 1 348 ? 16.228 7.211 19.148 1.00 89.38 348 THR A CA 1
ATOM 2646 C C . THR A 1 348 ? 16.805 6.260 18.099 1.00 89.38 348 THR A C 1
ATOM 2648 O O . THR A 1 348 ? 16.344 5.127 18.001 1.00 89.38 348 THR A O 1
ATOM 2651 N N . PRO A 1 349 ? 17.852 6.650 17.350 1.00 89.31 349 PRO A N 1
ATOM 2652 C CA . PRO A 1 349 ? 18.406 8.002 17.242 1.00 89.31 349 PRO A CA 1
ATOM 2653 C C . PRO A 1 349 ? 17.459 8.980 16.530 1.00 89.31 349 PRO A C 1
ATOM 2655 O O . PRO A 1 349 ? 16.751 8.609 15.594 1.00 89.31 349 PRO A O 1
ATOM 2658 N N . SER A 1 350 ? 17.512 10.256 16.918 1.00 90.56 350 SER A N 1
ATOM 2659 C CA . SER A 1 350 ? 16.717 11.333 16.313 1.00 90.56 350 SER A CA 1
ATOM 2660 C C . SER A 1 350 ? 17.457 12.126 15.232 1.00 90.56 350 SER A C 1
ATOM 2662 O O . SER A 1 350 ? 16.847 12.976 14.592 1.00 90.56 350 SER A O 1
ATOM 2664 N N . SER A 1 351 ? 18.762 11.912 15.024 1.00 91.75 351 SER A N 1
ATOM 2665 C CA . SER A 1 351 ? 19.568 12.684 14.063 1.00 91.75 351 SER A CA 1
ATOM 2666 C C . SER A 1 351 ? 20.644 11.843 13.371 1.00 91.75 351 SER A C 1
ATOM 2668 O O . SER A 1 351 ? 21.355 11.073 14.020 1.00 91.75 351 SER A O 1
ATOM 2670 N N . TYR A 1 352 ? 20.794 12.035 12.057 1.00 90.50 352 TYR A N 1
ATOM 2671 C CA . TYR A 1 352 ? 21.698 11.287 11.175 1.00 90.50 352 TYR A CA 1
ATOM 2672 C C . TYR A 1 352 ? 22.393 12.218 10.186 1.00 90.50 352 TYR A C 1
ATOM 2674 O O . TYR A 1 352 ? 21.755 13.103 9.618 1.00 90.50 352 TYR A O 1
ATOM 2682 N N . VAL A 1 353 ? 23.670 11.962 9.891 1.00 89.81 353 VAL A N 1
ATOM 2683 C CA . VAL A 1 353 ? 24.307 12.521 8.690 1.00 89.81 353 VAL A CA 1
ATOM 2684 C C . VAL A 1 353 ? 24.132 11.529 7.546 1.00 89.81 353 VAL A C 1
ATOM 2686 O O . VAL A 1 353 ? 24.610 10.398 7.619 1.00 89.81 353 VAL A O 1
ATOM 2689 N N . LEU A 1 354 ? 23.467 11.952 6.477 1.00 88.50 354 LEU A N 1
ATOM 2690 C CA . LEU A 1 354 ? 23.290 11.154 5.269 1.00 88.50 354 LEU A CA 1
ATOM 2691 C C . LEU A 1 354 ? 24.321 11.555 4.217 1.00 88.50 354 LEU A C 1
ATOM 2693 O O . LEU A 1 354 ? 24.443 12.735 3.896 1.00 88.50 354 LEU A O 1
ATOM 2697 N N . ALA A 1 355 ? 25.042 10.578 3.674 1.00 86.00 355 ALA A N 1
ATOM 2698 C CA . ALA A 1 355 ? 26.027 10.749 2.613 1.00 86.00 355 ALA A CA 1
ATOM 2699 C C . ALA A 1 355 ? 25.443 10.303 1.265 1.00 86.00 355 ALA A C 1
ATOM 2701 O O . ALA A 1 355 ? 25.170 9.122 1.063 1.00 86.00 355 ALA A O 1
ATOM 2702 N N . PHE A 1 356 ? 25.284 11.229 0.323 1.00 82.62 356 PHE A N 1
ATOM 2703 C CA . PHE A 1 356 ? 24.798 10.964 -1.028 1.00 82.62 356 PHE A CA 1
ATOM 2704 C C . PHE A 1 356 ? 25.989 10.762 -1.975 1.00 82.62 356 PHE A C 1
ATOM 2706 O O . PHE A 1 356 ? 26.780 11.696 -2.169 1.00 82.62 356 PHE A O 1
ATOM 2713 N N . PRO A 1 357 ? 26.167 9.558 -2.552 1.00 73.94 357 PRO A N 1
ATOM 2714 C CA . PRO A 1 357 ? 27.248 9.307 -3.491 1.00 73.94 357 PRO A CA 1
ATOM 2715 C C . PRO A 1 357 ? 27.023 10.126 -4.765 1.00 73.94 357 PRO A C 1
ATOM 2717 O O . PRO A 1 357 ? 25.968 10.044 -5.395 1.00 73.94 357 PRO A O 1
ATOM 2720 N N . ARG A 1 358 ? 28.025 10.915 -5.164 1.00 72.44 358 ARG A N 1
ATOM 2721 C CA . ARG A 1 358 ? 28.002 11.607 -6.455 1.00 72.44 358 ARG A CA 1
ATOM 2722 C C . ARG A 1 358 ? 28.497 10.674 -7.558 1.00 72.44 358 ARG A C 1
ATOM 2724 O O . ARG A 1 358 ? 29.474 9.955 -7.386 1.00 72.44 358 ARG A O 1
ATOM 2731 N N . VAL A 1 359 ? 27.838 10.725 -8.715 1.00 58.88 359 VAL A N 1
ATOM 2732 C CA . VAL A 1 359 ? 28.134 9.860 -9.876 1.00 58.88 359 VAL A CA 1
ATOM 2733 C C . VAL A 1 359 ? 29.429 10.279 -10.606 1.00 58.88 359 VAL A C 1
ATOM 2735 O O . VAL A 1 359 ? 29.926 9.551 -11.462 1.00 58.88 359 VAL A O 1
ATOM 2738 N N . ALA A 1 360 ? 30.013 11.436 -10.276 1.00 58.78 360 ALA A N 1
ATOM 2739 C CA . ALA A 1 360 ? 31.199 11.961 -10.953 1.00 58.78 360 ALA A CA 1
ATOM 2740 C C . ALA A 1 360 ? 32.526 11.413 -10.367 1.00 58.78 360 ALA A C 1
ATOM 2742 O O . ALA A 1 360 ? 32.699 11.419 -9.144 1.00 58.78 360 ALA A O 1
ATOM 2743 N N . PRO A 1 361 ? 33.505 11.013 -11.210 1.00 48.84 361 PRO A N 1
ATOM 2744 C CA . PRO A 1 361 ? 34.803 10.528 -10.743 1.00 48.84 361 PRO A CA 1
ATOM 2745 C C . PRO A 1 361 ? 35.538 11.594 -9.916 1.00 48.84 361 PRO A C 1
ATOM 2747 O O . PRO A 1 361 ? 35.752 12.711 -10.383 1.00 48.84 361 PRO A O 1
ATOM 2750 N N . GLY A 1 362 ? 35.939 11.245 -8.690 1.00 60.12 362 GLY A N 1
ATOM 2751 C CA . GLY A 1 362 ? 36.744 12.102 -7.810 1.00 60.12 362 GLY A CA 1
ATOM 2752 C C . GLY A 1 362 ? 35.966 13.106 -6.950 1.00 60.12 362 GLY A C 1
ATOM 2753 O O . GLY A 1 362 ? 36.589 13.838 -6.179 1.00 60.12 362 GLY A O 1
ATOM 2754 N N . GLN A 1 363 ? 34.630 13.155 -7.033 1.00 56.44 363 GLN A N 1
ATOM 2755 C CA . GLN A 1 363 ? 33.836 14.023 -6.160 1.00 56.44 363 GLN A CA 1
ATOM 2756 C C . GLN A 1 363 ? 33.525 13.384 -4.802 1.00 56.44 363 GLN A C 1
ATOM 2758 O O . GLN A 1 363 ? 33.236 12.197 -4.685 1.00 56.44 363 GLN A O 1
ATOM 2763 N N . ARG A 1 364 ? 33.586 14.229 -3.766 1.00 69.50 364 ARG A N 1
ATOM 2764 C CA . ARG A 1 364 ? 33.192 13.912 -2.389 1.00 69.50 364 ARG A CA 1
ATOM 2765 C C . ARG A 1 364 ? 31.683 13.648 -2.320 1.00 69.50 364 ARG A C 1
ATOM 2767 O O . ARG A 1 364 ? 30.925 14.177 -3.132 1.00 69.50 364 ARG A O 1
ATOM 2774 N N . TYR A 1 365 ? 31.265 12.865 -1.328 1.00 72.81 365 TYR A N 1
ATOM 2775 C CA . TYR A 1 365 ? 29.855 12.702 -0.979 1.00 72.81 365 TYR A CA 1
ATOM 2776 C C . TYR A 1 365 ? 29.209 14.070 -0.733 1.00 72.81 365 TYR A C 1
ATOM 2778 O O . TYR A 1 365 ? 29.787 14.916 -0.044 1.00 72.81 365 TYR A O 1
ATOM 2786 N N . GLN A 1 366 ? 28.007 14.265 -1.269 1.00 83.19 366 GLN A N 1
ATOM 2787 C CA . GLN A 1 366 ? 27.098 15.276 -0.737 1.00 83.19 366 GLN A CA 1
ATOM 2788 C C . GLN A 1 366 ? 26.637 14.817 0.639 1.00 83.19 366 GLN A C 1
ATOM 2790 O O . GLN A 1 366 ? 26.509 13.619 0.882 1.00 83.19 366 GLN A O 1
ATOM 2795 N N . SER A 1 367 ? 26.398 15.750 1.549 1.00 88.00 367 SER A N 1
ATOM 2796 C CA . SER A 1 367 ? 25.959 15.404 2.900 1.00 88.00 367 SER A CA 1
ATOM 2797 C C . SER A 1 367 ? 24.739 16.211 3.291 1.00 88.00 367 SER A C 1
ATOM 2799 O O . SER A 1 367 ? 24.660 17.388 2.944 1.00 88.00 367 SER A O 1
ATOM 2801 N N . ALA A 1 368 ? 23.836 15.592 4.036 1.00 91.00 368 ALA A N 1
ATOM 2802 C CA . ALA A 1 368 ? 22.667 16.238 4.608 1.00 91.00 368 ALA A CA 1
ATOM 2803 C C . ALA A 1 368 ? 22.479 15.787 6.058 1.00 91.00 368 ALA A C 1
ATOM 2805 O O . ALA A 1 368 ? 22.914 14.698 6.433 1.00 91.00 368 ALA A O 1
ATOM 2806 N N . LEU A 1 369 ? 21.797 16.600 6.855 1.00 92.75 369 LEU A N 1
ATOM 2807 C CA . LEU A 1 369 ? 21.341 16.222 8.187 1.00 92.75 369 LEU A CA 1
ATOM 2808 C C . LEU A 1 369 ? 19.879 15.781 8.102 1.00 92.75 369 LEU A C 1
ATOM 2810 O O . LEU A 1 369 ? 19.023 16.577 7.730 1.00 92.75 369 LEU A O 1
ATOM 2814 N N . LEU A 1 370 ? 19.595 14.530 8.454 1.00 92.88 370 LEU A N 1
ATOM 2815 C CA . LEU A 1 370 ? 18.237 14.046 8.682 1.00 92.88 370 LEU A CA 1
ATOM 2816 C C . LEU A 1 370 ? 17.938 14.113 10.176 1.00 92.88 370 LEU A C 1
ATOM 2818 O O . LEU A 1 370 ? 18.658 13.517 10.973 1.00 92.88 370 LEU A O 1
ATOM 2822 N N . THR A 1 371 ? 16.852 14.781 10.543 1.00 93.56 371 THR A N 1
ATOM 2823 C CA . THR A 1 371 ? 16.308 14.768 11.902 1.00 93.56 371 THR A CA 1
ATOM 2824 C C . THR A 1 371 ? 14.928 14.128 11.912 1.00 93.56 371 THR A C 1
ATOM 2826 O O . THR A 1 371 ? 14.143 14.348 10.992 1.00 93.56 371 THR A O 1
ATOM 2829 N N . ILE A 1 372 ? 14.644 13.338 12.943 1.00 93.75 372 ILE A N 1
ATOM 2830 C CA . ILE A 1 372 ? 13.385 12.626 13.146 1.00 93.75 372 ILE A CA 1
ATOM 2831 C C . ILE A 1 372 ? 12.828 13.049 14.501 1.00 93.75 372 ILE A C 1
ATOM 2833 O O . ILE A 1 372 ? 13.527 12.983 15.514 1.00 93.75 372 ILE A O 1
ATOM 2837 N N . LYS A 1 373 ? 11.581 13.514 14.519 1.00 93.12 373 LYS A N 1
ATOM 2838 C CA . LYS A 1 373 ? 10.922 14.055 15.711 1.00 93.12 373 LYS A CA 1
ATOM 2839 C C . LYS A 1 373 ? 9.493 13.544 15.800 1.00 93.12 373 LYS A C 1
ATOM 2841 O O . LYS A 1 373 ? 8.853 13.318 14.780 1.00 93.12 373 LYS A O 1
ATOM 2846 N N . LEU A 1 374 ? 8.990 13.418 17.020 1.00 93.00 374 LEU A N 1
ATOM 2847 C CA . LEU A 1 374 ? 7.561 13.266 17.269 1.00 93.00 374 LEU A CA 1
ATOM 2848 C C . LEU A 1 374 ? 6.929 14.648 17.361 1.00 93.00 374 LEU A C 1
ATOM 2850 O O . LEU A 1 374 ? 7.444 15.522 18.058 1.00 93.00 374 LEU A O 1
ATOM 2854 N N . VAL A 1 375 ? 5.841 14.840 16.629 1.00 92.81 375 VAL A N 1
ATOM 2855 C CA . VAL A 1 375 ? 5.059 16.076 16.624 1.00 92.81 375 VAL A CA 1
ATOM 2856 C C . VAL A 1 375 ? 3.588 15.740 16.790 1.00 92.81 375 VAL A C 1
ATOM 2858 O O . VAL A 1 375 ? 3.149 14.667 16.372 1.00 92.81 375 VAL A O 1
ATOM 2861 N N . ASP A 1 376 ? 2.827 16.644 17.393 1.00 89.44 376 ASP A N 1
ATOM 2862 C CA . ASP A 1 376 ? 1.377 16.529 17.410 1.00 89.44 376 ASP A CA 1
ATOM 2863 C C . ASP A 1 376 ? 0.796 16.915 16.040 1.00 89.44 376 ASP A C 1
ATOM 2865 O O . ASP A 1 376 ? 1.387 17.664 15.254 1.00 89.44 376 ASP A O 1
ATOM 2869 N N . ASP A 1 377 ? -0.391 16.402 15.729 1.00 79.94 377 ASP A N 1
ATOM 2870 C CA . ASP A 1 377 ? -1.031 16.715 14.449 1.00 79.94 377 ASP A CA 1
ATOM 2871 C C . ASP A 1 377 ? -1.406 18.204 14.324 1.00 79.94 377 ASP A C 1
ATOM 2873 O O . ASP A 1 377 ? -1.499 18.726 13.213 1.00 79.94 377 ASP A O 1
ATOM 2877 N N . LYS A 1 378 ? -1.561 18.923 15.447 1.00 81.81 378 LYS A N 1
ATOM 2878 C CA . LYS A 1 378 ? -1.784 20.379 15.447 1.00 81.81 378 LYS A CA 1
ATOM 2879 C C . LYS A 1 378 ? -0.589 21.127 14.862 1.00 81.81 378 LYS A C 1
ATOM 2881 O O . LYS A 1 378 ? -0.780 21.999 14.018 1.00 81.81 378 LYS A O 1
ATOM 2886 N N . PHE A 1 379 ? 0.632 20.756 15.243 1.00 84.06 379 PHE A N 1
ATOM 2887 C CA . PHE A 1 379 ? 1.839 21.331 14.661 1.00 84.06 379 PHE A CA 1
ATOM 2888 C C . PHE A 1 379 ? 1.931 21.061 13.154 1.00 84.06 379 PHE A C 1
ATOM 2890 O O . PHE A 1 379 ? 2.343 21.932 12.389 1.00 84.06 379 PHE A O 1
ATOM 2897 N N . LEU A 1 380 ? 1.498 19.885 12.688 1.00 81.44 380 LEU A N 1
ATOM 2898 C CA . LEU A 1 380 ? 1.462 19.584 11.253 1.00 81.44 380 LEU A CA 1
ATOM 2899 C C . LEU A 1 380 ? 0.440 20.435 10.484 1.00 81.44 380 LEU A C 1
ATOM 2901 O O . LEU A 1 380 ? 0.726 20.836 9.352 1.00 81.44 380 LEU A O 1
ATOM 2905 N N . GLU A 1 381 ? -0.713 20.742 11.085 1.00 76.62 381 GLU A N 1
ATOM 2906 C CA . GLU A 1 381 ? -1.717 21.646 10.502 1.00 76.62 381 GLU A CA 1
ATOM 2907 C C . GLU A 1 381 ? -1.144 23.065 10.312 1.00 76.62 381 GLU A C 1
ATOM 2909 O O . GLU A 1 381 ? -1.322 23.670 9.253 1.00 76.62 381 GLU A O 1
ATOM 2914 N N . GLU A 1 382 ? -0.386 23.576 11.288 1.00 79.38 382 GLU A N 1
ATOM 2915 C CA . GLU A 1 382 ? 0.278 24.888 11.201 1.00 79.38 382 GLU A CA 1
ATOM 2916 C C . GLU A 1 382 ? 1.380 24.932 10.133 1.00 79.38 382 GLU A C 1
ATOM 2918 O O . GLU A 1 382 ? 1.617 25.970 9.511 1.00 79.38 382 GLU A O 1
ATOM 2923 N N . LEU A 1 383 ? 2.030 23.796 9.866 1.00 69.19 383 LEU A N 1
ATOM 2924 C CA . LEU A 1 383 ? 3.062 23.670 8.837 1.00 69.19 383 LEU A CA 1
ATOM 2925 C C . LEU A 1 383 ? 2.513 23.574 7.402 1.00 69.19 383 LEU A C 1
ATOM 2927 O O . LEU A 1 383 ? 3.297 23.405 6.464 1.00 69.19 383 LEU A O 1
ATOM 2931 N N . GLY A 1 384 ? 1.194 23.691 7.214 1.00 64.31 384 GLY A N 1
ATOM 2932 C CA . GLY A 1 384 ? 0.542 23.568 5.909 1.00 64.31 384 GLY A CA 1
ATOM 2933 C C . GLY A 1 384 ? 0.373 22.119 5.446 1.00 64.31 384 GLY A C 1
ATOM 2934 O O . GLY A 1 384 ? 0.163 21.879 4.256 1.00 64.31 384 GLY A O 1
ATOM 2935 N N . GLY A 1 385 ? 0.477 21.152 6.364 1.00 56.22 385 GLY A N 1
ATOM 2936 C CA . GLY A 1 385 ? 0.135 19.760 6.098 1.00 56.22 385 GLY A CA 1
ATOM 2937 C C . GLY A 1 385 ? -1.364 19.614 5.834 1.00 56.22 385 GLY A C 1
ATOM 2938 O O . GLY A 1 385 ? -2.192 20.215 6.519 1.00 56.22 385 GLY A O 1
ATOM 2939 N N . ALA A 1 386 ? -1.733 18.820 4.825 1.00 49.19 386 ALA A N 1
ATOM 2940 C CA . ALA A 1 386 ? -3.129 18.458 4.602 1.00 49.19 386 ALA A CA 1
ATOM 2941 C C . ALA A 1 386 ? -3.699 17.816 5.878 1.00 49.19 386 ALA A C 1
ATOM 2943 O O . ALA A 1 386 ? -3.050 16.947 6.461 1.00 49.19 386 ALA A O 1
ATOM 2944 N N . ARG A 1 387 ? -4.900 18.240 6.305 1.00 48.97 387 ARG A N 1
ATOM 2945 C CA . ARG A 1 387 ? -5.600 17.680 7.472 1.00 48.97 387 ARG A CA 1
ATOM 2946 C C . ARG A 1 387 ? -5.535 16.152 7.433 1.00 48.97 387 ARG A C 1
ATOM 2948 O O . ARG A 1 387 ? -6.079 15.540 6.509 1.00 48.97 387 ARG A O 1
ATOM 2955 N N . ALA A 1 388 ? -4.962 15.539 8.469 1.00 46.12 388 ALA A N 1
ATOM 2956 C CA . ALA A 1 388 ? -5.327 14.172 8.809 1.00 46.12 388 ALA A CA 1
ATOM 2957 C C . ALA A 1 388 ? -6.861 14.149 8.927 1.00 46.12 388 ALA A C 1
ATOM 2959 O O . ALA A 1 388 ? -7.446 15.031 9.561 1.00 46.12 388 ALA A O 1
ATOM 2960 N N . CYS A 1 389 ? -7.525 13.233 8.218 1.00 41.06 389 CYS A N 1
ATOM 2961 C CA . CYS A 1 389 ? -8.986 13.175 8.146 1.00 41.06 389 CYS A CA 1
ATOM 2962 C C . CYS A 1 389 ? -9.579 13.015 9.556 1.00 41.06 389 CYS A C 1
ATOM 2964 O O . CYS A 1 389 ? -9.706 11.898 10.050 1.00 41.06 389 CYS A O 1
ATOM 2966 N N . ARG A 1 390 ? -9.952 14.126 10.207 1.00 42.53 390 ARG A N 1
ATOM 2967 C CA . ARG A 1 390 ? -10.736 14.093 11.442 1.00 42.53 390 ARG A CA 1
ATOM 2968 C C . ARG A 1 390 ? -12.156 13.661 11.094 1.00 42.53 390 ARG A C 1
ATOM 2970 O O . ARG A 1 390 ? -12.809 14.273 10.249 1.00 42.53 390 ARG A O 1
ATOM 2977 N N . THR A 1 391 ? -12.628 12.614 11.751 1.00 37.97 391 THR A N 1
ATOM 2978 C CA . THR A 1 391 ? -14.012 12.139 11.707 1.00 37.97 391 THR A CA 1
ATOM 2979 C C . THR A 1 391 ? -14.953 13.228 12.244 1.00 37.97 391 THR A C 1
ATOM 2981 O O . THR A 1 391 ? -14.798 13.652 13.392 1.00 37.97 391 THR A O 1
ATOM 2984 N N . PRO A 1 392 ? -15.959 13.691 11.481 1.00 33.56 392 PRO A N 1
ATOM 2985 C CA . PRO A 1 392 ? -17.016 14.527 12.032 1.00 33.56 392 PRO A CA 1
ATOM 2986 C C . PRO A 1 392 ? -17.918 13.647 12.908 1.00 33.56 392 PRO A C 1
ATOM 2988 O O . PRO A 1 392 ? -18.603 12.768 12.393 1.00 33.56 392 PRO A O 1
ATOM 2991 N N . GLY A 1 393 ? -17.905 13.855 14.228 1.00 41.31 393 GLY A N 1
ATOM 2992 C CA . GLY A 1 393 ? -18.799 13.155 15.166 1.00 41.31 393 GLY A CA 1
ATOM 2993 C C . GLY A 1 393 ? -18.144 12.635 16.446 1.00 41.31 393 GLY A C 1
ATOM 2994 O O . GLY A 1 393 ? -18.846 12.211 17.360 1.00 41.31 393 GLY A O 1
ATOM 2995 N N . GLN A 1 394 ? -16.818 12.697 16.555 1.00 41.50 394 GLN A N 1
ATOM 2996 C CA . GLN A 1 394 ? -16.109 12.353 17.784 1.00 41.50 394 GLN A CA 1
ATOM 2997 C C . GLN A 1 394 ? -16.069 13.604 18.670 1.00 41.50 394 GLN A C 1
ATOM 2999 O O . GLN A 1 394 ? -15.488 14.614 18.282 1.00 41.50 394 GLN A O 1
ATOM 3004 N N . GLY A 1 395 ? -16.768 13.574 19.810 1.00 43.56 395 GLY A N 1
ATOM 3005 C CA . GLY A 1 395 ? -16.801 14.699 20.751 1.00 43.56 395 GLY A CA 1
ATOM 3006 C C . GLY A 1 395 ? -15.396 15.160 21.155 1.00 43.56 395 GLY A C 1
ATOM 3007 O O . GLY A 1 395 ? -14.457 14.376 21.067 1.00 43.56 395 GLY A O 1
ATOM 3008 N N . ASP A 1 396 ? -15.291 16.410 21.622 1.00 43.50 396 ASP A N 1
ATOM 3009 C CA . ASP A 1 396 ? -14.096 17.236 21.923 1.00 43.50 396 ASP A CA 1
ATOM 3010 C C . ASP A 1 396 ? -12.961 16.633 22.789 1.00 43.50 396 ASP A C 1
ATOM 3012 O O . ASP A 1 396 ? -12.075 17.348 23.260 1.00 43.50 396 ASP A O 1
ATOM 3016 N N . LYS A 1 397 ? -12.908 15.319 23.004 1.00 46.91 397 LYS A N 1
ATOM 3017 C CA . LYS A 1 397 ? -11.683 14.657 23.443 1.00 46.91 397 LYS A CA 1
ATOM 3018 C C . LYS A 1 397 ? -10.710 14.643 22.271 1.00 46.91 397 LYS A C 1
ATOM 3020 O O . LYS A 1 397 ? -10.702 13.706 21.481 1.00 46.91 397 LYS A O 1
ATOM 3025 N N . ALA A 1 398 ? -9.921 15.712 22.163 1.00 47.97 398 ALA A N 1
ATOM 3026 C CA . ALA A 1 398 ? -8.746 15.774 21.308 1.00 47.97 398 ALA A CA 1
ATOM 3027 C C . ALA A 1 398 ? -7.952 14.471 21.474 1.00 47.97 398 ALA A C 1
ATOM 3029 O O . ALA A 1 398 ? -7.387 14.214 22.534 1.00 47.97 398 ALA A O 1
ATOM 3030 N N . SER A 1 399 ? -7.987 13.604 20.464 1.00 53.47 399 SER A N 1
ATOM 3031 C CA . SER A 1 399 ? -7.058 12.490 20.403 1.00 53.47 399 SER A CA 1
ATOM 3032 C C . SER A 1 399 ? -5.677 13.104 20.222 1.00 53.47 399 SER A C 1
ATOM 3034 O O . SER A 1 399 ? -5.462 13.812 19.238 1.00 53.47 399 SER A O 1
ATOM 3036 N N . ASP A 1 400 ? -4.776 12.864 21.171 1.00 64.25 400 ASP A N 1
ATOM 3037 C CA . ASP A 1 400 ? -3.354 13.198 21.066 1.00 64.25 400 ASP A CA 1
ATOM 3038 C C . ASP A 1 400 ? -2.720 12.299 19.990 1.00 64.25 400 ASP A C 1
ATOM 3040 O O . ASP A 1 400 ? -2.018 11.328 20.283 1.00 64.25 400 ASP A O 1
ATOM 3044 N N . SER A 1 401 ? -3.064 12.541 18.726 1.00 79.56 401 SER A N 1
ATOM 3045 C CA . SER A 1 401 ? -2.461 11.865 17.593 1.00 79.56 401 SER A CA 1
ATOM 3046 C C . SER A 1 401 ? -1.104 12.504 17.322 1.00 79.56 401 SER A C 1
ATOM 3048 O O . SER A 1 401 ? -0.970 13.716 17.137 1.00 79.56 401 SER A O 1
ATOM 3050 N N . GLU A 1 402 ? -0.084 11.654 17.377 1.00 90.12 402 GLU A N 1
ATOM 3051 C CA . GLU A 1 402 ? 1.304 12.010 17.131 1.00 90.12 402 GLU A CA 1
ATOM 3052 C C . GLU A 1 402 ? 1.746 11.445 15.781 1.00 90.12 402 GLU A C 1
ATOM 3054 O O . GLU A 1 402 ? 1.346 10.353 15.356 1.00 90.12 402 GLU A O 1
ATOM 3059 N N . SER A 1 403 ? 2.644 12.173 15.143 1.00 92.44 403 SER A N 1
ATOM 3060 C CA . SER A 1 403 ? 3.231 11.840 13.858 1.00 92.44 403 SER A CA 1
ATOM 3061 C C . SER A 1 403 ? 4.753 11.898 13.949 1.00 92.44 403 SER A C 1
ATOM 3063 O O . SER A 1 403 ? 5.318 12.723 14.668 1.00 92.44 403 SER A O 1
ATOM 3065 N N . LEU A 1 404 ? 5.437 11.032 13.200 1.00 93.56 404 LEU A N 1
ATOM 3066 C CA . LEU A 1 404 ? 6.870 11.179 12.966 1.00 93.56 404 LEU A CA 1
ATOM 3067 C C . LEU A 1 404 ? 7.079 12.220 11.877 1.00 93.56 404 LEU A C 1
ATOM 3069 O O . LEU A 1 404 ? 6.643 12.023 10.745 1.00 93.56 404 LEU A O 1
ATOM 3073 N N . LEU A 1 405 ? 7.754 13.310 12.219 1.00 94.38 405 LEU A N 1
ATOM 3074 C CA . LEU A 1 405 ? 8.236 14.321 11.294 1.00 94.38 405 LEU A CA 1
ATOM 3075 C C . LEU A 1 405 ? 9.703 14.057 10.975 1.00 94.38 405 LEU A C 1
ATOM 3077 O O . LEU A 1 405 ? 10.552 13.989 11.865 1.00 94.38 405 LEU A O 1
ATOM 3081 N N . PHE A 1 406 ? 9.993 13.977 9.688 1.00 93.62 406 PHE A N 1
ATOM 3082 C CA . PHE A 1 406 ? 11.328 13.885 9.136 1.00 93.62 406 PHE A CA 1
ATOM 3083 C C . PHE A 1 406 ? 11.683 15.243 8.535 1.00 93.62 406 PHE A C 1
ATOM 3085 O O . PHE A 1 406 ? 10.950 15.760 7.689 1.00 93.62 406 PHE A O 1
ATOM 3092 N N . GLU A 1 407 ? 12.802 15.825 8.956 1.00 93.50 407 GLU A N 1
ATOM 3093 C CA . GLU A 1 407 ? 13.357 17.038 8.352 1.00 93.50 407 GLU A CA 1
ATOM 3094 C C . GLU A 1 407 ? 14.746 16.729 7.796 1.00 93.50 407 GLU A C 1
ATOM 3096 O O . GLU A 1 407 ? 15.645 16.334 8.541 1.00 93.50 407 GLU A O 1
ATOM 3101 N N . LEU A 1 408 ? 14.925 16.917 6.491 1.00 92.94 408 LEU A N 1
ATOM 3102 C CA . LEU A 1 408 ? 16.205 16.775 5.813 1.00 92.94 408 LEU A CA 1
ATOM 3103 C C . LEU A 1 408 ? 16.757 18.155 5.453 1.00 92.94 408 LEU A C 1
ATOM 3105 O O . LEU A 1 408 ? 16.139 18.895 4.688 1.00 92.94 408 LEU A O 1
ATOM 3109 N N . PHE A 1 409 ? 17.938 18.472 5.975 1.00 92.75 409 PHE A N 1
ATOM 3110 C CA . PHE A 1 409 ? 18.665 19.708 5.715 1.00 92.75 409 PHE A CA 1
ATOM 3111 C C . PHE A 1 409 ? 19.840 19.435 4.786 1.00 92.75 409 PHE A C 1
ATOM 3113 O O . PHE A 1 409 ? 20.761 18.698 5.136 1.00 92.75 409 PHE A O 1
ATOM 3120 N N . SER A 1 410 ? 19.838 20.066 3.618 1.00 91.56 410 SER A N 1
ATOM 3121 C CA . SER A 1 410 ? 20.951 20.040 2.666 1.00 91.56 410 SER A CA 1
ATOM 3122 C C . SER A 1 410 ? 21.425 21.461 2.377 1.00 91.56 410 SER A C 1
ATOM 3124 O O . SER A 1 410 ? 20.681 22.423 2.565 1.00 91.56 410 SER A O 1
ATOM 3126 N N . LYS A 1 411 ? 22.671 21.631 1.925 1.00 89.81 411 LYS A N 1
ATOM 3127 C CA . LYS A 1 411 ? 23.120 22.951 1.461 1.00 89.81 411 LYS A CA 1
ATOM 3128 C C . LYS A 1 411 ? 22.345 23.329 0.203 1.00 89.81 411 LYS A C 1
ATOM 3130 O O . LYS A 1 411 ? 22.242 22.510 -0.710 1.00 89.81 411 LYS A O 1
ATOM 3135 N N . GLN A 1 412 ? 21.842 24.562 0.136 1.00 85.44 412 GLN A N 1
ATOM 3136 C CA . GLN A 1 412 ? 21.028 25.024 -0.992 1.00 85.44 412 GLN A CA 1
ATOM 3137 C C . GLN A 1 412 ? 21.728 24.776 -2.340 1.00 85.44 412 GLN A C 1
ATOM 3139 O O . GLN A 1 412 ? 21.130 24.233 -3.267 1.00 85.44 412 GLN A O 1
ATOM 3144 N N . ASP A 1 413 ? 23.015 25.092 -2.416 1.00 80.94 413 ASP A N 1
ATOM 3145 C CA . ASP A 1 413 ? 23.833 25.012 -3.630 1.00 80.94 413 ASP A CA 1
ATOM 3146 C C . ASP A 1 413 ? 24.076 23.562 -4.088 1.00 80.94 413 ASP A C 1
ATOM 3148 O O . ASP A 1 413 ? 24.371 23.308 -5.253 1.00 80.94 413 ASP A O 1
ATOM 3152 N N . GLU A 1 414 ? 23.952 22.600 -3.170 1.00 75.94 414 GLU A N 1
ATOM 3153 C CA . GLU A 1 414 ? 24.108 21.167 -3.436 1.00 75.94 414 GLU A CA 1
ATOM 3154 C C . GLU A 1 414 ? 22.756 20.487 -3.742 1.00 75.94 414 GLU A C 1
ATOM 3156 O O . GLU A 1 414 ? 22.737 19.374 -4.266 1.00 75.94 414 GLU A O 1
ATOM 3161 N N . SER A 1 415 ? 21.630 21.149 -3.452 1.00 65.62 415 SER A N 1
ATOM 3162 C CA . SER A 1 415 ? 20.289 20.550 -3.507 1.00 65.62 415 SER A CA 1
ATOM 3163 C C . SER A 1 415 ? 19.728 20.332 -4.917 1.00 65.62 415 SER A C 1
ATOM 3165 O O . SER A 1 415 ? 18.885 19.460 -5.108 1.00 65.62 415 SER A O 1
ATOM 3167 N N . VAL A 1 416 ? 20.218 21.073 -5.919 1.00 53.50 416 VAL A N 1
ATOM 3168 C CA . VAL A 1 416 ? 19.761 20.979 -7.323 1.00 53.50 416 VAL A CA 1
ATOM 3169 C C . VAL A 1 416 ? 20.039 19.594 -7.929 1.00 53.50 416 VAL A C 1
ATOM 3171 O O . VAL A 1 416 ? 19.315 19.151 -8.818 1.00 53.50 416 VAL A O 1
ATOM 3174 N N . ASP A 1 417 ? 21.042 18.887 -7.404 1.00 57.69 417 ASP A N 1
ATOM 3175 C CA . ASP A 1 417 ? 21.420 17.538 -7.839 1.00 57.69 417 ASP A CA 1
ATOM 3176 C C . ASP A 1 417 ? 20.664 16.425 -7.091 1.00 57.69 417 ASP A C 1
ATOM 3178 O O . ASP A 1 417 ? 20.825 15.243 -7.410 1.00 57.69 417 ASP A O 1
ATOM 3182 N N . MET A 1 418 ? 19.857 16.763 -6.079 1.00 57.34 418 MET A N 1
ATOM 3183 C CA . MET A 1 418 ? 19.123 15.756 -5.325 1.00 57.34 418 MET A CA 1
ATOM 3184 C C . MET A 1 418 ? 17.931 15.259 -6.143 1.00 57.34 418 MET A C 1
ATOM 3186 O O . MET A 1 418 ? 16.937 15.956 -6.340 1.00 57.34 418 MET A O 1
ATOM 3190 N N . THR A 1 419 ? 18.028 14.013 -6.612 1.00 55.62 419 THR A N 1
ATOM 3191 C CA . THR A 1 419 ? 16.892 13.260 -7.158 1.00 55.62 419 THR A CA 1
ATOM 3192 C C . THR A 1 419 ? 15.688 13.344 -6.219 1.00 55.62 419 THR A C 1
ATOM 3194 O O . THR A 1 419 ? 15.889 13.360 -5.001 1.00 55.62 419 THR A O 1
ATOM 3197 N N . PRO A 1 420 ? 14.446 13.329 -6.746 1.00 61.66 420 PRO A N 1
ATOM 3198 C CA . PRO A 1 420 ? 13.258 13.303 -5.903 1.00 61.66 420 PRO A CA 1
ATOM 3199 C C . PRO A 1 420 ? 13.381 12.163 -4.890 1.00 61.66 420 PRO A C 1
ATOM 3201 O O . PRO A 1 420 ? 13.575 11.003 -5.268 1.00 61.66 420 PRO A O 1
ATOM 3204 N N . LEU A 1 421 ? 13.330 12.522 -3.607 1.00 67.88 421 LEU A N 1
ATOM 3205 C CA . LEU A 1 421 ? 13.449 11.571 -2.513 1.00 67.88 421 LEU A CA 1
ATOM 3206 C C . LEU A 1 421 ? 12.298 10.573 -2.609 1.00 67.88 421 LEU A C 1
ATOM 3208 O O . LEU A 1 421 ? 11.135 10.954 -2.737 1.00 67.88 421 LEU A O 1
ATOM 3212 N N . ARG A 1 422 ? 12.630 9.286 -2.548 1.00 69.19 422 ARG A N 1
ATOM 3213 C CA . ARG A 1 422 ? 11.648 8.224 -2.345 1.00 69.19 422 ARG A CA 1
ATOM 3214 C C . ARG A 1 422 ? 11.748 7.771 -0.906 1.00 69.19 422 ARG A C 1
ATOM 3216 O O . ARG A 1 422 ? 12.845 7.497 -0.428 1.00 69.19 422 ARG A O 1
ATOM 3223 N N . PHE A 1 423 ? 10.606 7.704 -0.238 1.00 74.12 423 PHE A N 1
ATOM 3224 C CA . PHE A 1 423 ? 10.535 7.262 1.140 1.00 74.12 423 PHE A CA 1
ATOM 3225 C C . PHE A 1 423 ? 9.982 5.844 1.188 1.00 74.12 423 PHE A C 1
ATOM 3227 O O . PHE A 1 423 ? 8.828 5.607 0.847 1.00 74.12 423 PHE A O 1
ATOM 3234 N N . THR A 1 424 ? 10.820 4.910 1.622 1.00 76.62 424 THR A N 1
ATOM 3235 C CA . THR A 1 424 ? 10.397 3.564 2.001 1.00 76.62 424 THR A CA 1
ATOM 3236 C C . THR A 1 424 ? 10.775 3.354 3.450 1.00 76.62 424 THR A C 1
ATOM 3238 O O . THR A 1 424 ? 11.927 3.596 3.813 1.00 76.62 424 THR A O 1
ATOM 3241 N N . ALA A 1 425 ? 9.839 2.880 4.256 1.00 81.62 425 ALA A N 1
ATOM 3242 C CA . ALA A 1 425 ? 10.075 2.574 5.656 1.00 81.62 425 ALA A CA 1
ATOM 3243 C C . ALA A 1 425 ? 9.312 1.309 6.015 1.00 81.62 425 ALA A C 1
ATOM 3245 O O . ALA A 1 425 ? 8.225 1.061 5.502 1.00 81.62 425 ALA A O 1
ATOM 3246 N N . GLY A 1 426 ? 9.882 0.496 6.885 1.00 83.00 426 GLY A N 1
ATOM 3247 C CA . GLY A 1 426 ? 9.224 -0.699 7.365 1.00 83.00 426 GLY A CA 1
ATOM 3248 C C . GLY A 1 426 ? 9.872 -1.148 8.660 1.00 83.00 426 GLY A C 1
ATOM 3249 O O . GLY A 1 426 ? 11.046 -0.877 8.877 1.00 83.00 426 GLY A O 1
ATOM 3250 N N . PRO A 1 427 ? 9.115 -1.826 9.520 1.00 85.31 427 PRO A N 1
ATOM 3251 C CA . PRO A 1 427 ? 9.610 -2.207 10.824 1.00 85.31 427 PRO A CA 1
ATOM 3252 C C . PRO A 1 427 ? 10.721 -3.256 10.717 1.00 85.31 427 PRO A C 1
ATOM 3254 O O . PRO A 1 427 ? 10.791 -4.042 9.761 1.00 85.31 427 PRO A O 1
ATOM 3257 N N . VAL A 1 428 ? 11.583 -3.284 11.727 1.00 84.00 428 VAL A N 1
ATOM 3258 C CA . VAL A 1 428 ? 12.606 -4.314 11.896 1.00 84.00 428 VAL A CA 1
ATOM 3259 C C . VAL A 1 428 ? 12.010 -5.460 12.703 1.00 84.00 428 VAL A C 1
ATOM 3261 O O . VAL A 1 428 ? 11.441 -5.256 13.773 1.00 84.00 428 VAL A O 1
ATOM 3264 N N . ARG A 1 429 ? 12.162 -6.686 12.204 1.00 82.12 429 ARG A N 1
ATOM 3265 C CA . ARG A 1 429 ? 11.750 -7.904 12.912 1.00 82.12 429 ARG A CA 1
ATOM 3266 C C . ARG A 1 429 ? 12.933 -8.814 13.182 1.00 82.12 429 ARG A C 1
ATOM 3268 O O . ARG A 1 429 ? 13.931 -8.760 12.472 1.00 82.12 429 ARG A O 1
ATOM 3275 N N . ILE A 1 430 ? 12.807 -9.685 14.175 1.00 79.56 430 ILE A N 1
ATOM 3276 C CA . ILE A 1 430 ? 13.767 -10.766 14.404 1.00 79.56 430 ILE A CA 1
ATOM 3277 C C . ILE A 1 430 ? 13.184 -12.032 13.785 1.00 79.56 430 ILE A C 1
ATOM 3279 O O . ILE A 1 430 ? 12.085 -12.455 14.134 1.00 79.56 430 ILE A O 1
ATOM 3283 N N . ASN A 1 431 ? 13.907 -12.624 12.842 1.00 76.44 431 ASN A N 1
ATOM 3284 C CA . ASN A 1 431 ? 13.555 -13.905 12.260 1.00 76.44 431 ASN A CA 1
ATOM 3285 C C . ASN A 1 431 ? 13.648 -14.989 13.344 1.00 76.44 431 ASN A C 1
ATOM 3287 O O . ASN A 1 431 ? 14.707 -15.186 13.938 1.00 76.44 431 ASN A O 1
ATOM 3291 N N . ALA A 1 432 ? 12.539 -15.681 13.603 1.00 77.75 432 ALA A N 1
ATOM 3292 C CA . ALA A 1 432 ? 12.450 -16.677 14.668 1.00 77.75 432 ALA A CA 1
ATOM 3293 C C . ALA A 1 432 ? 13.356 -17.901 14.438 1.00 77.75 432 ALA A C 1
ATOM 3295 O O . ALA A 1 432 ? 13.813 -18.512 15.400 1.00 77.75 432 ALA A O 1
ATOM 3296 N N . GLU A 1 433 ? 13.634 -18.251 13.180 1.00 76.81 433 GLU A N 1
ATOM 3297 C CA . GLU A 1 433 ? 14.445 -19.416 12.815 1.00 76.81 433 GLU A CA 1
ATOM 3298 C C . GLU A 1 433 ? 15.943 -19.108 12.872 1.00 76.81 433 GLU A C 1
ATOM 3300 O O . GLU A 1 433 ? 16.739 -19.930 13.323 1.00 76.81 433 GLU A O 1
ATOM 3305 N N . THR A 1 434 ? 16.342 -17.922 12.407 1.00 82.25 434 THR A N 1
ATOM 3306 C CA . THR A 1 434 ? 17.761 -17.555 12.270 1.00 82.25 434 THR A CA 1
ATOM 3307 C C . THR A 1 434 ? 18.268 -16.650 13.390 1.00 82.25 434 THR A C 1
ATOM 3309 O O . THR A 1 434 ? 19.477 -16.457 13.522 1.00 82.25 434 THR A O 1
ATOM 3312 N N . GLY A 1 435 ? 17.366 -16.046 14.167 1.00 80.44 435 GLY A N 1
ATOM 3313 C CA . GLY A 1 435 ? 17.679 -14.988 15.129 1.00 80.44 435 GLY A CA 1
ATOM 3314 C C . GLY A 1 435 ? 18.1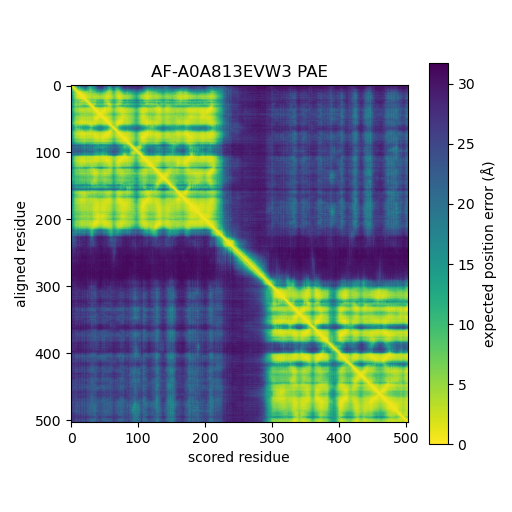75 -13.691 14.479 1.00 80.44 435 GLY A C 1
ATOM 3315 O O . GLY A 1 435 ? 18.609 -12.779 15.183 1.00 80.44 435 GLY A O 1
ATOM 3316 N N . GLN A 1 436 ? 18.157 -13.594 13.146 1.00 79.38 436 GLN A N 1
ATOM 3317 C CA . GLN A 1 436 ? 18.664 -12.428 12.431 1.00 79.38 436 GLN A CA 1
ATOM 3318 C C . GLN A 1 436 ? 17.634 -11.305 12.404 1.00 79.38 436 GLN A C 1
ATOM 3320 O O . GLN A 1 436 ? 16.431 -11.536 12.306 1.00 79.38 436 GLN A O 1
ATOM 3325 N N . ARG A 1 437 ? 18.126 -10.067 12.445 1.00 75.50 437 ARG A N 1
ATOM 3326 C CA . ARG A 1 437 ? 17.302 -8.879 12.224 1.00 75.50 437 ARG A CA 1
ATOM 3327 C C . ARG A 1 437 ? 17.017 -8.708 10.736 1.00 75.50 437 ARG A C 1
ATOM 3329 O O . ARG A 1 437 ? 17.938 -8.691 9.924 1.00 75.50 437 ARG A O 1
ATOM 3336 N N . GLU A 1 438 ? 15.751 -8.529 10.398 1.00 76.44 438 GLU A N 1
ATOM 3337 C CA . GLU A 1 438 ? 15.262 -8.296 9.046 1.00 76.44 438 GLU A CA 1
ATOM 3338 C C . GLU A 1 438 ? 14.551 -6.944 8.984 1.00 76.44 438 GLU A C 1
ATOM 3340 O O . GLU A 1 438 ? 13.518 -6.747 9.623 1.00 76.44 438 GLU A O 1
ATOM 3345 N N . SER A 1 439 ? 15.086 -6.020 8.187 1.00 78.06 439 SER A N 1
ATOM 3346 C CA . SER A 1 439 ? 14.414 -4.757 7.877 1.00 78.06 439 SER A CA 1
ATOM 3347 C C . SER A 1 439 ? 13.415 -4.947 6.758 1.00 78.06 439 SER A C 1
ATOM 3349 O O . SER A 1 439 ? 13.764 -5.365 5.647 1.00 78.06 439 SER A O 1
ATOM 3351 N N . MET A 1 440 ? 12.173 -4.576 7.020 1.00 74.31 440 MET A N 1
ATOM 3352 C CA . MET A 1 440 ? 11.168 -4.525 5.981 1.00 74.31 440 MET A CA 1
ATOM 3353 C C . MET A 1 440 ? 11.309 -3.263 5.131 1.00 74.31 440 MET A C 1
ATOM 3355 O O . MET A 1 440 ? 11.575 -2.177 5.632 1.00 74.31 440 MET A O 1
ATOM 3359 N N . ARG A 1 441 ? 11.093 -3.396 3.821 1.00 76.88 441 ARG A N 1
ATOM 3360 C CA . ARG A 1 441 ? 11.029 -2.262 2.894 1.00 76.88 441 ARG A CA 1
ATOM 3361 C C . ARG A 1 441 ? 9.612 -2.157 2.369 1.00 76.88 441 ARG A C 1
ATOM 3363 O O . ARG A 1 441 ? 9.219 -2.968 1.535 1.00 76.88 441 ARG A O 1
ATOM 3370 N N . LEU A 1 442 ? 8.856 -1.197 2.886 1.00 69.00 442 LEU A N 1
ATOM 3371 C CA . LEU A 1 442 ? 7.509 -0.908 2.413 1.00 69.00 442 LEU A CA 1
ATOM 3372 C C . LEU A 1 442 ? 7.493 0.484 1.794 1.00 69.00 442 LEU A C 1
ATOM 3374 O O . LEU A 1 442 ? 8.087 1.421 2.333 1.00 69.00 442 LEU A O 1
ATOM 3378 N N . ASP A 1 443 ? 6.829 0.608 0.651 1.00 75.50 443 ASP A N 1
ATOM 3379 C CA . ASP A 1 443 ? 6.462 1.910 0.115 1.00 75.50 443 ASP A CA 1
ATOM 3380 C C . ASP A 1 443 ? 5.221 2.382 0.873 1.00 75.50 443 ASP A C 1
ATOM 3382 O O . ASP A 1 443 ? 4.154 1.775 0.784 1.00 75.50 443 ASP A O 1
ATOM 3386 N N . LEU A 1 444 ? 5.374 3.435 1.677 1.00 67.25 444 LEU A N 1
ATOM 3387 C CA . LEU A 1 444 ? 4.247 3.995 2.423 1.00 67.25 444 LEU A CA 1
ATOM 3388 C C . LEU A 1 444 ? 3.373 4.905 1.544 1.00 67.25 444 LEU A C 1
ATOM 3390 O O . LEU A 1 444 ? 2.322 5.358 1.996 1.00 67.25 444 LEU A O 1
ATOM 3394 N N . GLY A 1 445 ? 3.774 5.161 0.293 1.00 71.88 445 GLY A N 1
ATOM 3395 C CA . GLY A 1 445 ? 2.959 5.798 -0.734 1.00 71.88 445 GLY A CA 1
ATOM 3396 C C . GLY A 1 445 ? 2.263 7.074 -0.262 1.00 71.88 445 GLY A C 1
ATOM 3397 O O . GLY A 1 445 ? 2.892 8.016 0.220 1.00 71.88 445 GLY A O 1
ATOM 3398 N N . SER A 1 446 ? 0.934 7.100 -0.395 1.00 69.56 446 SER A N 1
ATOM 3399 C CA . SER A 1 446 ? 0.093 8.244 -0.019 1.00 69.56 446 SER A CA 1
ATOM 3400 C C . SER A 1 446 ? -0.048 8.466 1.489 1.00 69.56 446 SER A C 1
ATOM 3402 O O . SER A 1 446 ? -0.641 9.464 1.889 1.00 69.56 446 SER A O 1
ATOM 3404 N N . CYS A 1 447 ? 0.452 7.558 2.330 1.00 73.19 447 CYS A N 1
ATOM 3405 C CA . CYS A 1 447 ? 0.460 7.739 3.782 1.00 73.19 447 CYS A CA 1
ATOM 3406 C C . CYS A 1 447 ? 1.604 8.648 4.258 1.00 73.19 447 CYS A C 1
ATOM 3408 O O . CYS A 1 447 ? 1.674 8.962 5.446 1.00 73.19 447 CYS A O 1
ATOM 3410 N N . VAL A 1 448 ? 2.500 9.050 3.350 1.00 81.38 448 VAL A N 1
ATOM 3411 C CA . VAL A 1 448 ? 3.550 10.035 3.608 1.00 81.38 448 VAL A CA 1
ATOM 3412 C C . VAL A 1 448 ? 3.049 11.414 3.202 1.00 81.38 448 VAL A C 1
ATOM 3414 O O . VAL A 1 448 ? 2.767 11.673 2.029 1.00 81.38 448 VAL A O 1
ATOM 3417 N N . HIS A 1 449 ? 2.980 12.325 4.165 1.00 81.69 449 HIS A N 1
ATOM 3418 C CA . HIS A 1 449 ? 2.595 13.707 3.920 1.00 81.69 449 HIS A CA 1
ATOM 3419 C C . HIS A 1 449 ? 3.837 14.551 3.672 1.00 81.69 449 HIS A C 1
ATOM 3421 O O . HIS A 1 449 ? 4.635 14.762 4.577 1.00 81.69 449 HIS A O 1
ATOM 3427 N N . TRP A 1 450 ? 4.002 15.042 2.447 1.00 84.00 450 TRP A N 1
ATOM 3428 C CA . TRP A 1 450 ? 5.106 15.927 2.084 1.00 84.00 450 TRP A CA 1
ATOM 3429 C C . TRP A 1 450 ? 4.709 17.386 2.287 1.00 84.00 450 TRP A C 1
ATOM 3431 O O . TRP A 1 450 ? 3.664 17.816 1.799 1.00 84.00 450 TRP A O 1
ATOM 3441 N N . ALA A 1 451 ? 5.558 18.152 2.966 1.00 82.56 451 ALA A N 1
ATOM 3442 C CA . ALA A 1 451 ? 5.426 19.600 3.031 1.00 82.56 451 ALA A CA 1
ATOM 3443 C C . ALA A 1 451 ? 6.261 20.263 1.928 1.00 82.56 451 ALA A C 1
ATOM 3445 O O . ALA A 1 451 ? 7.274 19.720 1.472 1.00 82.56 451 ALA A O 1
ATOM 3446 N N . THR A 1 452 ? 5.846 21.462 1.515 1.00 78.00 452 THR A N 1
ATOM 3447 C CA . THR A 1 452 ? 6.589 22.260 0.536 1.00 78.00 452 THR A CA 1
ATOM 3448 C C . THR A 1 452 ? 8.002 22.542 1.059 1.00 78.00 452 THR A C 1
ATOM 3450 O O . THR A 1 452 ? 8.134 23.045 2.180 1.00 78.00 452 THR A O 1
ATOM 3453 N N . PRO A 1 453 ? 9.058 22.244 0.278 1.00 87.31 453 PRO A N 1
ATOM 3454 C CA . PRO A 1 453 ? 10.422 22.575 0.664 1.00 87.31 453 PRO A CA 1
ATOM 3455 C C . PRO A 1 453 ? 10.603 24.077 0.881 1.00 87.31 453 PRO A C 1
ATOM 3457 O O . PRO A 1 453 ? 10.067 24.892 0.128 1.00 87.31 453 PRO A O 1
ATOM 3460 N N . ASP A 1 454 ? 11.396 24.438 1.881 1.00 87.88 454 ASP A N 1
ATOM 3461 C CA . ASP A 1 454 ? 11.674 25.824 2.242 1.00 87.88 454 ASP A CA 1
ATOM 3462 C C . ASP A 1 454 ? 13.170 26.057 2.477 1.00 87.88 454 ASP A C 1
ATOM 3464 O O . ASP A 1 454 ? 13.938 25.122 2.698 1.00 87.88 454 ASP A O 1
ATOM 3468 N N . ILE A 1 455 ? 13.602 27.316 2.377 1.00 91.94 455 ILE A N 1
ATOM 3469 C CA . ILE A 1 455 ? 14.997 27.700 2.612 1.00 91.94 455 ILE A CA 1
ATOM 3470 C C . ILE A 1 455 ? 15.094 28.326 3.995 1.00 91.94 455 ILE A C 1
ATOM 3472 O O . ILE A 1 455 ? 14.383 29.286 4.288 1.00 91.94 455 ILE A O 1
ATOM 3476 N N . VAL A 1 456 ? 16.005 27.806 4.810 1.00 93.25 456 VAL A N 1
ATOM 3477 C CA . VAL A 1 456 ? 16.285 28.294 6.161 1.00 93.25 456 VAL A CA 1
ATOM 3478 C C . VAL A 1 456 ? 17.746 28.712 6.273 1.00 93.25 456 VAL A C 1
ATOM 3480 O O . VAL A 1 456 ? 18.612 28.143 5.608 1.00 93.25 456 VAL A O 1
ATOM 3483 N N . ASP A 1 457 ? 18.031 29.697 7.117 1.00 93.25 457 ASP A N 1
ATOM 3484 C CA . ASP A 1 457 ? 19.406 30.065 7.445 1.00 93.25 457 ASP A CA 1
ATOM 3485 C C . ASP A 1 457 ? 19.914 29.182 8.591 1.00 93.25 457 ASP A C 1
ATOM 3487 O O . ASP A 1 457 ? 19.205 28.938 9.570 1.00 93.25 457 ASP A O 1
ATOM 3491 N N . GLY A 1 458 ? 21.141 28.679 8.467 1.00 90.06 458 GLY A N 1
ATOM 3492 C CA . GLY A 1 458 ? 21.771 27.830 9.472 1.00 90.06 458 GLY A CA 1
ATOM 3493 C C . GLY A 1 458 ? 23.281 28.023 9.537 1.00 90.06 458 GLY A C 1
ATOM 3494 O O . GLY A 1 458 ? 23.932 28.369 8.551 1.00 90.06 458 GLY A O 1
ATOM 3495 N N . THR A 1 459 ? 23.862 27.769 10.709 1.00 89.50 459 THR A N 1
ATOM 3496 C CA . THR A 1 459 ? 25.316 27.820 10.896 1.00 89.50 459 THR A CA 1
ATOM 3497 C C . THR A 1 459 ? 25.908 26.437 10.655 1.00 89.50 459 THR A C 1
ATOM 3499 O O . THR A 1 459 ? 25.685 25.528 11.448 1.00 89.50 459 THR A O 1
ATOM 3502 N N . LEU A 1 460 ? 26.697 26.276 9.592 1.00 88.75 460 LEU A N 1
ATOM 3503 C CA . LEU A 1 460 ? 27.379 25.022 9.270 1.00 88.75 460 LEU A CA 1
ATOM 3504 C C . LEU A 1 460 ? 28.896 25.244 9.266 1.00 88.75 460 LEU A C 1
ATOM 3506 O O . LEU A 1 460 ? 29.421 26.014 8.457 1.00 88.75 460 LEU A O 1
ATOM 3510 N N . GLY A 1 461 ? 29.609 24.594 10.192 1.00 85.31 461 GLY A N 1
ATOM 3511 C CA . GLY A 1 461 ? 31.064 24.744 10.336 1.00 85.31 461 GLY A CA 1
ATOM 3512 C C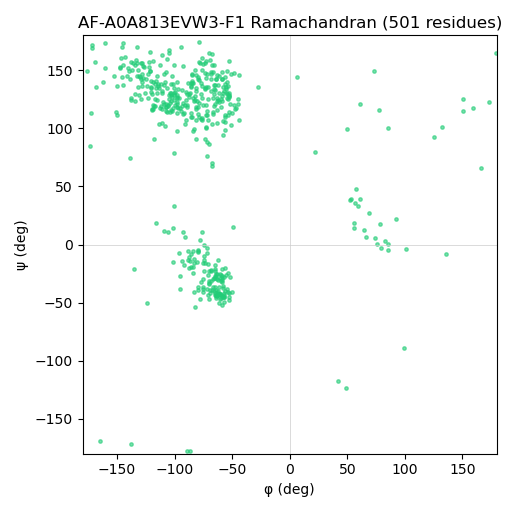 . GLY A 1 461 ? 31.488 26.180 10.670 1.00 85.31 461 GLY A C 1
ATOM 3513 O O . GLY A 1 461 ? 32.446 26.700 10.096 1.00 85.31 461 GLY A O 1
ATOM 3514 N N . GLY A 1 462 ? 30.717 26.856 11.529 1.00 87.38 462 GLY A N 1
ATOM 3515 C CA . GLY A 1 462 ? 30.962 28.241 11.948 1.00 87.38 462 GLY A CA 1
ATOM 3516 C C . GLY A 1 462 ? 30.632 29.313 10.902 1.00 87.38 462 GLY A C 1
ATOM 3517 O O . GLY A 1 462 ? 30.903 30.489 11.135 1.00 87.38 462 GLY A O 1
ATOM 3518 N N . ARG A 1 463 ? 30.052 28.946 9.751 1.00 90.12 463 ARG A N 1
ATOM 3519 C CA . ARG A 1 463 ? 29.634 29.891 8.704 1.00 90.12 463 ARG A CA 1
ATOM 3520 C C . ARG A 1 463 ? 28.121 29.880 8.547 1.00 90.12 463 ARG A C 1
ATOM 3522 O O . ARG A 1 463 ? 27.523 28.809 8.515 1.00 90.12 463 ARG A O 1
ATOM 3529 N N . GLN A 1 464 ? 27.529 31.061 8.395 1.00 91.69 464 GLN A N 1
ATOM 3530 C CA . GLN A 1 464 ? 26.130 31.187 7.987 1.00 91.69 464 GLN A CA 1
ATOM 3531 C C . GLN A 1 464 ? 25.965 30.665 6.559 1.00 91.69 464 GLN A C 1
ATOM 3533 O O . GLN A 1 464 ? 26.729 31.039 5.666 1.00 91.69 464 GLN A O 1
ATOM 3538 N N . GLN A 1 465 ? 24.996 29.780 6.360 1.00 92.38 465 GLN A N 1
ATOM 3539 C CA . GLN A 1 465 ? 24.675 29.166 5.079 1.00 92.38 465 GLN A CA 1
ATOM 3540 C C . GLN A 1 465 ? 23.164 29.058 4.910 1.00 92.38 465 GLN A C 1
ATOM 3542 O O . GLN A 1 465 ? 22.426 28.863 5.875 1.00 92.38 465 GLN A O 1
ATOM 3547 N N . ARG A 1 466 ? 22.719 29.131 3.656 1.00 93.81 466 ARG A N 1
ATOM 3548 C CA . ARG A 1 466 ? 21.337 28.833 3.288 1.00 93.81 466 ARG A CA 1
ATOM 3549 C C . ARG A 1 466 ? 21.190 27.332 3.100 1.00 93.81 466 ARG A C 1
ATOM 3551 O O . ARG A 1 466 ? 21.931 26.709 2.334 1.00 93.81 466 ARG A O 1
ATOM 3558 N N . LEU A 1 467 ? 20.229 26.754 3.799 1.00 93.12 467 LEU A N 1
ATOM 3559 C CA . LEU A 1 467 ? 19.941 25.331 3.782 1.00 93.12 467 LEU A CA 1
ATOM 3560 C C . LEU A 1 467 ? 18.572 25.109 3.149 1.00 93.12 467 LEU A C 1
ATOM 3562 O O . LEU A 1 467 ? 17.608 25.796 3.482 1.00 93.12 467 LEU A O 1
ATOM 3566 N N . LEU A 1 468 ? 18.481 24.140 2.243 1.00 91.81 468 LEU A N 1
ATOM 3567 C CA . LEU A 1 468 ? 17.197 23.624 1.799 1.00 91.81 468 LEU A CA 1
ATOM 3568 C C . LEU A 1 468 ? 16.697 22.631 2.848 1.00 91.81 468 LEU A C 1
ATOM 3570 O O . LEU A 1 468 ? 17.372 21.639 3.138 1.00 91.81 468 LEU A O 1
ATOM 3574 N N . ARG A 1 469 ? 15.502 22.887 3.376 1.00 91.75 469 ARG A N 1
ATOM 3575 C CA . ARG A 1 469 ? 14.787 21.996 4.279 1.00 91.75 469 ARG A CA 1
ATOM 3576 C C . ARG A 1 469 ? 13.663 21.290 3.528 1.00 91.75 469 ARG A C 1
ATOM 3578 O O . ARG A 1 469 ? 12.755 21.923 2.994 1.00 91.75 469 ARG A O 1
ATOM 3585 N N . GLN A 1 470 ? 13.708 19.964 3.520 1.00 90.75 470 GLN A N 1
ATOM 3586 C CA . GLN A 1 470 ? 12.631 19.108 3.027 1.00 90.75 470 GLN A CA 1
ATOM 3587 C C . GLN A 1 470 ? 11.974 18.409 4.209 1.00 90.75 470 GLN A C 1
ATOM 3589 O O . GLN A 1 470 ? 12.667 17.955 5.119 1.00 90.75 470 GLN A O 1
ATOM 3594 N N . ARG A 1 471 ? 10.643 18.339 4.209 1.00 91.06 471 ARG A N 1
ATOM 3595 C CA . ARG A 1 471 ? 9.870 17.803 5.329 1.00 91.06 471 ARG A CA 1
ATOM 3596 C C . ARG A 1 471 ? 8.834 16.815 4.845 1.00 91.06 471 ARG A C 1
ATOM 3598 O O . ARG A 1 471 ? 8.121 17.085 3.878 1.00 91.06 471 ARG A O 1
ATOM 3605 N N . TRP A 1 472 ? 8.738 15.698 5.544 1.00 91.19 472 TRP A N 1
ATOM 3606 C CA . TRP A 1 472 ? 7.643 14.762 5.370 1.00 91.19 472 TRP A CA 1
ATOM 3607 C C . TRP A 1 472 ? 7.266 14.135 6.701 1.00 91.19 472 TRP A C 1
ATOM 3609 O O . TRP A 1 472 ? 8.092 14.062 7.610 1.00 91.19 472 TRP A O 1
ATOM 3619 N N . SER A 1 473 ? 6.021 13.698 6.833 1.00 91.81 473 SER A N 1
ATOM 3620 C CA . SER A 1 473 ? 5.545 13.053 8.047 1.00 91.81 473 SER A CA 1
ATOM 3621 C C . SER A 1 473 ? 4.746 11.791 7.772 1.00 91.81 473 SER A C 1
ATOM 3623 O O . SER A 1 473 ? 4.168 11.608 6.698 1.00 91.81 473 SER A O 1
ATOM 3625 N N . VAL A 1 474 ? 4.743 10.905 8.764 1.00 89.25 474 VAL A N 1
ATOM 3626 C CA . VAL A 1 474 ? 3.938 9.684 8.784 1.00 89.25 474 VAL A CA 1
ATOM 3627 C C . VAL A 1 474 ? 3.298 9.573 10.159 1.00 89.25 474 VAL A C 1
ATOM 3629 O O . VAL A 1 474 ? 3.991 9.677 11.172 1.00 89.25 474 VAL A O 1
ATOM 3632 N N . SER A 1 475 ? 1.982 9.365 10.205 1.00 88.25 475 SER A N 1
ATOM 3633 C CA . SER A 1 475 ? 1.282 9.219 11.484 1.00 88.25 475 SER A CA 1
ATOM 3634 C C . SER A 1 475 ? 1.764 7.973 12.233 1.00 88.25 475 SER A C 1
ATOM 3636 O O . SER A 1 475 ? 2.002 6.930 11.612 1.00 88.25 475 SER A O 1
ATOM 3638 N N . LEU A 1 476 ? 1.877 8.042 13.565 1.00 86.75 476 LEU A N 1
ATOM 3639 C CA . LEU A 1 476 ? 2.188 6.848 14.361 1.00 86.75 476 LEU A CA 1
ATOM 3640 C C . LEU A 1 476 ? 1.139 5.751 14.164 1.00 86.75 476 LEU A C 1
ATOM 3642 O O . LEU A 1 476 ? 1.468 4.574 14.254 1.00 86.75 476 LEU A O 1
ATOM 3646 N N . GLU A 1 477 ? -0.103 6.122 13.867 1.00 82.31 477 GLU A N 1
ATOM 3647 C CA . GLU A 1 477 ? -1.174 5.171 13.586 1.00 82.31 477 GLU A CA 1
ATOM 3648 C C . GLU A 1 477 ? -0.899 4.367 12.310 1.00 82.31 477 GLU A C 1
ATOM 3650 O O . GLU A 1 477 ? -1.019 3.145 12.309 1.00 82.31 477 GLU A O 1
ATOM 3655 N N . THR A 1 478 ? -0.431 5.017 11.241 1.00 80.81 478 THR A N 1
ATOM 3656 C CA . THR A 1 478 ? 0.023 4.328 10.022 1.00 80.81 478 THR A CA 1
ATOM 3657 C C . THR A 1 478 ? 1.137 3.335 10.344 1.00 80.81 478 THR A C 1
ATOM 3659 O O . THR A 1 478 ? 1.120 2.197 9.880 1.00 80.81 478 THR A O 1
ATOM 3662 N N . LEU A 1 479 ? 2.106 3.760 11.155 1.00 82.44 479 LEU A N 1
ATOM 3663 C CA . LEU A 1 479 ? 3.238 2.928 11.545 1.00 82.44 479 LEU A CA 1
ATOM 3664 C C . LEU A 1 479 ? 2.783 1.716 12.373 1.00 82.44 479 LEU A C 1
ATOM 3666 O O . LEU A 1 479 ? 3.186 0.588 12.090 1.00 82.44 479 LEU A O 1
ATOM 3670 N N . LYS A 1 480 ? 1.863 1.914 13.321 1.00 79.75 480 LYS A N 1
ATOM 3671 C CA . LYS A 1 480 ? 1.216 0.827 14.068 1.00 79.75 480 LYS A CA 1
ATOM 3672 C C . LYS A 1 480 ? 0.514 -0.158 13.146 1.00 79.75 480 LYS A C 1
ATOM 3674 O O . LYS A 1 480 ? 0.745 -1.355 13.270 1.00 79.75 480 LYS A O 1
ATOM 3679 N N . LEU A 1 481 ? -0.302 0.331 12.212 1.00 73.19 481 LEU A N 1
ATOM 3680 C CA . LEU A 1 481 ? -1.026 -0.513 11.259 1.00 73.19 481 LEU A CA 1
ATOM 3681 C C . LEU A 1 481 ? -0.069 -1.384 10.445 1.00 73.19 481 LEU A C 1
ATOM 3683 O O . LEU A 1 481 ? -0.320 -2.572 10.259 1.00 73.19 481 LEU A O 1
ATOM 3687 N N . VAL A 1 482 ? 1.054 -0.814 10.010 1.00 74.75 482 VAL A N 1
ATOM 3688 C CA . VAL A 1 482 ? 2.107 -1.547 9.305 1.00 74.75 482 VAL A CA 1
ATOM 3689 C C . VAL A 1 482 ? 2.728 -2.637 10.187 1.00 74.75 482 VAL A C 1
ATOM 3691 O O . VAL A 1 482 ? 2.925 -3.753 9.708 1.00 74.75 482 VAL A O 1
ATOM 3694 N N . CYS A 1 483 ? 3.024 -2.357 11.458 1.00 76.56 483 CYS A N 1
ATOM 3695 C CA . CYS A 1 483 ? 3.544 -3.362 12.391 1.00 76.56 483 CYS A CA 1
ATOM 3696 C C . CYS A 1 483 ? 2.540 -4.482 12.650 1.00 76.56 483 CYS A C 1
ATOM 3698 O O . CYS A 1 483 ? 2.895 -5.654 12.551 1.00 76.56 483 CYS A O 1
ATOM 3700 N N . VAL A 1 484 ? 1.282 -4.122 12.904 1.00 69.69 484 VAL A N 1
ATOM 3701 C CA . VAL A 1 484 ? 0.182 -5.064 13.136 1.00 69.69 484 VAL A CA 1
ATOM 3702 C C . VAL A 1 484 ? -0.025 -5.964 11.921 1.00 69.69 484 VAL A C 1
ATOM 3704 O O . VAL A 1 484 ? -0.080 -7.180 12.066 1.00 69.69 484 VAL A O 1
ATOM 3707 N N . ALA A 1 485 ? -0.058 -5.396 10.713 1.00 66.31 485 ALA A N 1
ATOM 3708 C CA . ALA A 1 485 ? -0.195 -6.156 9.470 1.00 66.31 485 ALA A CA 1
ATOM 3709 C C . ALA A 1 485 ? 0.970 -7.132 9.212 1.00 66.31 485 ALA A C 1
ATOM 3711 O O . ALA A 1 485 ? 0.871 -7.986 8.334 1.00 66.31 485 ALA A O 1
ATOM 3712 N N . ASN A 1 486 ? 2.075 -6.994 9.948 1.00 65.81 486 ASN A N 1
ATOM 3713 C CA . ASN A 1 486 ? 3.257 -7.844 9.851 1.00 65.81 486 ASN A CA 1
ATOM 3714 C C . ASN A 1 486 ? 3.535 -8.646 11.126 1.00 65.81 486 ASN A C 1
ATOM 3716 O O . ASN A 1 486 ? 4.651 -9.139 11.282 1.00 65.81 486 ASN A O 1
ATOM 3720 N N . GLU A 1 487 ? 2.532 -8.785 12.000 1.00 70.12 487 GLU A N 1
ATOM 3721 C CA . GLU A 1 487 ? 2.600 -9.596 13.223 1.00 70.12 487 GLU A CA 1
ATOM 3722 C C . GLU A 1 487 ? 3.717 -9.146 14.180 1.00 70.12 487 GLU A C 1
ATOM 3724 O O . GLU A 1 487 ? 4.339 -9.951 14.872 1.00 70.12 487 GLU A O 1
ATOM 3729 N N . LEU A 1 488 ? 3.999 -7.842 14.213 1.00 76.00 488 LEU A N 1
ATOM 3730 C CA . LEU A 1 488 ? 5.020 -7.277 15.088 1.00 76.00 488 LEU A CA 1
ATOM 3731 C C . LEU A 1 488 ? 4.405 -6.699 16.352 1.00 76.00 488 LEU A C 1
ATOM 3733 O O . LEU A 1 488 ? 3.372 -6.028 16.317 1.00 76.00 488 LEU A O 1
ATOM 3737 N N . ASP A 1 489 ? 5.091 -6.927 17.470 1.00 78.81 489 ASP A N 1
ATOM 3738 C CA . ASP A 1 489 ? 4.712 -6.366 18.756 1.00 78.81 489 ASP A CA 1
ATOM 3739 C C . ASP A 1 489 ? 4.898 -4.842 18.751 1.00 78.81 489 ASP A C 1
ATOM 3741 O O . ASP A 1 489 ? 6.008 -4.321 18.847 1.00 78.81 489 ASP A O 1
ATOM 3745 N N . CYS A 1 490 ? 3.787 -4.117 18.639 1.00 79.31 490 CYS A N 1
ATOM 3746 C CA . CYS A 1 490 ? 3.752 -2.662 18.741 1.00 79.31 490 CYS A CA 1
ATOM 3747 C C . CYS A 1 490 ? 3.465 -2.172 20.169 1.00 79.31 490 CYS A C 1
ATOM 3749 O O . CYS A 1 490 ? 3.211 -0.981 20.363 1.00 79.31 490 CYS A O 1
ATOM 3751 N N . SER A 1 491 ? 3.492 -3.056 21.176 1.00 78.12 491 SER A N 1
ATOM 3752 C CA . SER A 1 491 ? 3.193 -2.694 22.563 1.00 78.12 491 SER A CA 1
ATOM 3753 C C . SER A 1 491 ? 4.133 -1.621 23.106 1.00 78.12 491 SER A C 1
ATOM 3755 O O . SER A 1 491 ? 3.696 -0.833 23.938 1.00 78.12 491 SER A O 1
ATOM 3757 N N . GLY A 1 492 ? 5.361 -1.491 22.589 1.00 75.50 492 GLY A N 1
ATOM 3758 C CA . GLY A 1 492 ? 6.282 -0.394 22.923 1.00 75.50 492 GLY A CA 1
ATOM 3759 C C . GLY A 1 492 ? 5.765 1.011 22.635 1.00 75.50 492 GLY A C 1
ATOM 3760 O O . GLY A 1 492 ? 6.232 1.979 23.232 1.00 75.50 492 GLY A O 1
ATOM 3761 N N . LEU A 1 493 ? 4.771 1.146 21.753 1.00 75.25 493 LEU A N 1
ATOM 3762 C CA . LEU A 1 493 ? 4.134 2.431 21.468 1.00 75.25 493 LEU A CA 1
ATOM 3763 C C . LEU A 1 493 ? 3.031 2.794 22.471 1.00 75.25 493 LEU A C 1
ATOM 3765 O O . LEU A 1 493 ? 2.597 3.950 22.513 1.00 75.25 493 LEU A O 1
ATOM 3769 N N . GLU A 1 494 ? 2.534 1.838 23.255 1.00 74.69 494 GLU A N 1
ATOM 3770 C CA . GLU A 1 494 ? 1.350 2.012 24.109 1.00 74.69 494 GLU A CA 1
ATOM 3771 C C . GLU A 1 494 ? 1.639 1.692 25.575 1.00 74.69 494 GLU A C 1
ATOM 3773 O O . GLU A 1 494 ? 1.357 2.497 26.472 1.00 74.69 494 GLU A O 1
ATOM 3778 N N . SER A 1 495 ? 2.241 0.531 25.809 1.00 74.19 495 SER A N 1
ATOM 3779 C CA . SER A 1 495 ? 2.643 0.017 27.107 1.00 74.19 495 SER A CA 1
ATOM 3780 C C . SER A 1 495 ? 3.946 0.651 27.573 1.00 74.19 495 SER A C 1
ATOM 3782 O O . SER A 1 495 ? 4.881 0.849 26.804 1.00 74.19 495 SER A O 1
ATOM 3784 N N . LYS A 1 496 ? 4.019 0.914 28.878 1.00 70.62 496 LYS A N 1
ATOM 3785 C CA . LYS A 1 496 ? 5.223 1.431 29.544 1.00 70.62 496 LYS A CA 1
ATOM 3786 C C . LYS A 1 496 ? 6.400 0.453 29.478 1.00 70.62 496 LYS A C 1
ATOM 3788 O O . LYS A 1 496 ? 7.536 0.886 29.413 1.00 70.62 496 LYS A O 1
ATOM 3793 N N . ASN A 1 497 ? 6.109 -0.848 29.434 1.00 75.38 497 ASN A N 1
ATOM 3794 C CA . ASN A 1 497 ? 7.119 -1.910 29.473 1.00 75.38 497 ASN A CA 1
ATOM 3795 C C . ASN A 1 497 ? 7.271 -2.627 28.123 1.00 75.38 497 ASN A C 1
ATOM 3797 O O . ASN A 1 497 ? 7.836 -3.718 28.072 1.00 75.38 497 ASN A O 1
ATOM 3801 N N . GLY A 1 498 ? 6.688 -2.079 27.053 1.00 78.06 498 GLY A N 1
ATOM 3802 C CA . GLY A 1 498 ? 6.797 -2.685 25.731 1.00 78.06 498 GLY A CA 1
ATOM 3803 C C . GLY A 1 498 ? 8.199 -2.479 25.144 1.00 78.06 498 GLY A C 1
ATOM 3804 O O . GLY A 1 498 ? 8.828 -1.452 25.416 1.00 78.06 498 GLY A O 1
ATOM 3805 N N . PRO A 1 499 ? 8.711 -3.429 24.347 1.00 82.81 499 PRO A N 1
ATOM 3806 C CA . PRO A 1 499 ? 10.002 -3.275 23.689 1.00 82.81 499 PRO A CA 1
ATOM 3807 C C . PRO A 1 499 ? 9.973 -2.096 22.703 1.00 82.81 499 PRO A C 1
ATOM 3809 O O . PRO A 1 499 ? 8.937 -1.861 22.081 1.00 82.81 499 PRO A O 1
ATOM 3812 N N . PRO A 1 500 ? 11.087 -1.362 22.525 1.00 85.19 500 PRO A N 1
ATOM 3813 C CA . PRO A 1 500 ? 11.161 -0.282 21.547 1.00 85.19 500 PRO A CA 1
ATOM 3814 C C . PRO A 1 500 ? 10.797 -0.798 20.155 1.00 85.19 500 PRO A C 1
ATOM 3816 O O . PRO A 1 500 ? 11.263 -1.857 19.731 1.00 85.19 500 PRO A O 1
ATOM 3819 N N . LEU A 1 501 ? 9.973 -0.035 19.439 1.00 86.81 501 LEU A N 1
ATOM 3820 C CA . LEU A 1 501 ? 9.568 -0.402 18.095 1.00 86.81 501 LEU A CA 1
ATOM 3821 C C . LEU A 1 501 ? 10.612 0.092 17.095 1.00 86.81 501 LEU A C 1
ATOM 3823 O O . LEU A 1 501 ? 10.740 1.297 16.883 1.00 86.81 501 LEU A O 1
ATOM 3827 N N . GLU A 1 502 ? 11.348 -0.839 16.497 1.00 88.50 502 GLU A N 1
ATOM 3828 C CA . GLU A 1 502 ? 12.430 -0.555 15.550 1.00 88.50 502 GLU A CA 1
ATOM 3829 C C . GLU A 1 502 ? 11.918 -0.441 14.107 1.00 88.50 502 GLU A C 1
ATOM 3831 O O . GLU A 1 502 ? 11.088 -1.238 13.662 1.00 88.50 502 GLU A O 1
ATOM 3836 N N . TRP A 1 503 ? 12.455 0.537 13.378 1.00 86.94 503 TRP A N 1
ATOM 3837 C CA . TRP A 1 503 ? 12.138 0.913 11.998 1.00 86.94 503 TRP A CA 1
ATOM 3838 C C . TRP A 1 503 ? 13.401 1.059 11.157 1.00 86.94 503 TRP A C 1
ATOM 3840 O O . TRP A 1 503 ? 14.461 1.399 11.738 1.00 86.94 503 TRP A O 1
#

Solvent-accessible surface area (backbone atoms only — not comparable to full-atom values): 30228 Å² total; per-residue (Å²): 130,81,77,78,79,78,73,82,67,60,64,71,63,54,51,51,52,22,60,64,74,71,50,84,64,79,43,77,36,51,33,88,36,69,47,74,33,31,36,26,30,39,76,88,78,72,40,64,46,58,46,63,39,38,32,37,34,35,40,89,37,78,58,93,86,40,85,41,76,48,69,30,44,37,37,45,45,73,40,50,56,88,77,51,62,87,86,58,85,77,53,57,60,38,60,47,97,85,69,52,72,41,63,37,66,59,45,24,42,34,42,38,39,38,25,45,53,84,52,42,70,74,52,78,49,70,45,64,30,40,29,49,54,44,67,40,86,85,79,70,43,80,43,76,42,72,36,71,42,62,83,62,39,48,73,59,58,81,46,79,44,74,39,92,80,44,85,93,41,60,30,26,36,38,36,36,36,34,43,51,61,56,54,43,50,54,28,54,76,67,75,41,84,55,56,10,61,78,36,70,91,47,72,58,41,43,31,36,41,31,48,34,50,60,86,49,47,67,57,52,54,54,50,66,73,45,69,80,80,63,75,50,71,70,57,5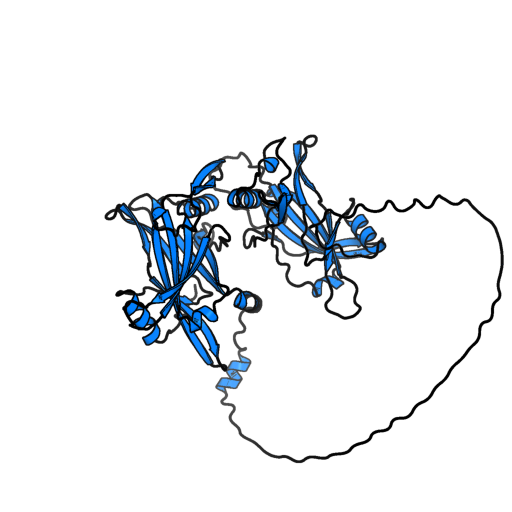3,49,56,61,71,66,61,79,79,81,90,81,85,90,83,91,88,89,86,88,83,92,78,92,83,87,84,88,80,91,86,82,89,83,82,88,84,88,88,84,90,80,91,84,82,94,75,84,82,73,77,77,74,73,74,76,76,73,80,74,75,64,93,90,58,43,53,66,58,94,67,59,65,70,59,53,49,17,50,23,63,58,66,74,48,89,57,83,43,48,25,28,66,91,42,57,79,73,34,27,38,32,52,40,79,90,78,71,38,75,46,53,49,67,34,43,32,40,34,34,38,80,52,92,53,93,92,54,69,63,47,63,29,40,39,36,47,43,81,39,49,55,67,62,39,49,76,68,67,38,79,76,75,86,75,70,91,83,71,68,90,72,75,74,91,50,45,26,42,37,38,40,39,38,28,47,46,92,63,45,84,76,59,68,86,83,80,71,63,59,31,51,50,45,68,40,86,88,76,69,42,79,44,74,42,82,32,71,52,66,81,61,48,48,71,39,84,68,45,79,43,83,44,52,52,68,90,35,84,41,60,26,34,37,39,39,36,32,36,44,47,64,59,54,45,52,55,30,37,75,65,79,42,78,56,46,4,78,75,41,86,85,33,59,63,37,39,52

Mean predicted aligned error: 18.99 Å

Foldseek 3Di:
DPPDPQPPDPPVQLVVVCLLVVHDADEEEEQQGKDKKWWFADPVVRAIDIPPQKHKYWYFDQDPNDTDIFIKIKGKDKDAPVPDDPPDDAQQFFAAPVRDTDGQHTIKIKIKIKGAPVVVVVLVDKFKWKAFWDQDPVVSDIDADGHRCPVLWDWDDQDWDARPSDPPGIITMTMTIHGVVVRVRRCVLVVHDPCRRNDPPDDITMMIMHIDRPVCVVVVVVVVVPPDPPPPVVVVVVVVVPDDDDDDDDDDDDDDDDDDDDDDDDDDDDDDDDDDDDDDDDDPPDPPPPPPQPDPPPPAADADDDDVLQVVLLCVQVVHDANAEHEPVTDDKKWWFQDPVVRHIDIPPQKYKYWYDDPDPPDGTFIKMKGKGKDFVVVCVVLVWDDPDDDPPDPPPPDRWIKIKIKIKGFPVPCVPDDDDFDWAAWWDQDPVPRDIDGDTHRRPPQKTWGDWDWDWTGGSNDIGIIIITMIIHTVVSRVSRCSSVVHPPCRVPPNPGDITMD

Organism: Polarella glacialis (NCBI:txid89957)